Protein AF-A0ABD4UCI9-F1 (afdb_monomer_lite)

Foldseek 3Di:
DDDDDDDDDDDDDDDDDDDDDDDDDDDDDDDDDDDDDDDDDDDDDDDDDDDDDDDDDDDPPPPDPDPPDPCQPPVNVVVVVLVVLLVVLLVCVCVQLVLLLVQLLVCVVVVVLLSNLLSQQQTAAFFWFDALWFIAHGSGRHQLLDDLVVQQVLQVQLVNDNVLSVVCSVSHVHRFQPDTDDVVSGTHDNSSSSSSSVVCLVPAQLVQLCVLQPPLLVLADSLLSSLSSVVCVVWVHCPLPVQLSVLSSQCSVVSVPPLVSQLSNLLSQWWWKDFLLDIDTQLSSSQLSSQSSSDVVSNCQLSPHDAQDPCLVVSLVSHSQRDDSPDPQRNVNSSSVRGPPVSSSSSQRVVCVVPSDRTDIGIPSCPDPVNCVVCVVVVPPPSPNDDDDDDDDDDDDDDDDDRTD

Organism: NCBI:txid95486

Structure (mmCIF, N/CA/C/O backbone):
data_AF-A0ABD4UCI9-F1
#
_entry.id   AF-A0ABD4UCI9-F1
#
loop_
_atom_site.group_PDB
_atom_site.id
_atom_site.type_symbol
_atom_site.label_atom_id
_atom_site.label_alt_id
_atom_site.label_comp_id
_atom_site.label_asym_id
_atom_site.label_entity_id
_atom_site.label_seq_id
_atom_site.pdbx_PDB_ins_code
_atom_site.Cartn_x
_atom_site.Cartn_y
_atom_site.Cartn_z
_atom_site.occupancy
_atom_site.B_iso_or_equiv
_atom_site.auth_seq_id
_atom_site.auth_comp_id
_atom_site.auth_asym_id
_atom_site.auth_atom_id
_atom_site.pdbx_PDB_model_num
ATOM 1 N N . MET A 1 1 ? 11.489 62.406 10.856 1.00 33.22 1 MET A N 1
ATOM 2 C CA . MET A 1 1 ? 10.585 61.621 9.981 1.00 33.22 1 MET A CA 1
ATOM 3 C C . MET A 1 1 ? 11.495 60.767 9.106 1.00 33.22 1 MET A C 1
ATOM 5 O O . MET A 1 1 ? 12.380 61.351 8.514 1.00 33.22 1 MET A O 1
ATOM 9 N N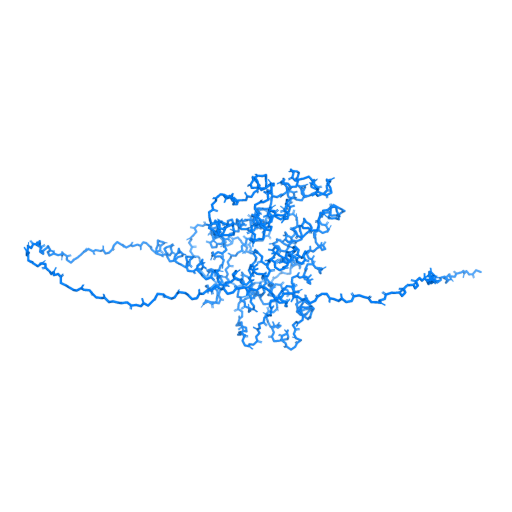 . THR A 1 2 ? 11.496 59.439 9.059 1.00 32.50 2 THR A N 1
ATOM 10 C CA . THR A 1 2 ? 10.541 58.405 9.474 1.00 32.50 2 THR A CA 1
ATOM 11 C C . THR A 1 2 ? 11.349 57.121 9.720 1.00 32.50 2 THR A C 1
ATOM 13 O O . THR A 1 2 ? 12.392 56.910 9.107 1.00 32.50 2 THR A O 1
ATOM 16 N N . ARG A 1 3 ? 10.880 56.304 10.665 1.00 29.11 3 ARG A N 1
ATOM 17 C CA . ARG A 1 3 ? 11.469 55.041 11.132 1.00 29.11 3 ARG A CA 1
ATOM 18 C C . ARG A 1 3 ? 11.451 53.953 10.052 1.00 29.11 3 ARG A C 1
ATOM 20 O O . ARG A 1 3 ? 10.487 53.884 9.301 1.00 29.11 3 ARG A O 1
ATOM 27 N N . ASN A 1 4 ? 12.404 53.023 10.116 1.00 29.03 4 ASN A N 1
ATOM 28 C CA . ASN A 1 4 ? 12.103 51.604 9.933 1.00 29.03 4 ASN A CA 1
ATOM 29 C C . ASN A 1 4 ? 12.927 50.747 10.897 1.00 29.03 4 ASN A C 1
ATOM 31 O O . ASN A 1 4 ? 14.088 51.024 11.185 1.00 29.03 4 ASN A O 1
ATOM 35 N N . ILE A 1 5 ? 12.219 49.785 11.475 1.00 30.36 5 ILE A N 1
ATOM 36 C CA . ILE A 1 5 ? 12.494 49.102 12.732 1.00 30.36 5 ILE A CA 1
ATOM 37 C C . ILE A 1 5 ? 13.290 47.830 12.449 1.00 30.36 5 ILE A C 1
ATOM 39 O O . ILE A 1 5 ? 12.838 46.959 11.711 1.00 30.36 5 ILE A O 1
ATOM 43 N N . LEU A 1 6 ? 14.454 47.732 13.084 1.00 24.47 6 LEU A N 1
ATOM 44 C CA . LEU A 1 6 ? 15.174 46.493 13.346 1.00 24.47 6 LEU A CA 1
ATOM 45 C C . LEU A 1 6 ? 14.784 46.057 14.764 1.00 24.47 6 LEU A C 1
ATOM 47 O O . LEU A 1 6 ? 15.018 46.825 15.696 1.00 24.47 6 LEU A O 1
ATOM 51 N N . VAL A 1 7 ? 14.229 44.858 14.949 1.00 26.77 7 VAL A N 1
ATOM 52 C CA . VAL A 1 7 ? 14.286 44.158 16.244 1.00 26.77 7 VAL A CA 1
ATOM 53 C C . VAL A 1 7 ? 14.531 42.666 15.997 1.00 26.77 7 VAL A C 1
ATOM 55 O O . VAL A 1 7 ? 13.980 42.118 15.040 1.00 26.77 7 VAL A O 1
ATOM 58 N N . PRO A 1 8 ? 15.383 42.026 16.820 1.00 30.56 8 PRO A N 1
ATOM 59 C CA . PRO A 1 8 ? 16.040 40.767 16.525 1.00 30.56 8 PRO A CA 1
ATOM 60 C C . PRO A 1 8 ? 15.413 39.570 17.254 1.00 30.56 8 PRO A C 1
ATOM 62 O O . PRO A 1 8 ? 14.594 39.697 18.162 1.00 30.56 8 PRO A O 1
ATOM 65 N N . LEU A 1 9 ? 15.889 38.398 16.837 1.00 24.14 9 LEU A N 1
ATOM 66 C CA . LEU A 1 9 ? 15.831 37.113 17.525 1.00 24.14 9 LEU A CA 1
ATOM 67 C C . LEU A 1 9 ? 16.165 37.252 19.024 1.00 24.14 9 LEU A C 1
ATOM 69 O O . LEU A 1 9 ? 17.255 37.699 19.380 1.00 24.14 9 LEU A O 1
ATOM 73 N N . ALA A 1 10 ? 15.269 36.781 19.886 1.00 23.70 10 ALA A N 1
ATOM 74 C CA . ALA A 1 10 ? 15.578 36.449 21.270 1.00 23.70 10 ALA A CA 1
ATOM 75 C C . ALA A 1 10 ? 14.748 35.235 21.704 1.00 23.70 10 ALA A C 1
ATOM 77 O O . ALA A 1 10 ? 13.526 35.326 21.778 1.00 23.70 10 ALA A O 1
ATOM 78 N N . LEU A 1 11 ? 15.418 34.127 22.042 1.00 21.67 11 LEU A N 1
ATOM 79 C CA . LEU A 1 11 ? 15.057 33.351 23.229 1.00 21.67 11 LEU A CA 1
ATOM 80 C C . LEU A 1 11 ? 16.256 32.532 23.746 1.00 21.67 11 LEU A C 1
ATOM 82 O O . LEU A 1 11 ? 16.617 31.497 23.200 1.00 21.67 11 LEU A O 1
ATOM 86 N N . VAL A 1 12 ? 16.894 33.112 24.765 1.00 24.09 12 VAL A N 1
ATOM 87 C CA . VAL A 1 12 ? 17.333 32.540 26.053 1.00 24.09 12 VAL A CA 1
ATOM 88 C C . VAL A 1 12 ? 17.820 31.081 26.097 1.00 24.09 12 VAL A C 1
ATOM 90 O O . VAL A 1 12 ? 17.066 30.131 25.914 1.00 24.09 12 VAL A O 1
ATOM 93 N N . ALA A 1 13 ? 19.078 30.944 26.523 1.00 22.42 13 ALA A N 1
ATOM 94 C CA . ALA A 1 13 ? 19.674 29.752 27.117 1.00 22.42 13 ALA A CA 1
ATOM 95 C C . ALA A 1 13 ? 19.576 29.784 28.657 1.00 22.42 13 ALA A C 1
ATOM 97 O O . ALA A 1 13 ? 19.692 30.868 29.223 1.00 22.42 13 ALA A O 1
ATOM 98 N N . THR A 1 14 ? 19.454 28.606 29.293 1.00 23.33 14 THR A N 1
ATOM 99 C CA . THR A 1 14 ? 20.228 28.081 30.459 1.00 23.33 14 THR A CA 1
ATOM 100 C C . THR A 1 14 ? 19.632 26.713 30.869 1.00 23.33 14 THR A C 1
ATOM 102 O O . THR A 1 14 ? 18.423 26.588 31.005 1.00 23.33 14 THR A O 1
ATOM 105 N N . LEU A 1 15 ? 20.346 25.578 30.790 1.00 21.41 15 LEU A N 1
ATOM 106 C CA . LEU A 1 15 ? 21.371 25.010 31.696 1.00 21.41 15 LEU A CA 1
ATOM 107 C C . LEU A 1 15 ? 20.888 24.695 33.127 1.00 21.41 15 LEU A C 1
ATOM 109 O O . LEU A 1 15 ? 20.740 25.604 33.932 1.00 21.41 15 LEU A O 1
ATOM 113 N N . MET A 1 16 ? 20.764 23.399 33.454 1.00 22.59 16 MET A N 1
ATOM 114 C CA . MET A 1 16 ? 21.571 22.649 34.447 1.00 22.59 16 MET A CA 1
ATOM 115 C C . MET A 1 16 ? 20.806 21.438 35.005 1.00 22.59 16 MET A C 1
ATOM 117 O O . MET A 1 16 ? 19.636 21.536 35.356 1.00 22.59 16 MET A O 1
ATOM 121 N N . GLY A 1 17 ? 21.503 20.305 35.140 1.00 20.83 17 GLY A N 1
ATOM 122 C CA . GLY A 1 17 ? 20.990 19.144 35.866 1.00 20.83 17 GLY A CA 1
ATOM 123 C C . GLY A 1 17 ? 21.777 17.860 35.627 1.00 20.83 17 GLY A C 1
ATOM 124 O O . GLY A 1 17 ? 21.236 16.901 35.091 1.00 20.83 17 GLY A O 1
ATOM 125 N N . CYS A 1 18 ? 23.060 17.853 35.996 1.00 20.11 18 CYS A N 1
ATOM 126 C CA . CYS A 1 18 ? 23.856 16.638 36.148 1.00 20.11 18 CYS A CA 1
ATOM 127 C C . CYS A 1 18 ? 23.148 15.637 37.072 1.00 20.11 18 CYS A C 1
ATOM 129 O O . CYS A 1 18 ? 22.776 16.008 38.181 1.00 20.11 18 CYS A O 1
ATOM 131 N N . ASN A 1 19 ? 23.107 14.358 36.697 1.00 24.09 19 ASN A N 1
ATOM 132 C CA . ASN A 1 19 ? 23.345 13.317 37.689 1.00 24.09 19 ASN A CA 1
ATOM 133 C C . ASN A 1 19 ? 24.153 12.174 37.073 1.00 24.09 19 ASN A C 1
ATOM 135 O O . ASN A 1 19 ? 23.767 11.563 36.078 1.00 24.09 19 ASN A O 1
ATOM 139 N N . LYS A 1 20 ? 25.331 11.967 37.664 1.00 23.59 20 LYS A N 1
ATOM 140 C CA . LYS A 1 20 ? 26.169 10.786 37.501 1.00 23.59 20 LYS A CA 1
ATOM 141 C C . LYS A 1 20 ? 25.474 9.660 38.253 1.00 23.59 20 LYS A C 1
ATOM 143 O O . LYS A 1 20 ? 25.153 9.872 39.409 1.00 23.59 20 LYS A O 1
ATOM 148 N N . ASP A 1 21 ? 25.288 8.515 37.608 1.00 24.42 21 ASP A N 1
ATOM 149 C CA . ASP A 1 21 ? 25.422 7.204 38.244 1.00 24.42 21 ASP A CA 1
ATOM 150 C C . ASP A 1 21 ? 25.498 6.113 37.164 1.00 24.42 21 ASP A C 1
ATOM 152 O O . ASP A 1 21 ? 24.600 5.878 36.361 1.00 24.42 21 ASP A O 1
ATOM 156 N N . SER A 1 22 ? 26.640 5.448 37.130 1.00 25.47 22 SER A N 1
ATOM 157 C CA . SER A 1 22 ? 26.846 4.079 36.658 1.00 25.47 22 SER A CA 1
ATOM 158 C C . SER A 1 22 ? 27.778 3.465 37.707 1.00 25.47 22 SER A C 1
ATOM 160 O O . SER A 1 22 ? 28.613 4.213 38.220 1.00 25.47 22 SER A O 1
ATOM 162 N N . PRO A 1 23 ? 27.702 2.165 38.051 1.00 29.66 23 PRO A N 1
ATOM 163 C CA . PRO A 1 23 ? 27.331 1.070 37.151 1.00 29.66 23 PRO A CA 1
ATOM 164 C C . PRO A 1 23 ? 26.418 0.001 37.790 1.00 29.66 23 PRO A C 1
ATOM 166 O O . PRO A 1 23 ? 26.377 -0.152 39.005 1.00 29.66 23 PRO A O 1
ATOM 169 N N . LYS A 1 24 ? 25.761 -0.828 36.970 1.00 24.47 24 LYS A N 1
ATOM 170 C CA . LYS A 1 24 ? 25.433 -2.219 37.338 1.00 24.47 24 LYS A CA 1
ATOM 171 C C . LYS A 1 24 ? 25.219 -3.063 36.080 1.00 24.47 24 LYS A C 1
ATOM 173 O O . LYS A 1 24 ? 24.180 -3.012 35.440 1.00 24.47 24 LYS A O 1
ATOM 178 N N . GLN A 1 25 ? 26.301 -3.749 35.721 1.00 24.91 25 GLN A N 1
ATOM 179 C CA . GLN A 1 25 ? 26.369 -5.133 35.250 1.00 24.91 25 GLN A CA 1
ATOM 180 C C . GLN A 1 25 ? 25.146 -5.663 34.478 1.00 24.91 25 GLN A C 1
ATOM 182 O O . GLN A 1 25 ? 24.108 -5.985 35.052 1.00 24.91 25 GLN A O 1
ATOM 187 N N . ALA A 1 26 ? 25.328 -5.814 33.167 1.00 25.69 26 ALA A N 1
ATOM 188 C CA . ALA A 1 26 ? 24.462 -6.614 32.314 1.00 25.69 26 ALA A CA 1
ATOM 189 C C . ALA A 1 26 ? 24.428 -8.074 32.811 1.00 25.69 26 ALA A C 1
ATOM 191 O O . ALA A 1 26 ? 25.496 -8.636 33.073 1.00 25.69 26 ALA A O 1
ATOM 192 N N . PRO A 1 27 ? 23.256 -8.723 32.909 1.00 27.44 27 PRO A N 1
ATOM 193 C CA . PRO A 1 27 ? 23.201 -10.172 32.977 1.00 27.44 27 PRO A CA 1
ATOM 194 C C . PRO A 1 27 ? 23.431 -10.740 31.573 1.00 27.44 27 PRO A C 1
ATOM 196 O O . PRO A 1 27 ? 22.731 -10.390 30.621 1.00 27.44 27 PRO A O 1
ATOM 199 N N . GLU A 1 28 ? 24.424 -11.617 31.460 1.00 28.73 28 GLU A N 1
ATOM 200 C CA . GLU A 1 28 ? 24.638 -12.483 30.303 1.00 28.73 28 GLU A CA 1
ATOM 201 C C . GLU A 1 28 ? 23.367 -13.289 29.965 1.00 28.73 28 GLU A C 1
ATOM 203 O O . GLU A 1 28 ? 22.640 -13.711 30.873 1.00 28.73 28 GLU A O 1
ATOM 208 N N . PRO A 1 29 ? 23.099 -13.575 28.679 1.00 29.31 29 PRO A N 1
ATOM 209 C CA . PRO A 1 29 ? 22.032 -14.488 28.305 1.00 29.31 29 PRO A CA 1
ATOM 210 C C . PRO A 1 29 ? 22.406 -15.915 28.727 1.00 29.31 29 PRO A C 1
ATOM 212 O O . PRO A 1 29 ? 23.328 -16.534 28.189 1.00 29.31 29 PRO A O 1
ATOM 215 N N . GLN A 1 30 ? 21.666 -16.448 29.699 1.00 26.20 30 GLN A N 1
ATOM 216 C CA . GLN A 1 30 ? 21.762 -17.843 30.109 1.00 26.20 30 GLN A CA 1
ATOM 217 C C . GLN A 1 30 ? 21.439 -18.771 28.932 1.00 26.20 30 GLN A C 1
ATOM 219 O O . GLN A 1 30 ? 20.339 -18.773 28.378 1.00 26.20 30 GLN A O 1
ATOM 224 N N . LYS A 1 31 ? 22.425 -19.607 28.595 1.00 29.38 31 LYS A N 1
ATOM 225 C CA . LYS A 1 31 ? 22.271 -20.832 27.811 1.00 29.38 31 LYS A CA 1
ATOM 226 C C . LYS A 1 31 ? 21.227 -21.737 28.466 1.00 29.38 31 LYS A C 1
ATOM 228 O O . LYS A 1 31 ? 21.462 -22.261 29.551 1.00 29.38 31 LYS A O 1
ATOM 233 N N . ALA A 1 32 ? 20.141 -22.011 27.754 1.00 25.66 32 ALA A N 1
ATOM 234 C CA . ALA A 1 32 ? 19.306 -23.179 27.995 1.00 25.66 32 ALA A CA 1
ATOM 235 C C . ALA A 1 32 ? 18.603 -23.598 26.697 1.00 25.66 32 ALA A C 1
ATOM 237 O O . ALA A 1 32 ? 17.462 -23.229 26.452 1.00 25.66 32 ALA A O 1
ATOM 238 N N . VAL A 1 33 ? 19.266 -24.418 25.878 1.00 27.34 33 VAL A N 1
ATOM 239 C CA . VAL A 1 33 ? 18.542 -25.403 25.064 1.00 27.34 33 VAL A CA 1
ATOM 240 C C . VAL A 1 33 ? 19.171 -26.759 25.328 1.00 27.34 33 VAL A C 1
ATOM 242 O O . VAL A 1 33 ? 20.302 -27.056 24.948 1.00 27.34 33 VAL A O 1
ATOM 245 N N . LYS A 1 34 ? 18.407 -27.537 26.086 1.00 28.53 34 LYS A N 1
ATOM 246 C CA . LYS A 1 34 ? 18.607 -28.941 26.401 1.00 28.53 34 LYS A CA 1
ATOM 247 C C . LYS A 1 34 ? 18.328 -29.751 25.132 1.00 28.53 34 LYS A C 1
ATOM 249 O O . LYS A 1 34 ? 17.380 -29.461 24.409 1.00 28.53 34 LYS A O 1
ATOM 254 N N . ALA A 1 35 ? 19.177 -30.742 24.891 1.00 27.89 35 ALA A N 1
ATOM 255 C CA . ALA A 1 35 ? 19.130 -31.669 23.771 1.00 27.89 35 ALA A CA 1
ATOM 256 C C . ALA A 1 35 ? 17.738 -32.282 23.535 1.00 27.89 35 ALA A C 1
ATOM 258 O O . ALA A 1 35 ? 17.119 -32.796 24.468 1.00 27.89 35 ALA A O 1
ATOM 259 N N . LEU A 1 36 ? 17.316 -32.319 22.270 1.00 29.19 36 LEU A N 1
ATOM 260 C CA . LEU A 1 36 ? 16.359 -33.298 21.767 1.00 29.19 36 LEU A CA 1
ATOM 261 C C . LEU A 1 36 ? 17.052 -34.111 20.677 1.00 29.19 36 LEU A C 1
ATOM 263 O O . LEU A 1 36 ? 17.685 -33.566 19.774 1.00 29.19 36 LEU A O 1
ATOM 267 N N . LYS A 1 37 ? 17.002 -35.422 20.896 1.00 26.81 37 LYS A N 1
ATOM 268 C CA . LYS A 1 37 ? 17.681 -36.480 20.164 1.00 26.81 37 LYS A CA 1
ATOM 269 C C . LYS A 1 37 ? 17.117 -36.648 18.756 1.00 26.81 37 LYS A C 1
ATOM 271 O O . LYS A 1 37 ? 15.946 -36.378 18.503 1.00 26.81 37 LYS A O 1
ATOM 276 N N . GLU A 1 38 ? 18.012 -37.132 17.905 1.00 26.88 38 GLU A N 1
ATOM 277 C CA . GLU A 1 38 ? 17.771 -37.793 16.629 1.00 26.88 38 GLU A CA 1
ATOM 278 C C . GLU A 1 38 ? 16.611 -38.790 16.705 1.00 26.88 38 GLU A C 1
ATOM 280 O O . GLU A 1 38 ? 16.546 -39.570 17.649 1.00 26.88 38 GLU A O 1
ATOM 285 N N . ASP A 1 39 ? 15.778 -38.812 15.666 1.00 27.91 39 ASP A N 1
ATOM 286 C CA . ASP A 1 39 ? 15.303 -40.064 15.081 1.00 27.91 39 ASP A CA 1
ATOM 287 C C . ASP A 1 39 ? 15.019 -39.843 13.589 1.00 27.91 39 ASP A C 1
ATOM 289 O O . ASP A 1 39 ? 14.114 -39.115 13.178 1.00 27.91 39 ASP A O 1
ATOM 293 N N . ALA A 1 40 ? 15.866 -40.462 12.771 1.00 27.38 40 ALA A N 1
ATOM 294 C CA . ALA A 1 40 ? 15.704 -40.606 11.334 1.00 27.38 40 ALA A CA 1
ATOM 295 C C . ALA A 1 40 ? 14.961 -41.916 11.033 1.00 27.38 40 ALA A C 1
ATOM 297 O O . ALA A 1 40 ? 15.311 -42.940 11.623 1.00 27.38 40 ALA A O 1
ATOM 298 N N . PRO A 1 41 ? 14.052 -41.974 10.045 1.00 29.33 41 PRO A N 1
ATOM 299 C CA . PRO A 1 41 ? 13.657 -43.253 9.472 1.00 29.33 41 PRO A CA 1
ATOM 300 C C . PRO A 1 41 ? 14.514 -43.573 8.243 1.00 29.33 41 PRO A C 1
ATOM 302 O O . PRO A 1 41 ? 14.444 -42.913 7.205 1.00 29.33 41 PRO A O 1
ATOM 305 N N . LYS A 1 42 ? 15.322 -44.628 8.387 1.00 27.12 42 LYS A N 1
ATOM 306 C CA . LYS A 1 42 ? 15.963 -45.389 7.307 1.00 27.12 42 LYS A CA 1
ATOM 307 C C . LYS A 1 42 ? 14.924 -46.029 6.378 1.00 27.12 42 LYS A C 1
ATOM 309 O O . LYS A 1 42 ? 13.836 -46.410 6.797 1.00 27.12 42 LYS A O 1
ATOM 314 N N . ALA A 1 43 ? 15.337 -46.220 5.131 1.00 23.08 43 ALA A N 1
ATOM 315 C CA . ALA A 1 43 ? 14.625 -46.948 4.090 1.00 23.08 43 ALA A CA 1
ATOM 316 C C . ALA A 1 43 ? 14.733 -48.491 4.200 1.00 23.08 43 ALA A C 1
ATOM 318 O O . ALA A 1 43 ? 15.787 -48.999 4.578 1.00 23.08 43 ALA A O 1
ATOM 319 N N . SER A 1 44 ? 13.686 -49.162 3.671 1.00 27.03 44 SER A N 1
ATOM 320 C CA . SER A 1 44 ? 13.606 -50.514 3.041 1.00 27.03 44 SER A CA 1
ATOM 321 C C . SER A 1 44 ? 13.740 -51.780 3.922 1.00 27.03 44 SER A C 1
ATOM 323 O O . SER A 1 44 ? 14.371 -51.677 4.970 1.00 27.03 44 SER A O 1
ATOM 325 N N . PRO A 1 45 ? 13.211 -52.985 3.530 1.00 34.56 45 PRO A N 1
ATOM 326 C CA . PRO A 1 45 ? 12.887 -53.459 2.160 1.00 34.56 45 PRO A CA 1
ATOM 327 C C . PRO A 1 45 ? 11.602 -54.326 1.927 1.00 34.56 45 PRO A C 1
ATOM 329 O O . PRO A 1 45 ? 11.002 -54.872 2.841 1.00 34.56 45 PRO A O 1
ATOM 332 N N . SER A 1 46 ? 11.251 -54.457 0.634 1.00 25.77 46 SER A N 1
ATOM 333 C CA . SER A 1 46 ? 10.751 -55.621 -0.150 1.00 25.77 46 SER A CA 1
ATOM 334 C C . SER A 1 46 ? 9.955 -56.781 0.493 1.00 25.77 46 SER A C 1
ATOM 336 O O . SER A 1 46 ? 10.479 -57.515 1.326 1.00 25.77 46 SER A O 1
ATOM 338 N N . SER A 1 47 ? 8.793 -57.111 -0.100 1.00 27.89 47 SER A N 1
ATOM 339 C CA . SER A 1 47 ? 8.468 -58.503 -0.475 1.00 27.89 47 SER A CA 1
ATOM 340 C C . SER A 1 47 ? 7.577 -58.541 -1.730 1.00 27.89 47 SER A C 1
ATOM 342 O O . SER A 1 47 ? 6.669 -57.723 -1.874 1.00 27.89 47 SER A O 1
ATOM 344 N N . ALA A 1 48 ? 7.883 -59.465 -2.640 1.00 25.72 48 ALA A N 1
ATOM 345 C CA . ALA A 1 48 ? 7.249 -59.677 -3.938 1.00 25.72 48 ALA A CA 1
ATOM 346 C C . ALA A 1 48 ? 6.376 -60.950 -3.952 1.00 25.72 48 ALA A C 1
ATOM 348 O O . ALA A 1 48 ? 6.550 -61.823 -3.105 1.00 25.72 48 ALA A O 1
ATOM 349 N N . ALA A 1 49 ? 5.569 -61.061 -5.020 1.00 25.31 49 ALA A N 1
ATOM 350 C CA . ALA A 1 49 ? 4.698 -62.167 -5.466 1.00 25.31 49 ALA A CA 1
ATOM 351 C C . ALA A 1 49 ? 3.263 -62.147 -4.881 1.00 25.31 49 ALA A C 1
ATOM 353 O O . ALA A 1 49 ? 3.081 -61.908 -3.700 1.00 25.31 49 ALA A O 1
ATOM 354 N N . ALA A 1 50 ? 2.177 -62.360 -5.636 1.00 25.89 50 ALA A N 1
ATOM 355 C CA . ALA A 1 50 ? 2.011 -63.055 -6.912 1.00 25.89 50 ALA A CA 1
ATOM 356 C C . ALA A 1 50 ? 0.828 -62.503 -7.748 1.00 25.89 50 ALA A C 1
ATOM 358 O O . ALA A 1 50 ? -0.122 -61.924 -7.227 1.00 25.89 50 ALA A O 1
ATOM 359 N N . ILE A 1 51 ? 0.922 -62.728 -9.059 1.00 30.58 51 ILE A N 1
ATOM 360 C CA . ILE A 1 51 ? -0.064 -62.467 -10.122 1.00 30.58 51 ILE A CA 1
ATOM 361 C C . ILE A 1 51 ? -1.198 -63.515 -10.053 1.00 30.58 51 ILE A C 1
ATOM 363 O O . ILE A 1 51 ? -0.937 -64.656 -9.668 1.00 30.58 51 ILE A O 1
ATOM 367 N N . PRO A 1 52 ? -2.412 -63.195 -10.539 1.00 29.59 52 PRO A N 1
ATOM 368 C CA . PRO A 1 52 ? -2.948 -64.036 -11.609 1.00 29.59 52 PRO A CA 1
ATOM 369 C C . PRO A 1 52 ? -3.442 -63.222 -12.812 1.00 29.59 52 PRO A C 1
ATOM 371 O O . PRO A 1 52 ? -4.060 -62.167 -12.688 1.00 29.59 52 PRO A O 1
ATOM 374 N N . ALA A 1 53 ? -3.130 -63.757 -13.990 1.00 25.89 53 ALA A N 1
ATOM 375 C CA . ALA A 1 53 ? -3.575 -63.316 -15.303 1.00 25.89 53 ALA A CA 1
ATOM 376 C C . ALA A 1 53 ? -4.665 -64.262 -15.843 1.00 25.89 53 ALA A C 1
ATOM 378 O O . ALA A 1 53 ? -4.807 -65.373 -15.334 1.00 25.89 53 ALA A O 1
ATOM 379 N N . ALA A 1 54 ? -5.288 -63.818 -16.947 1.00 26.67 54 ALA A N 1
ATOM 380 C CA . ALA A 1 54 ? -6.170 -64.514 -17.905 1.00 26.67 54 ALA A CA 1
ATOM 381 C C . ALA A 1 54 ? -7.694 -64.392 -17.642 1.00 26.67 54 ALA A C 1
ATOM 383 O O . ALA A 1 54 ? -8.140 -64.648 -16.535 1.00 26.67 54 ALA A O 1
ATOM 384 N N . SER A 1 55 ? -8.584 -64.062 -18.596 1.00 30.67 55 SER A N 1
ATOM 385 C CA . SER A 1 55 ? -8.460 -63.766 -20.038 1.00 30.67 55 SER A CA 1
ATOM 386 C C . SER A 1 55 ? -9.801 -63.302 -20.657 1.00 30.67 55 SER A C 1
ATOM 388 O O . SER A 1 55 ? -10.824 -63.925 -20.401 1.00 30.67 55 SER A O 1
ATOM 390 N N . ALA A 1 56 ? -9.692 -62.338 -21.591 1.00 29.78 56 ALA A N 1
ATOM 391 C CA . ALA A 1 56 ? -10.465 -62.128 -22.841 1.00 29.78 56 ALA A CA 1
ATOM 392 C C . ALA A 1 56 ? -11.968 -61.713 -22.811 1.00 29.78 56 ALA A C 1
ATOM 394 O O . ALA A 1 56 ? -12.646 -61.854 -21.802 1.00 29.78 56 ALA A O 1
ATOM 395 N N . PRO A 1 57 ? -12.540 -61.262 -23.952 1.00 32.72 57 PRO A N 1
ATOM 396 C CA . PRO A 1 57 ? -12.189 -60.050 -24.704 1.00 32.72 57 PRO A CA 1
ATOM 397 C C . PRO A 1 57 ? -13.441 -59.168 -24.940 1.00 32.72 57 PRO A C 1
ATOM 399 O O . PRO A 1 57 ? -14.508 -59.682 -25.267 1.00 32.72 57 PRO A O 1
ATOM 402 N N . VAL A 1 58 ? -13.336 -57.838 -24.845 1.00 30.67 58 VAL A N 1
ATOM 403 C CA . VAL A 1 58 ? -14.408 -56.949 -25.337 1.00 30.67 58 VAL A CA 1
ATOM 404 C C . VAL A 1 58 ? -14.009 -56.444 -26.715 1.00 30.67 58 VAL A C 1
ATOM 406 O O . VAL A 1 58 ? -12.896 -55.960 -26.913 1.00 30.67 58 VAL A O 1
ATOM 409 N N . ALA A 1 59 ? -14.913 -56.667 -27.663 1.00 29.38 59 ALA A N 1
ATOM 410 C CA . ALA A 1 59 ? -14.763 -56.445 -29.087 1.00 29.38 59 ALA A CA 1
ATOM 411 C C . ALA A 1 59 ? -14.138 -55.085 -29.435 1.00 29.38 59 ALA A C 1
ATOM 413 O O . ALA A 1 59 ? -14.542 -54.043 -28.921 1.00 29.38 59 ALA A O 1
ATOM 414 N N . SER A 1 60 ? -13.186 -55.112 -30.372 1.00 28.47 60 SER A N 1
ATOM 415 C CA . SER A 1 60 ? -12.802 -53.940 -31.151 1.00 28.47 60 SER A CA 1
ATOM 416 C C . SER A 1 60 ? -14.013 -53.450 -31.934 1.00 28.47 60 SER A C 1
ATOM 418 O O . SER A 1 60 ? -14.348 -53.994 -32.985 1.00 28.47 60 SER A O 1
ATOM 420 N N . GLU A 1 61 ? -14.658 -52.405 -31.432 1.00 33.19 61 GLU A N 1
ATOM 421 C CA . GLU A 1 61 ? -15.482 -51.554 -32.270 1.00 33.19 61 GLU A CA 1
ATOM 422 C C . GLU A 1 61 ? -14.524 -50.701 -33.106 1.00 33.19 61 GLU A C 1
ATOM 424 O O . GLU A 1 61 ? -13.737 -49.897 -32.600 1.00 33.19 61 GLU A O 1
ATOM 429 N N . VAL A 1 62 ? -14.518 -50.979 -34.406 1.00 32.00 62 VAL A N 1
ATOM 430 C CA . VAL A 1 62 ? -13.812 -50.203 -35.418 1.00 32.00 62 VAL A CA 1
ATOM 431 C C . VAL A 1 62 ? -14.370 -48.785 -35.354 1.00 32.00 62 VAL A C 1
ATOM 433 O O . VAL A 1 62 ? -15.474 -48.522 -35.825 1.00 32.00 62 VAL A O 1
ATOM 436 N N . ALA A 1 63 ? -13.621 -47.872 -34.734 1.00 32.69 63 ALA A N 1
ATOM 437 C CA . ALA A 1 63 ? -13.947 -46.458 -34.744 1.00 32.69 63 ALA A CA 1
ATOM 438 C C . ALA A 1 63 ? -13.974 -45.979 -36.200 1.00 32.69 63 ALA A C 1
ATOM 440 O O . ALA A 1 63 ? -12.956 -45.984 -36.897 1.00 32.69 63 ALA A O 1
ATOM 441 N N . ALA A 1 64 ? -15.161 -45.584 -36.655 1.00 35.69 64 ALA A N 1
ATOM 442 C CA . ALA A 1 64 ? -15.340 -44.893 -37.916 1.00 35.69 64 ALA A CA 1
ATOM 443 C C . ALA A 1 64 ? -14.413 -43.658 -37.968 1.00 35.69 64 ALA A C 1
ATOM 445 O O . ALA A 1 64 ? -14.309 -42.923 -36.977 1.00 35.69 64 ALA A O 1
ATOM 446 N N . PRO A 1 65 ? -13.735 -43.391 -39.096 1.00 41.28 65 PRO A N 1
ATOM 447 C CA . PRO A 1 65 ? -12.913 -42.200 -39.243 1.00 41.28 65 PRO A CA 1
ATOM 448 C C . PRO A 1 65 ? -13.844 -40.990 -39.373 1.00 41.28 65 PRO A C 1
ATOM 450 O O . PRO A 1 65 ? -14.385 -40.727 -40.442 1.00 41.28 65 PRO A O 1
ATOM 453 N N . GLY A 1 66 ? -14.077 -40.279 -38.269 1.00 41.53 66 GLY A N 1
ATOM 454 C CA . GLY A 1 66 ? -14.927 -39.085 -38.301 1.00 41.53 66 GLY A CA 1
ATOM 455 C C . GLY A 1 66 ? -15.434 -38.544 -36.966 1.00 41.53 66 GLY A C 1
ATOM 456 O O . GLY A 1 66 ? -16.333 -37.711 -36.977 1.00 41.53 66 GLY A O 1
ATOM 457 N N . ALA A 1 67 ? -14.902 -38.974 -35.819 1.00 36.28 67 ALA A N 1
ATOM 458 C CA . ALA A 1 67 ? -15.225 -38.319 -34.554 1.00 36.28 67 ALA A CA 1
ATOM 459 C C . ALA A 1 67 ? -14.397 -37.032 -34.423 1.00 36.28 67 ALA A C 1
ATOM 461 O O . ALA A 1 67 ? -13.261 -37.048 -33.941 1.00 36.28 67 ALA A O 1
ATOM 462 N N . ASP A 1 68 ? -14.967 -35.920 -34.891 1.00 42.84 68 ASP A N 1
ATOM 463 C CA . ASP A 1 68 ? -14.504 -34.574 -34.567 1.00 42.84 68 ASP A CA 1
ATOM 464 C C . ASP A 1 68 ? -14.257 -34.485 -33.055 1.00 42.84 68 ASP A C 1
ATOM 466 O O . ASP A 1 68 ? -15.170 -34.661 -32.243 1.00 42.84 68 ASP A O 1
ATOM 470 N N . LYS A 1 69 ? -13.008 -34.201 -32.656 1.00 46.81 69 LYS A N 1
ATOM 471 C CA . LYS A 1 69 ? -12.729 -33.722 -31.296 1.00 46.81 69 LYS A CA 1
ATOM 472 C C . LYS A 1 69 ? -13.705 -32.571 -31.027 1.00 46.81 69 LYS A C 1
ATOM 474 O O . LYS A 1 69 ? -13.804 -31.704 -31.900 1.00 46.81 69 LYS A O 1
ATOM 479 N N . PRO A 1 70 ? -14.400 -32.516 -29.872 1.00 47.06 70 PRO A N 1
ATOM 480 C CA . PRO A 1 70 ? -15.280 -31.395 -29.584 1.00 47.06 70 PRO A CA 1
ATOM 481 C C . PRO A 1 70 ? -14.456 -30.120 -29.730 1.00 47.06 70 PRO A C 1
ATOM 483 O O . PRO A 1 70 ? -13.449 -29.926 -29.045 1.00 47.06 70 PRO A O 1
ATOM 486 N N . LYS A 1 71 ? -14.826 -29.312 -30.723 1.00 48.28 71 LYS A N 1
ATOM 487 C CA . LYS A 1 71 ? -14.112 -28.103 -31.109 1.00 48.28 71 LYS A CA 1
ATOM 488 C C . LYS A 1 71 ? -14.411 -27.066 -30.035 1.00 48.28 71 LYS A C 1
ATOM 490 O O . LYS A 1 71 ? -15.349 -26.286 -30.171 1.00 48.28 71 LYS A O 1
ATOM 495 N N . VAL A 1 72 ? -13.666 -27.136 -28.931 1.00 57.22 72 VAL A N 1
ATOM 496 C CA . VAL A 1 72 ? -13.718 -26.155 -27.845 1.00 57.22 72 VAL A CA 1
ATOM 497 C C . VAL A 1 72 ? -13.580 -24.786 -28.495 1.00 57.22 72 VAL A C 1
ATOM 499 O O . VAL A 1 72 ? -12.670 -24.556 -29.296 1.00 57.22 72 VAL A O 1
ATOM 502 N N . SER A 1 73 ? -14.541 -23.902 -28.247 1.00 70.06 73 SER A N 1
ATOM 503 C CA . SER A 1 73 ? -14.538 -22.603 -28.908 1.00 70.06 73 SER A CA 1
ATOM 504 C C . SER A 1 73 ? -13.273 -21.834 -28.510 1.00 70.06 73 SER A C 1
ATOM 506 O O . SER A 1 73 ? -12.804 -21.930 -27.376 1.00 70.06 73 SER A O 1
ATOM 508 N N . ALA A 1 74 ? -12.733 -20.996 -29.400 1.00 69.25 74 ALA A N 1
ATOM 509 C CA . ALA A 1 74 ? -11.558 -20.168 -29.089 1.00 69.25 74 ALA A CA 1
ATOM 510 C C . ALA A 1 74 ? -11.756 -19.275 -27.839 1.00 69.25 74 ALA A C 1
ATOM 512 O O . ALA A 1 74 ? -10.793 -18.779 -27.253 1.00 69.25 74 ALA A O 1
ATOM 513 N N . LYS A 1 75 ? -13.013 -19.051 -27.427 1.00 66.25 75 LYS A N 1
ATOM 514 C CA . LYS A 1 75 ? -13.387 -18.359 -26.191 1.00 66.25 75 LYS A CA 1
ATOM 515 C C . LYS A 1 75 ? -13.190 -19.241 -24.954 1.00 66.25 75 LYS A C 1
ATOM 517 O O . LYS A 1 75 ? -12.649 -18.766 -23.958 1.00 66.25 75 LYS A O 1
ATOM 522 N N . GLU A 1 76 ? -13.593 -20.505 -25.020 1.00 69.12 76 GLU A N 1
ATOM 523 C CA . GLU A 1 76 ? -13.415 -21.483 -23.942 1.00 69.12 76 GLU A CA 1
ATOM 524 C C . GLU A 1 76 ? -11.943 -21.862 -23.760 1.00 69.12 76 GLU A C 1
ATOM 526 O O . GLU A 1 76 ? -11.469 -21.901 -22.629 1.00 69.12 76 GLU A O 1
ATOM 531 N N . GLU A 1 77 ? -11.187 -22.012 -24.850 1.00 72.06 77 GLU A N 1
ATOM 532 C CA . GLU A 1 77 ? -9.744 -22.285 -24.792 1.00 72.06 77 GLU A CA 1
ATOM 533 C C . GLU A 1 77 ? -8.974 -21.127 -24.128 1.00 72.06 77 GLU A C 1
ATOM 535 O O . GLU A 1 77 ? -8.148 -21.336 -23.237 1.00 72.06 77 GLU A O 1
ATOM 540 N N . LYS A 1 78 ? -9.308 -19.872 -24.471 1.00 74.31 78 LYS A N 1
ATOM 541 C CA . LYS A 1 78 ? -8.748 -18.681 -23.804 1.00 74.31 78 LYS A CA 1
ATOM 542 C C . LYS A 1 78 ? -9.122 -18.607 -22.323 1.00 74.31 78 LYS A C 1
ATOM 544 O O . LYS A 1 78 ? -8.287 -18.213 -21.508 1.00 74.31 78 LYS A O 1
ATOM 549 N N . ALA A 1 79 ? -10.358 -18.960 -21.971 1.00 74.19 79 ALA A N 1
ATOM 550 C CA . ALA A 1 79 ? -10.819 -18.958 -20.586 1.00 74.19 79 ALA A CA 1
ATOM 551 C C . ALA A 1 79 ? -10.127 -20.049 -19.754 1.00 74.19 79 ALA A C 1
ATOM 553 O O . ALA A 1 79 ? -9.749 -19.796 -18.611 1.00 74.19 79 ALA A O 1
ATOM 554 N N . GLN A 1 80 ? -9.922 -21.236 -20.327 1.00 75.88 80 GLN A N 1
ATOM 555 C CA . GLN A 1 80 ? -9.208 -22.330 -19.677 1.00 75.88 80 GLN A CA 1
ATOM 556 C C . GLN A 1 80 ? -7.730 -21.987 -19.466 1.00 75.88 80 GLN A C 1
ATOM 558 O O . GLN A 1 80 ? -7.244 -22.085 -18.341 1.00 75.88 80 GLN A O 1
ATOM 563 N N . LYS A 1 81 ? -7.056 -21.444 -20.488 1.00 81.38 81 LYS A N 1
ATOM 564 C CA . LYS A 1 81 ? -5.670 -20.973 -20.365 1.00 81.38 81 LYS A CA 1
ATOM 565 C C . LYS A 1 81 ? -5.509 -19.888 -19.296 1.00 81.38 81 LYS A C 1
ATOM 567 O O . LYS A 1 81 ? -4.560 -19.920 -18.524 1.00 81.38 81 LYS A O 1
ATOM 572 N N . LEU A 1 82 ? -6.449 -18.941 -19.201 1.00 79.25 82 LEU A N 1
ATOM 573 C CA . LEU A 1 82 ? -6.417 -17.924 -18.145 1.00 79.25 82 LEU A CA 1
ATOM 574 C C . LEU A 1 82 ? -6.540 -18.545 -16.745 1.00 79.25 82 LEU A C 1
ATOM 576 O O . LEU A 1 82 ? -5.839 -18.114 -15.834 1.00 79.25 82 LEU A O 1
ATOM 580 N N . LYS A 1 83 ? -7.399 -19.555 -16.563 1.00 81.75 83 LYS A N 1
ATOM 581 C CA . LYS A 1 83 ? -7.523 -20.266 -15.280 1.00 81.75 83 LYS A CA 1
ATOM 582 C C . LYS A 1 83 ? -6.223 -20.975 -14.898 1.00 81.75 83 LYS A C 1
ATOM 584 O O . LYS A 1 83 ? -5.814 -20.899 -13.742 1.00 81.75 83 LYS A O 1
ATOM 589 N N . GLU A 1 84 ? -5.569 -21.624 -15.858 1.00 84.00 84 GLU A N 1
ATOM 590 C CA . GLU A 1 84 ? -4.272 -22.281 -15.658 1.00 84.00 84 GLU A CA 1
ATOM 591 C C . GLU A 1 84 ? -3.170 -21.270 -15.302 1.00 84.00 84 GLU A C 1
ATOM 593 O O . GLU A 1 84 ? -2.445 -21.466 -14.322 1.00 84.00 84 GLU A O 1
ATOM 598 N N . ASP A 1 85 ? -3.094 -20.149 -16.028 1.00 83.50 85 ASP A N 1
ATOM 599 C CA . ASP A 1 85 ? -2.156 -19.057 -15.744 1.00 83.50 85 ASP A CA 1
ATOM 600 C C . ASP A 1 85 ? -2.372 -18.488 -14.329 1.00 83.50 85 ASP A C 1
ATOM 602 O O . ASP A 1 85 ? -1.412 -18.292 -13.581 1.00 83.50 85 ASP A O 1
ATOM 606 N N . VAL A 1 86 ? -3.631 -18.273 -13.926 1.00 81.31 86 VAL A N 1
ATOM 607 C CA . VAL A 1 86 ? -3.992 -17.792 -12.581 1.00 81.31 86 VAL A CA 1
ATOM 608 C C . VAL A 1 86 ? -3.595 -18.803 -11.504 1.00 81.31 86 VAL A C 1
ATOM 610 O O . VAL A 1 86 ? -3.039 -18.410 -10.477 1.00 81.31 86 VAL A O 1
ATOM 613 N N . ALA A 1 87 ? -3.820 -20.101 -11.722 1.00 82.25 87 ALA A N 1
ATOM 614 C CA . ALA A 1 87 ? -3.396 -21.140 -10.784 1.00 82.25 87 ALA A CA 1
ATOM 615 C C . ALA A 1 87 ? -1.865 -21.164 -10.617 1.00 82.25 87 ALA A C 1
ATOM 617 O O . ALA A 1 87 ? -1.355 -21.229 -9.495 1.00 82.25 87 ALA A O 1
ATOM 618 N N . LYS A 1 88 ? -1.120 -21.023 -11.720 1.00 83.00 88 LYS A N 1
ATOM 619 C CA . LYS A 1 88 ? 0.345 -20.912 -11.698 1.00 83.00 88 LYS A CA 1
ATOM 620 C C . LYS A 1 88 ? 0.809 -19.654 -10.960 1.00 83.00 88 LYS A C 1
ATOM 622 O O . LYS A 1 88 ? 1.742 -19.731 -10.158 1.00 83.00 88 LYS A O 1
ATOM 627 N N . ALA A 1 89 ? 0.156 -18.514 -11.188 1.00 78.12 89 ALA A N 1
ATOM 628 C CA . ALA A 1 89 ? 0.444 -17.266 -10.485 1.00 78.12 89 ALA A CA 1
ATOM 629 C C . ALA A 1 89 ? 0.216 -17.405 -8.970 1.00 78.12 89 ALA A C 1
ATOM 631 O O . ALA A 1 89 ? 1.103 -17.052 -8.193 1.00 78.12 89 ALA A O 1
ATOM 632 N N . LYS A 1 90 ? -0.895 -18.026 -8.539 1.00 79.25 90 LYS A N 1
ATOM 633 C CA . LYS A 1 90 ? -1.141 -18.355 -7.120 1.00 79.25 90 LYS A CA 1
ATOM 634 C C . LYS A 1 90 ? 0.002 -19.185 -6.513 1.00 79.25 90 LYS A C 1
ATOM 636 O O . LYS A 1 90 ? 0.438 -18.897 -5.403 1.00 79.25 90 LYS A O 1
ATOM 641 N N . GLY A 1 91 ? 0.558 -20.148 -7.252 1.00 72.81 91 GLY A N 1
ATOM 642 C CA . GLY A 1 91 ? 1.733 -20.915 -6.812 1.00 72.81 91 GLY A CA 1
ATOM 643 C C . GLY A 1 91 ? 3.000 -20.065 -6.620 1.00 72.81 91 GLY A C 1
ATOM 644 O O . GLY A 1 91 ? 3.698 -20.212 -5.615 1.00 72.81 91 GLY A O 1
ATOM 645 N N . LYS A 1 92 ? 3.285 -19.131 -7.542 1.00 70.38 92 LYS A N 1
ATOM 646 C CA . LYS A 1 92 ? 4.445 -18.215 -7.457 1.00 70.38 92 LYS A CA 1
ATOM 647 C C . LYS A 1 92 ? 4.341 -17.230 -6.290 1.00 70.38 92 LYS A C 1
ATOM 649 O O . LYS A 1 92 ? 5.357 -16.843 -5.713 1.00 70.38 92 LYS A O 1
ATOM 654 N N . ARG A 1 93 ? 3.123 -16.827 -5.924 1.00 68.75 93 ARG A N 1
ATOM 655 C CA . ARG A 1 93 ? 2.868 -15.831 -4.875 1.00 68.75 93 ARG A CA 1
ATOM 656 C C . ARG A 1 93 ? 3.443 -16.197 -3.516 1.00 68.75 93 ARG A C 1
ATOM 658 O O . ARG A 1 93 ? 3.934 -15.307 -2.831 1.00 68.75 93 ARG A O 1
ATOM 665 N N . LYS A 1 94 ? 3.488 -17.482 -3.152 1.00 64.38 94 LYS A N 1
ATOM 666 C CA . LYS A 1 94 ? 4.128 -17.916 -1.898 1.00 64.38 94 LYS A CA 1
ATOM 667 C C . LYS A 1 94 ? 5.590 -17.446 -1.796 1.00 64.38 94 LYS A C 1
ATOM 669 O O . LYS A 1 94 ? 6.056 -17.143 -0.703 1.00 64.38 94 LYS A O 1
ATOM 674 N N . LEU A 1 95 ? 6.293 -17.340 -2.928 1.00 52.03 95 LEU A N 1
ATOM 675 C CA . LEU A 1 95 ? 7.670 -16.847 -3.004 1.00 52.03 95 LEU A CA 1
ATOM 676 C C . LEU A 1 95 ? 7.747 -15.315 -2.856 1.00 52.03 95 LEU A C 1
ATOM 678 O O . LEU A 1 95 ? 8.563 -14.821 -2.083 1.00 52.03 95 LEU A O 1
ATOM 682 N N . ILE A 1 96 ? 6.876 -14.575 -3.554 1.00 53.22 96 ILE A N 1
ATOM 683 C CA . ILE A 1 96 ? 6.828 -13.098 -3.538 1.00 53.22 96 ILE A CA 1
ATOM 684 C C . ILE A 1 96 ? 6.403 -12.587 -2.152 1.00 53.22 96 ILE A C 1
ATOM 686 O O . ILE A 1 96 ? 7.070 -11.742 -1.556 1.00 53.22 96 ILE A O 1
ATOM 690 N N . TYR A 1 97 ? 5.344 -13.167 -1.586 1.00 62.50 97 TYR A N 1
ATOM 691 C CA . TYR A 1 97 ? 4.817 -12.778 -0.277 1.00 62.50 97 TYR A CA 1
ATOM 692 C C . TYR A 1 97 ? 5.565 -13.393 0.900 1.00 62.50 97 TYR A C 1
ATOM 694 O O . TYR A 1 97 ? 5.377 -12.947 2.027 1.00 62.50 97 TYR A O 1
ATOM 702 N N . GLY A 1 98 ? 6.458 -14.357 0.667 1.00 74.06 98 GLY A N 1
ATOM 703 C CA . GLY A 1 98 ? 7.357 -14.843 1.710 1.00 74.06 98 GLY A CA 1
ATOM 704 C C . GLY A 1 98 ? 8.259 -13.727 2.247 1.00 74.06 98 GLY A C 1
ATOM 705 O O . GLY A 1 98 ? 8.424 -13.606 3.459 1.00 74.06 98 GLY A O 1
ATOM 706 N N . ALA A 1 99 ? 8.808 -12.885 1.363 1.00 83.06 99 ALA A N 1
ATOM 707 C CA . ALA A 1 99 ? 9.578 -11.704 1.761 1.00 83.06 99 ALA A CA 1
ATOM 708 C C . ALA A 1 99 ? 8.666 -10.594 2.296 1.00 83.06 99 ALA A C 1
ATOM 710 O O . ALA A 1 99 ? 8.858 -10.128 3.418 1.00 83.06 99 ALA A O 1
ATOM 711 N N . SER A 1 100 ? 7.613 -10.241 1.552 1.00 88.62 100 SER A N 1
ATOM 712 C CA . SER A 1 100 ? 6.681 -9.180 1.955 1.00 88.62 100 SER A CA 1
ATOM 713 C C . SER A 1 100 ? 6.024 -9.428 3.311 1.00 88.62 100 SER A C 1
ATOM 715 O O . SER A 1 100 ? 5.875 -8.494 4.088 1.00 88.62 100 SER A O 1
ATOM 717 N N . GLY A 1 101 ? 5.672 -10.677 3.626 1.00 90.31 101 GLY A N 1
ATOM 718 C CA . GLY A 1 101 ? 5.093 -11.056 4.913 1.00 90.31 101 GLY A CA 1
ATOM 719 C C . GLY A 1 101 ? 6.061 -10.833 6.074 1.00 90.31 101 GLY A C 1
ATOM 720 O O . GLY A 1 101 ? 5.677 -10.243 7.079 1.00 90.31 101 GLY A O 1
ATOM 721 N N . ARG A 1 102 ? 7.341 -11.210 5.928 1.00 91.50 102 ARG A N 1
ATOM 722 C CA . ARG A 1 102 ? 8.362 -10.920 6.955 1.00 91.50 102 ARG A CA 1
ATOM 723 C C . ARG A 1 102 ? 8.562 -9.420 7.147 1.00 91.50 102 ARG A C 1
ATOM 725 O O . ARG A 1 102 ? 8.638 -8.955 8.281 1.00 91.50 102 ARG A O 1
ATOM 732 N N . MET A 1 103 ? 8.614 -8.667 6.050 1.00 94.06 103 MET A N 1
ATOM 733 C CA . MET A 1 103 ? 8.738 -7.210 6.095 1.00 94.06 103 MET A CA 1
ATOM 734 C C . MET A 1 103 ? 7.519 -6.566 6.765 1.00 94.06 103 MET A C 1
ATOM 736 O O . MET A 1 103 ? 7.679 -5.656 7.573 1.00 94.06 103 MET A O 1
ATOM 740 N N . ALA A 1 104 ? 6.312 -7.065 6.484 1.00 95.50 104 ALA A N 1
ATOM 741 C CA . ALA A 1 104 ? 5.083 -6.591 7.105 1.00 95.50 104 ALA A CA 1
ATOM 742 C C . ALA A 1 104 ? 5.076 -6.801 8.623 1.00 95.50 104 ALA A C 1
ATOM 744 O O . ALA A 1 104 ? 4.722 -5.876 9.357 1.00 95.50 104 ALA A O 1
ATOM 745 N N . VAL A 1 105 ? 5.498 -7.982 9.086 1.00 95.19 105 VAL A N 1
ATOM 746 C CA . VAL A 1 105 ? 5.640 -8.301 10.516 1.00 95.19 105 VAL A CA 1
ATOM 747 C C . VAL A 1 105 ? 6.681 -7.396 11.167 1.00 95.19 105 VAL A C 1
ATOM 749 O O . VAL A 1 105 ? 6.364 -6.703 12.129 1.00 95.19 105 VAL A O 1
ATOM 752 N N . SER A 1 106 ? 7.884 -7.314 10.594 1.00 94.88 106 SER A N 1
ATOM 753 C CA . SER A 1 106 ? 8.963 -6.483 11.140 1.00 94.88 106 SER A CA 1
ATOM 754 C C . SER A 1 106 ? 8.573 -5.000 11.216 1.00 94.88 106 SER A C 1
ATOM 756 O O . SER A 1 106 ? 8.789 -4.345 12.236 1.00 94.88 106 SER A O 1
ATOM 758 N N . ALA A 1 107 ? 7.925 -4.469 10.174 1.00 96.38 107 ALA A N 1
ATOM 759 C CA . ALA A 1 107 ? 7.429 -3.098 10.170 1.00 96.38 107 ALA A CA 1
ATOM 760 C C . ALA A 1 107 ? 6.317 -2.881 11.211 1.00 96.38 107 ALA A C 1
ATOM 762 O O . ALA A 1 107 ? 6.296 -1.840 11.866 1.00 96.38 107 ALA A O 1
ATOM 763 N N . PHE A 1 108 ? 5.418 -3.855 11.401 1.00 97.44 108 PHE A N 1
ATOM 764 C CA . PHE A 1 108 ? 4.373 -3.784 12.425 1.00 97.44 108 PHE A CA 1
ATOM 765 C C . PHE A 1 108 ? 4.968 -3.731 13.836 1.00 97.44 108 PHE A C 1
ATOM 767 O O . PHE A 1 108 ? 4.606 -2.856 14.622 1.00 97.44 108 PHE A O 1
ATOM 774 N N . GLU A 1 109 ? 5.919 -4.615 14.139 1.00 96.19 109 GLU A N 1
ATOM 775 C CA . GLU A 1 109 ? 6.614 -4.666 15.432 1.00 96.19 109 GLU A CA 1
ATOM 776 C C . GLU A 1 109 ? 7.387 -3.369 15.717 1.00 96.19 109 GLU A C 1
ATOM 778 O O . GLU A 1 109 ? 7.374 -2.865 16.841 1.00 96.19 109 GLU A O 1
ATOM 783 N N . ALA A 1 110 ? 7.966 -2.753 14.680 1.00 96.12 110 ALA A N 1
ATOM 784 C CA . ALA A 1 110 ? 8.601 -1.437 14.752 1.00 96.12 110 ALA A CA 1
ATOM 785 C C . ALA A 1 110 ? 7.604 -0.259 14.844 1.00 96.12 110 ALA A C 1
ATOM 787 O O . ALA A 1 110 ? 8.012 0.903 14.803 1.00 96.12 110 ALA A O 1
ATOM 788 N N . LYS A 1 111 ? 6.293 -0.528 14.937 1.00 96.94 111 LYS A N 1
ATOM 789 C CA . LYS A 1 111 ? 5.194 0.455 14.872 1.00 96.94 111 LYS A CA 1
ATOM 790 C C . LYS A 1 111 ? 5.177 1.297 13.592 1.00 96.94 111 LYS A C 1
ATOM 792 O O . LYS A 1 111 ? 4.498 2.325 13.530 1.00 96.94 111 LYS A O 1
ATOM 797 N N . ASN A 1 112 ? 5.858 0.842 12.542 1.00 96.81 112 ASN A N 1
ATOM 798 C CA . ASN A 1 112 ? 5.703 1.371 11.198 1.00 96.81 112 ASN A CA 1
ATOM 799 C C . ASN A 1 112 ? 4.484 0.728 10.516 1.00 96.81 112 ASN A C 1
ATOM 801 O O . ASN A 1 112 ? 4.592 -0.124 9.632 1.00 96.81 112 ASN A O 1
ATOM 805 N N . TYR A 1 113 ? 3.294 1.165 10.926 1.00 98.12 113 TYR A N 1
ATOM 806 C CA . TYR A 1 113 ? 2.035 0.645 10.391 1.00 98.12 113 TYR A CA 1
ATOM 807 C C . TYR A 1 113 ? 1.856 0.916 8.891 1.00 98.12 113 TYR A C 1
ATOM 809 O O . TYR A 1 113 ? 1.223 0.114 8.211 1.00 98.12 113 TYR A O 1
ATOM 817 N N . PHE A 1 114 ? 2.420 2.012 8.364 1.00 97.94 114 PHE A N 1
ATOM 818 C CA . PHE A 1 114 ? 2.347 2.324 6.934 1.00 97.94 114 PHE A CA 1
ATOM 819 C C . PHE A 1 114 ? 3.201 1.349 6.119 1.00 97.94 114 PHE A C 1
ATOM 821 O O . PHE A 1 114 ? 2.697 0.723 5.189 1.00 97.94 114 PHE A O 1
ATOM 828 N N . GLY A 1 115 ? 4.458 1.146 6.522 1.00 96.62 115 GLY A N 1
ATOM 829 C CA . GLY A 1 115 ? 5.316 0.140 5.905 1.00 96.62 115 GLY A CA 1
ATOM 830 C C . GLY A 1 115 ? 4.723 -1.265 5.994 1.00 96.62 115 GLY A C 1
ATOM 831 O O . GLY A 1 115 ? 4.758 -2.014 5.020 1.00 96.62 115 GLY A O 1
ATOM 832 N N . SER A 1 116 ? 4.099 -1.596 7.129 1.00 97.50 116 SER A N 1
ATOM 833 C CA . SER A 1 116 ? 3.452 -2.892 7.322 1.00 97.50 116 SER A CA 1
ATOM 834 C C . SER A 1 116 ? 2.282 -3.117 6.365 1.00 97.50 116 SER A C 1
ATOM 836 O O . SER A 1 116 ? 2.240 -4.156 5.700 1.00 97.50 116 SER A O 1
ATOM 838 N N . ILE A 1 117 ? 1.348 -2.160 6.259 1.00 97.44 117 ILE A N 1
ATOM 839 C CA . ILE A 1 117 ? 0.184 -2.336 5.383 1.00 97.44 117 ILE A CA 1
ATOM 840 C C . ILE A 1 117 ? 0.611 -2.399 3.920 1.00 97.44 117 ILE A C 1
ATOM 842 O O . ILE A 1 117 ? 0.165 -3.307 3.230 1.00 97.44 117 ILE A O 1
ATOM 846 N N . VAL A 1 118 ? 1.529 -1.530 3.477 1.00 96.12 118 VAL A N 1
ATOM 847 C CA . VAL A 1 118 ? 2.055 -1.519 2.100 1.00 96.12 118 VAL A CA 1
ATOM 848 C C . VAL A 1 118 ? 2.735 -2.845 1.759 1.00 96.12 118 VAL A C 1
ATOM 850 O O . VAL A 1 118 ? 2.432 -3.444 0.727 1.00 96.12 118 VAL A O 1
ATOM 853 N N . ALA A 1 119 ? 3.595 -3.357 2.645 1.00 94.44 119 ALA A N 1
ATOM 854 C CA . ALA A 1 119 ? 4.233 -4.651 2.437 1.00 94.44 119 ALA A CA 1
ATOM 855 C C . ALA A 1 119 ? 3.206 -5.790 2.362 1.00 94.44 119 ALA A C 1
ATOM 857 O O . ALA A 1 119 ? 3.316 -6.674 1.514 1.00 94.44 119 ALA A O 1
ATOM 858 N N . THR A 1 120 ? 2.165 -5.744 3.193 1.00 92.88 120 THR A N 1
ATOM 859 C CA . THR A 1 120 ? 1.117 -6.770 3.222 1.00 92.88 120 THR A CA 1
ATOM 860 C C . THR A 1 120 ? 0.284 -6.813 1.945 1.00 92.88 120 THR A C 1
ATOM 862 O O . THR A 1 120 ? -0.174 -7.886 1.564 1.00 92.88 120 THR A O 1
ATOM 865 N N . VAL A 1 121 ? 0.050 -5.682 1.286 1.00 91.69 121 VAL A N 1
ATOM 866 C CA . VAL A 1 121 ? -0.953 -5.560 0.211 1.00 91.69 121 VAL A CA 1
ATOM 867 C C . VAL A 1 121 ? -0.369 -5.419 -1.194 1.00 91.69 121 VAL A C 1
ATOM 869 O O . VAL A 1 121 ? -0.937 -5.996 -2.117 1.00 91.69 121 VAL A O 1
ATOM 872 N N . GLU A 1 122 ? 0.744 -4.700 -1.370 1.00 89.31 122 GLU A N 1
ATOM 873 C CA . GLU A 1 122 ? 1.301 -4.411 -2.703 1.00 89.31 122 GLU A CA 1
ATOM 874 C C . GLU A 1 122 ? 2.275 -5.489 -3.189 1.00 89.31 122 GLU A C 1
ATOM 876 O O . GLU A 1 122 ? 2.441 -5.695 -4.394 1.00 89.31 122 GLU A O 1
ATOM 881 N N . GLY A 1 123 ? 2.891 -6.212 -2.250 1.00 87.38 123 GLY A N 1
ATOM 882 C CA . GLY A 1 123 ? 3.915 -7.210 -2.542 1.00 87.38 123 GLY A CA 1
ATOM 883 C C . GLY A 1 123 ? 5.283 -6.596 -2.860 1.00 87.38 123 GLY A C 1
ATOM 884 O O . GLY A 1 123 ? 5.413 -5.445 -3.264 1.00 87.38 123 GLY A O 1
ATOM 885 N N . TRP A 1 124 ? 6.336 -7.381 -2.638 1.00 90.94 124 TRP A N 1
ATOM 886 C CA . TRP A 1 124 ? 7.729 -6.952 -2.760 1.00 90.94 124 TRP A CA 1
ATOM 887 C C . TRP A 1 124 ? 8.327 -7.421 -4.082 1.00 90.94 124 TRP A C 1
ATOM 889 O O . TRP A 1 124 ? 8.375 -8.621 -4.359 1.00 90.94 124 TRP A O 1
ATOM 899 N N . ARG A 1 125 ? 8.822 -6.480 -4.891 1.00 91.19 125 ARG A N 1
ATOM 900 C CA . ARG A 1 125 ? 9.534 -6.767 -6.141 1.00 91.19 125 ARG A CA 1
ATOM 901 C C . ARG A 1 125 ? 10.854 -5.985 -6.169 1.00 91.19 125 ARG A C 1
ATOM 903 O O . ARG A 1 125 ? 10.831 -4.781 -6.406 1.00 91.19 125 ARG A O 1
ATOM 910 N N . PRO A 1 126 ? 12.009 -6.634 -5.940 1.00 92.50 126 PRO A N 1
ATOM 911 C CA . PRO A 1 126 ? 13.288 -5.926 -5.836 1.00 92.50 126 PRO A CA 1
ATOM 912 C C . PRO A 1 126 ? 13.783 -5.371 -7.181 1.00 92.50 126 PRO A C 1
ATOM 914 O O . PRO A 1 126 ? 14.549 -4.414 -7.209 1.00 92.50 126 PRO A O 1
ATOM 917 N N . ASN A 1 127 ? 13.322 -5.937 -8.298 1.00 93.38 127 ASN A N 1
ATOM 918 C CA . ASN A 1 127 ? 13.698 -5.521 -9.648 1.00 93.38 127 ASN A CA 1
ATOM 919 C C . ASN A 1 127 ? 12.552 -4.769 -10.326 1.00 93.38 127 ASN A C 1
ATOM 921 O O . ASN A 1 127 ? 11.382 -4.964 -9.978 1.00 93.38 127 ASN A O 1
ATOM 925 N N . PHE A 1 128 ? 12.890 -3.963 -11.332 1.00 93.12 128 PHE A N 1
ATOM 926 C CA . PHE A 1 128 ? 11.883 -3.323 -12.169 1.00 93.12 128 PHE A CA 1
ATOM 927 C C . PHE A 1 128 ? 11.023 -4.358 -12.899 1.00 93.12 128 PHE A C 1
ATOM 929 O O . PHE A 1 128 ? 11.519 -5.380 -13.375 1.00 93.12 128 PHE A O 1
ATOM 936 N N . TYR A 1 129 ? 9.732 -4.067 -13.003 1.00 90.06 129 TYR A N 1
ATOM 937 C CA . TYR A 1 129 ? 8.754 -4.856 -13.741 1.00 90.06 129 TYR A CA 1
ATOM 938 C C . TYR A 1 129 ? 7.814 -3.932 -14.529 1.00 90.06 129 TYR A C 1
ATOM 940 O O . TYR A 1 129 ? 7.654 -2.764 -14.152 1.00 90.06 129 TYR A O 1
ATOM 948 N N . PRO A 1 130 ? 7.189 -4.421 -15.616 1.00 88.19 130 PRO A N 1
ATOM 949 C CA . PRO A 1 130 ? 6.183 -3.655 -16.335 1.00 88.19 130 PRO A CA 1
ATOM 950 C C . PRO A 1 130 ? 4.947 -3.490 -15.453 1.00 88.19 130 PRO A C 1
ATOM 952 O O . PRO A 1 130 ? 4.411 -4.477 -14.946 1.00 88.19 130 PRO A O 1
ATOM 955 N N . ASP A 1 131 ? 4.497 -2.254 -15.275 1.00 85.00 131 ASP A N 1
ATOM 956 C CA . ASP A 1 131 ? 3.240 -1.956 -14.587 1.00 85.00 131 ASP A CA 1
ATOM 957 C C . ASP A 1 131 ? 2.127 -1.702 -15.617 1.00 85.00 131 ASP A C 1
ATOM 959 O O . ASP A 1 131 ? 2.344 -1.846 -16.822 1.00 85.00 131 ASP A O 1
ATOM 963 N N . ASN A 1 132 ? 0.928 -1.321 -15.180 1.00 76.94 132 ASN A N 1
ATOM 964 C CA . ASN A 1 132 ? -0.169 -0.974 -16.089 1.00 76.94 132 ASN A CA 1
ATOM 965 C C . ASN A 1 132 ? 0.249 0.063 -17.152 1.00 76.94 132 ASN A C 1
ATOM 967 O O . ASN A 1 132 ? -0.059 -0.086 -18.334 1.00 76.94 132 ASN A O 1
ATOM 971 N N . ILE A 1 133 ? 1.008 1.073 -16.728 1.00 76.44 133 ILE A N 1
ATOM 972 C CA . ILE A 1 133 ? 1.638 2.111 -17.539 1.00 76.44 133 ILE A CA 1
ATOM 973 C C . ILE A 1 133 ? 3.066 2.268 -17.033 1.00 76.44 133 ILE A C 1
ATOM 975 O O . ILE A 1 133 ? 3.276 2.474 -15.841 1.00 76.44 133 ILE A O 1
ATOM 979 N N . GLY A 1 134 ? 4.055 2.232 -17.920 1.00 86.69 134 GLY A N 1
ATOM 980 C CA . GLY A 1 134 ? 5.440 2.407 -17.501 1.00 86.69 134 GLY A CA 1
ATOM 981 C C . GLY A 1 134 ? 5.992 1.218 -16.713 1.00 86.69 134 GLY A C 1
ATOM 982 O O . GLY A 1 134 ? 5.590 0.065 -16.880 1.00 86.69 134 GLY A O 1
ATOM 983 N N . SER A 1 135 ? 6.961 1.511 -15.850 1.00 90.44 135 SER A N 1
ATOM 984 C CA . SER A 1 135 ? 7.686 0.512 -15.059 1.00 90.44 135 SER A CA 1
ATOM 985 C C . SER A 1 135 ? 7.608 0.831 -13.573 1.00 90.44 135 SER A C 1
ATOM 987 O O . SER A 1 135 ? 7.670 2.000 -13.183 1.00 90.44 135 SER A O 1
ATOM 989 N N . ALA A 1 136 ? 7.542 -0.206 -12.744 1.00 91.94 136 ALA A N 1
ATOM 990 C CA . ALA A 1 136 ? 7.513 -0.086 -11.293 1.00 91.94 136 ALA A CA 1
ATOM 991 C C . ALA A 1 136 ? 8.582 -0.953 -10.625 1.00 91.94 136 ALA A C 1
ATOM 993 O O . ALA A 1 136 ? 9.103 -1.892 -11.222 1.00 91.94 136 ALA A O 1
ATOM 994 N N . VAL A 1 137 ? 8.911 -0.627 -9.376 1.00 93.56 137 VAL A N 1
ATOM 995 C CA . VAL A 1 137 ? 9.827 -1.396 -8.522 1.00 93.56 137 VAL A CA 1
ATOM 996 C C . VAL A 1 137 ? 9.361 -1.350 -7.067 1.00 93.56 137 VAL A C 1
ATOM 998 O O . VAL A 1 137 ? 8.437 -0.608 -6.725 1.00 93.56 137 VAL A O 1
ATOM 1001 N N . ALA A 1 138 ? 9.988 -2.144 -6.204 1.00 93.62 138 ALA A N 1
ATOM 1002 C CA . ALA A 1 138 ? 9.690 -2.237 -4.784 1.00 93.62 138 ALA A CA 1
ATOM 1003 C C . ALA A 1 138 ? 8.219 -2.616 -4.552 1.00 93.62 138 ALA A C 1
ATOM 1005 O O . ALA A 1 138 ? 7.760 -3.651 -5.036 1.00 93.62 138 ALA A O 1
ATOM 1006 N N . PHE A 1 139 ? 7.483 -1.772 -3.835 1.00 91.94 139 PHE A N 1
ATOM 1007 C CA . PHE A 1 139 ? 6.077 -1.964 -3.487 1.00 91.94 139 PHE A CA 1
ATOM 1008 C C . PHE A 1 139 ? 5.118 -1.328 -4.498 1.00 91.94 139 PHE A C 1
ATOM 1010 O O . PHE A 1 139 ? 4.087 -0.800 -4.116 1.00 91.94 139 PHE A O 1
ATOM 1017 N N . GLY A 1 140 ? 5.466 -1.332 -5.789 1.00 89.94 140 GLY A N 1
ATOM 1018 C CA . GLY A 1 140 ? 4.651 -0.660 -6.810 1.00 89.94 140 GLY A CA 1
ATOM 1019 C C . GLY A 1 140 ? 4.983 0.817 -6.988 1.00 89.94 140 GLY A C 1
ATOM 1020 O O . GLY A 1 140 ? 4.149 1.589 -7.450 1.00 89.94 140 GLY A O 1
ATOM 1021 N N . TYR A 1 141 ? 6.217 1.227 -6.673 1.00 91.75 141 TYR A N 1
ATOM 1022 C CA . TYR A 1 141 ? 6.680 2.564 -7.017 1.00 91.75 141 TYR A CA 1
ATOM 1023 C C . TYR A 1 141 ? 6.871 2.681 -8.533 1.00 91.75 141 TYR A C 1
ATOM 1025 O O . TYR A 1 141 ? 7.913 2.314 -9.080 1.00 91.75 141 TYR A O 1
ATOM 1033 N N . ASN A 1 142 ? 5.833 3.169 -9.208 1.00 90.19 142 ASN A N 1
ATOM 1034 C CA . ASN A 1 142 ? 5.811 3.374 -10.647 1.00 90.19 142 ASN A CA 1
ATOM 1035 C C . ASN A 1 142 ? 6.611 4.624 -11.019 1.00 90.19 142 ASN A C 1
ATOM 1037 O O . ASN A 1 142 ? 6.196 5.736 -10.704 1.00 90.19 142 ASN A O 1
ATOM 1041 N N . VAL A 1 143 ? 7.748 4.455 -11.696 1.00 88.38 143 VAL A N 1
ATOM 1042 C CA . VAL A 1 143 ? 8.625 5.565 -12.106 1.00 88.38 143 VAL A CA 1
ATOM 1043 C C . VAL A 1 143 ? 8.243 6.147 -13.469 1.00 88.38 143 VAL A C 1
ATOM 1045 O O . VAL A 1 143 ? 8.555 7.306 -13.749 1.00 88.38 143 VAL A O 1
ATOM 1048 N N . GLY A 1 144 ? 7.535 5.381 -14.304 1.00 85.12 144 GLY A N 1
ATOM 1049 C CA . GLY A 1 144 ? 7.085 5.818 -15.632 1.00 85.12 144 GLY A CA 1
ATOM 1050 C C . GLY A 1 144 ? 6.067 6.959 -15.576 1.00 85.12 144 GLY A C 1
ATOM 1051 O O . GLY A 1 144 ? 5.966 7.766 -16.495 1.00 85.12 144 GLY A O 1
ATOM 1052 N N . MET A 1 145 ? 5.366 7.087 -14.450 1.00 80.12 145 MET A N 1
ATOM 1053 C CA . MET A 1 145 ? 4.386 8.149 -14.201 1.00 80.12 145 MET A CA 1
ATOM 1054 C C . MET A 1 145 ? 4.953 9.355 -13.437 1.00 80.12 145 MET A C 1
ATOM 1056 O O . MET A 1 145 ? 4.217 10.284 -13.106 1.00 80.12 145 MET A O 1
ATOM 1060 N N . GLN A 1 146 ? 6.257 9.363 -13.151 1.00 85.06 146 GLN A N 1
ATOM 1061 C CA . GLN A 1 146 ? 6.883 10.329 -12.249 1.00 85.06 146 GLN A CA 1
ATOM 1062 C C . GLN A 1 146 ? 7.809 11.297 -12.984 1.00 85.06 146 GLN A C 1
ATOM 1064 O O . GLN A 1 146 ? 8.267 11.059 -14.101 1.00 85.06 146 GLN A O 1
ATOM 1069 N N . GLN A 1 147 ? 8.126 12.410 -12.324 1.00 87.44 147 GLN A N 1
ATOM 1070 C CA . GLN A 1 147 ? 9.134 13.351 -12.804 1.00 87.44 147 GLN A CA 1
ATOM 1071 C C . GLN A 1 147 ? 10.540 12.909 -12.384 1.00 87.44 147 GLN A C 1
ATOM 1073 O O . GLN A 1 147 ? 10.742 12.445 -11.261 1.00 87.44 147 GLN A O 1
ATOM 1078 N N . LYS A 1 148 ? 11.538 13.144 -13.250 1.00 89.44 148 LYS A N 1
ATOM 1079 C CA . LYS A 1 148 ? 12.953 12.793 -13.003 1.00 89.44 148 LYS A CA 1
ATOM 1080 C C . LYS A 1 148 ? 13.485 13.315 -11.671 1.00 89.44 148 LYS A C 1
ATOM 1082 O O . LYS A 1 148 ? 14.116 12.564 -10.936 1.00 89.44 148 LYS A O 1
ATOM 1087 N N . ALA A 1 149 ? 13.192 14.572 -11.335 1.00 88.75 149 ALA A N 1
ATOM 1088 C CA . ALA A 1 149 ? 13.617 15.167 -10.069 1.00 88.75 149 ALA A CA 1
ATOM 1089 C C . ALA A 1 149 ? 13.015 14.440 -8.853 1.00 88.75 149 ALA A C 1
ATOM 1091 O O . ALA A 1 149 ? 13.730 14.159 -7.891 1.00 88.75 149 ALA A O 1
ATOM 1092 N N . SER A 1 150 ? 11.728 14.081 -8.920 1.00 88.50 150 SER A N 1
ATOM 1093 C CA . SER A 1 150 ? 11.041 13.338 -7.860 1.00 88.50 150 SER A CA 1
ATOM 1094 C C . SER A 1 150 ? 11.624 11.940 -7.690 1.00 88.50 150 SER A C 1
ATOM 1096 O O . SER A 1 150 ? 11.964 11.572 -6.569 1.00 88.50 150 SER A O 1
ATOM 1098 N N . VAL A 1 151 ? 11.815 11.194 -8.787 1.00 90.62 151 VAL A N 1
ATOM 1099 C CA . VAL A 1 151 ? 12.411 9.848 -8.732 1.00 90.62 151 VAL A CA 1
ATOM 1100 C C . VAL A 1 151 ? 13.821 9.906 -8.172 1.00 90.62 151 VAL A C 1
ATOM 1102 O O . VAL A 1 151 ? 14.139 9.143 -7.267 1.00 90.62 151 VAL A O 1
ATOM 1105 N N . LYS A 1 152 ? 14.650 10.844 -8.642 1.00 92.44 152 LYS A N 1
ATOM 1106 C CA . LYS A 1 152 ? 16.009 11.006 -8.123 1.00 92.44 152 LYS A CA 1
ATOM 1107 C C . LYS A 1 152 ? 16.004 11.258 -6.614 1.00 92.44 152 LYS A C 1
ATOM 1109 O O . LYS A 1 152 ? 16.685 10.554 -5.879 1.00 92.44 152 LYS A O 1
ATOM 1114 N N . ASN A 1 153 ? 15.200 12.215 -6.148 1.00 91.25 153 ASN A N 1
ATOM 1115 C CA . ASN A 1 153 ? 15.097 12.534 -4.724 1.00 91.25 153 ASN A CA 1
ATOM 1116 C C . ASN A 1 153 ? 14.612 11.338 -3.890 1.00 91.25 153 ASN A C 1
ATOM 1118 O O . ASN A 1 153 ? 15.147 11.091 -2.812 1.00 91.25 153 ASN A O 1
ATOM 1122 N N . VAL A 1 154 ? 13.611 10.600 -4.374 1.00 92.88 154 VAL A N 1
ATOM 1123 C CA . VAL A 1 154 ? 13.090 9.422 -3.673 1.00 92.88 154 VAL A CA 1
ATOM 1124 C C . VAL A 1 154 ? 14.151 8.322 -3.612 1.00 92.88 154 VAL A C 1
ATOM 1126 O O . VAL A 1 154 ? 14.433 7.831 -2.522 1.00 92.88 154 VAL A O 1
ATOM 1129 N N . MET A 1 155 ? 14.780 7.970 -4.736 1.00 94.06 155 MET A N 1
ATOM 1130 C CA . MET A 1 155 ? 15.804 6.919 -4.795 1.00 94.06 155 MET A CA 1
ATOM 1131 C C . MET A 1 155 ? 17.016 7.248 -3.915 1.00 94.06 155 MET A C 1
ATOM 1133 O O . MET A 1 155 ? 17.414 6.423 -3.094 1.00 94.06 155 MET A O 1
ATOM 1137 N N . ASP A 1 156 ? 17.537 8.475 -3.996 1.00 92.88 156 ASP A N 1
ATOM 1138 C CA . ASP A 1 156 ? 18.687 8.900 -3.192 1.00 92.88 156 ASP A CA 1
ATOM 1139 C C . ASP A 1 156 ? 18.366 8.845 -1.683 1.00 92.88 156 ASP A C 1
ATOM 1141 O O . ASP A 1 156 ? 19.141 8.302 -0.896 1.00 92.88 156 ASP A O 1
ATOM 1145 N N . LYS A 1 157 ? 17.185 9.328 -1.260 1.00 94.38 157 LYS A N 1
ATOM 1146 C CA . LYS A 1 157 ? 16.741 9.249 0.149 1.00 94.38 157 LYS A CA 1
ATOM 1147 C C . LYS A 1 157 ? 16.415 7.829 0.614 1.00 94.38 157 LYS A C 1
ATOM 1149 O O . LYS A 1 157 ? 16.371 7.581 1.818 1.00 94.38 157 LYS A O 1
ATOM 1154 N N . SER A 1 158 ? 16.188 6.918 -0.327 1.00 93.44 158 SER A N 1
ATOM 1155 C CA . SER A 1 158 ? 16.011 5.490 -0.056 1.00 93.44 158 SER A CA 1
ATOM 1156 C C . SER A 1 158 ? 17.341 4.763 0.134 1.00 93.44 158 SER A C 1
ATOM 1158 O O . SER A 1 158 ? 17.329 3.575 0.427 1.00 93.44 158 SER A O 1
ATOM 1160 N N . GLY A 1 159 ? 18.479 5.446 -0.042 1.00 95.06 159 GLY A N 1
ATOM 1161 C CA . GLY A 1 159 ? 19.805 4.837 0.039 1.00 95.06 159 GLY A CA 1
ATOM 1162 C C . GLY A 1 159 ? 20.219 4.095 -1.234 1.00 95.06 159 GLY A C 1
ATOM 1163 O O . GLY A 1 159 ? 21.131 3.271 -1.184 1.00 95.06 159 GLY A O 1
ATOM 1164 N N . VAL A 1 160 ? 19.560 4.351 -2.369 1.00 95.00 160 VAL A N 1
ATOM 1165 C CA . VAL A 1 160 ? 20.020 3.867 -3.678 1.00 95.00 160 VAL A CA 1
ATOM 1166 C C . VAL A 1 160 ? 21.190 4.739 -4.125 1.00 95.00 160 VAL A C 1
ATOM 1168 O O . VAL A 1 160 ? 21.114 5.969 -4.077 1.00 95.00 160 VAL A O 1
ATOM 1171 N N . ALA A 1 161 ? 22.289 4.115 -4.552 1.00 94.00 161 ALA A N 1
ATOM 1172 C CA . ALA A 1 161 ? 23.464 4.851 -4.997 1.00 94.00 161 ALA A CA 1
ATOM 1173 C C . ALA A 1 161 ? 23.126 5.725 -6.212 1.00 94.00 161 ALA A C 1
ATOM 1175 O O . ALA A 1 161 ? 22.453 5.286 -7.143 1.00 94.00 161 ALA A O 1
ATOM 1176 N N . SER A 1 162 ? 23.655 6.951 -6.255 1.00 92.75 162 SER A N 1
ATOM 1177 C CA . SER A 1 162 ? 23.391 7.879 -7.364 1.00 92.75 162 SER A CA 1
ATOM 1178 C C . SER A 1 162 ? 23.790 7.313 -8.731 1.00 92.75 162 SER A C 1
ATOM 1180 O O . SER A 1 162 ? 23.139 7.609 -9.732 1.00 92.75 162 SER A O 1
ATOM 1182 N N . SER A 1 163 ? 24.823 6.466 -8.784 1.00 92.00 163 SER A N 1
ATOM 1183 C CA . SER A 1 163 ? 25.203 5.719 -9.987 1.00 92.00 163 SER A CA 1
ATOM 1184 C C . SER A 1 163 ? 24.092 4.789 -10.473 1.00 92.00 163 SER A C 1
ATOM 1186 O O . SER A 1 163 ? 23.853 4.718 -11.675 1.00 92.00 163 SER A O 1
ATOM 1188 N N . ASP A 1 164 ? 23.389 4.115 -9.565 1.00 92.38 164 ASP A N 1
ATOM 1189 C CA . ASP A 1 164 ? 22.306 3.187 -9.898 1.00 92.38 164 ASP A CA 1
ATOM 1190 C C . ASP A 1 164 ? 21.012 3.933 -10.220 1.00 92.38 164 ASP A C 1
ATOM 1192 O O . ASP A 1 164 ? 20.347 3.608 -11.202 1.00 92.38 164 ASP A O 1
ATOM 1196 N N . THR A 1 165 ? 20.718 5.015 -9.492 1.00 92.75 165 THR A N 1
ATOM 1197 C CA . THR A 1 165 ? 19.640 5.952 -9.835 1.00 92.75 165 THR A CA 1
ATOM 1198 C C . THR A 1 165 ? 19.799 6.455 -11.273 1.00 92.75 165 THR A C 1
ATOM 1200 O O . THR A 1 165 ? 18.848 6.416 -12.051 1.00 92.75 165 THR A O 1
ATOM 1203 N N . ASN A 1 166 ? 21.006 6.868 -11.676 1.00 91.69 166 ASN A N 1
ATOM 1204 C CA . ASN A 1 166 ? 21.267 7.360 -13.032 1.00 91.69 166 ASN A CA 1
ATOM 1205 C C . ASN A 1 166 ? 21.035 6.294 -14.114 1.00 91.69 166 ASN A C 1
ATOM 1207 O O . ASN A 1 166 ? 20.515 6.632 -15.180 1.00 91.69 166 ASN A O 1
ATOM 1211 N N . LYS A 1 167 ? 21.355 5.019 -13.842 1.00 90.19 167 LYS A N 1
ATOM 1212 C CA . LYS A 1 167 ? 21.112 3.910 -14.782 1.00 90.19 167 LYS A CA 1
ATOM 1213 C C . LYS A 1 167 ? 19.632 3.728 -15.098 1.00 90.19 167 LYS A C 1
ATOM 1215 O O . LYS A 1 167 ? 19.320 3.288 -16.195 1.00 90.19 167 LYS A O 1
ATOM 1220 N N . ILE A 1 168 ? 18.728 4.078 -14.180 1.00 93.00 168 ILE A N 1
ATOM 1221 C CA . ILE A 1 168 ? 17.284 3.850 -14.344 1.00 93.00 168 ILE A CA 1
ATOM 1222 C C . ILE A 1 168 ? 16.511 5.103 -14.783 1.00 93.00 168 ILE A C 1
ATOM 1224 O O . ILE A 1 168 ? 15.310 5.035 -15.026 1.00 93.00 168 ILE A O 1
ATOM 1228 N N . MET A 1 169 ? 17.180 6.253 -14.952 1.00 94.31 169 MET A N 1
ATOM 1229 C CA . MET A 1 169 ? 16.527 7.522 -15.322 1.00 94.31 169 MET A CA 1
ATOM 1230 C C . MET A 1 169 ? 15.864 7.515 -16.708 1.00 94.31 169 MET A C 1
ATOM 1232 O O . MET A 1 169 ? 15.026 8.379 -16.972 1.00 94.31 169 MET A O 1
ATOM 1236 N N . TYR A 1 170 ? 16.221 6.578 -17.594 1.00 93.38 170 TYR A N 1
ATOM 1237 C CA . TYR A 1 170 ? 15.548 6.420 -18.888 1.00 93.38 170 TYR A CA 1
ATOM 1238 C C . TYR A 1 170 ? 14.137 5.830 -18.752 1.00 93.38 170 TYR A C 1
ATOM 1240 O O . TYR A 1 170 ? 13.307 6.083 -19.613 1.00 93.38 170 TYR A O 1
ATOM 1248 N N . LEU A 1 171 ? 13.849 5.108 -17.660 1.00 92.69 171 LEU A N 1
ATOM 1249 C CA . LEU A 1 171 ? 12.511 4.590 -17.353 1.00 92.69 171 LEU A CA 1
ATOM 1250 C C . LEU A 1 171 ? 11.556 5.701 -16.892 1.00 92.69 171 LEU A C 1
ATOM 1252 O O . LEU A 1 171 ? 10.340 5.532 -16.902 1.00 92.69 171 LEU A O 1
ATOM 1256 N N . VAL A 1 172 ? 12.094 6.835 -16.429 1.00 90.81 172 VAL A N 1
ATOM 1257 C CA . VAL A 1 172 ? 11.302 7.880 -15.777 1.00 90.81 172 VAL A CA 1
ATOM 1258 C C . VAL A 1 172 ? 10.557 8.727 -16.798 1.00 90.81 172 VAL A C 1
ATOM 1260 O O . VAL A 1 172 ? 11.172 9.367 -17.655 1.00 90.81 172 VAL A O 1
ATOM 1263 N N . GLY A 1 173 ? 9.235 8.785 -16.651 1.00 82.25 173 GLY A N 1
ATOM 1264 C CA . GLY A 1 173 ? 8.346 9.450 -17.604 1.00 82.25 173 GLY A CA 1
ATOM 1265 C C . GLY A 1 173 ? 8.051 8.622 -18.860 1.00 82.25 173 GLY A C 1
ATOM 1266 O O . GLY A 1 173 ? 7.252 9.066 -19.687 1.00 82.25 173 GLY A O 1
ATOM 1267 N N . ASP A 1 174 ? 8.671 7.445 -19.014 1.00 85.81 174 ASP A N 1
ATOM 1268 C CA . ASP A 1 174 ? 8.332 6.513 -20.084 1.00 85.81 174 ASP A CA 1
ATOM 1269 C C . ASP A 1 174 ? 7.086 5.714 -19.687 1.00 85.81 174 ASP A C 1
ATOM 1271 O O . ASP A 1 174 ? 7.083 4.938 -18.730 1.00 85.81 174 ASP A O 1
ATOM 1275 N N . LYS A 1 175 ? 6.002 5.952 -20.427 1.00 82.38 175 LYS A N 1
ATOM 1276 C CA . LYS A 1 175 ? 4.700 5.307 -20.225 1.00 82.38 175 LYS A CA 1
ATOM 1277 C C . LYS A 1 175 ? 4.586 3.962 -20.947 1.00 82.38 175 LYS A C 1
ATOM 1279 O O . LYS A 1 175 ? 3.610 3.248 -20.727 1.00 82.38 175 LYS A O 1
ATOM 1284 N N . GLY A 1 176 ? 5.540 3.635 -21.818 1.00 78.81 176 GLY A N 1
ATOM 1285 C CA . GLY A 1 176 ? 5.642 2.329 -22.457 1.00 78.81 176 GLY A CA 1
ATOM 1286 C C . GLY A 1 176 ? 6.301 1.293 -21.548 1.00 78.81 176 GLY A C 1
ATOM 1287 O O . GLY A 1 176 ? 6.518 1.516 -20.361 1.00 78.81 176 GLY A O 1
ATOM 1288 N N . HIS A 1 177 ? 6.647 0.144 -22.122 1.00 78.88 177 HIS A N 1
ATOM 1289 C CA . HIS A 1 177 ? 7.431 -0.894 -21.451 1.00 78.88 177 HIS A CA 1
ATOM 1290 C C . HIS A 1 177 ? 8.809 -0.984 -22.107 1.00 78.88 177 HIS A C 1
ATOM 1292 O O . HIS A 1 177 ? 9.030 -1.859 -22.948 1.00 78.88 177 HIS A O 1
ATOM 1298 N N . PRO A 1 178 ? 9.730 -0.048 -21.800 1.00 80.25 178 PRO A N 1
ATOM 1299 C CA . PRO A 1 178 ? 11.091 -0.127 -22.311 1.00 80.25 178 PRO A CA 1
ATOM 1300 C C . PRO A 1 178 ? 11.773 -1.402 -21.803 1.00 80.25 178 PRO A C 1
ATOM 1302 O O . PRO A 1 178 ? 11.326 -2.040 -20.846 1.00 80.25 178 PRO A O 1
ATOM 1305 N N . LYS A 1 179 ? 12.898 -1.767 -22.427 1.00 87.38 179 LYS A N 1
ATOM 1306 C CA . LYS A 1 179 ? 13.738 -2.853 -21.914 1.00 87.38 179 LYS A CA 1
ATOM 1307 C C . LYS A 1 179 ? 14.104 -2.544 -20.463 1.00 87.38 179 LYS A C 1
ATOM 1309 O O . LYS A 1 179 ? 14.694 -1.505 -20.202 1.00 87.38 179 LYS A O 1
ATOM 1314 N N . LEU A 1 180 ? 13.763 -3.448 -19.552 1.00 90.56 180 LEU A N 1
ATOM 1315 C CA . LEU A 1 180 ? 14.017 -3.282 -18.125 1.00 90.56 180 LEU A CA 1
ATOM 1316 C C . LEU A 1 180 ? 15.458 -3.675 -17.772 1.00 90.56 180 LEU A C 1
ATOM 1318 O O . LEU A 1 180 ? 16.013 -4.572 -18.419 1.00 90.56 180 LEU A O 1
ATOM 1322 N N . PRO A 1 181 ? 16.065 -3.046 -16.746 1.00 91.38 181 PRO A N 1
ATOM 1323 C CA . PRO A 1 181 ? 17.357 -3.480 -16.239 1.00 91.38 181 PRO A CA 1
ATOM 1324 C C . PRO A 1 181 ? 17.244 -4.899 -15.677 1.00 91.38 181 PRO A C 1
ATOM 1326 O O . PRO A 1 181 ? 16.279 -5.249 -14.994 1.00 91.38 181 PRO A O 1
ATOM 1329 N N . SER A 1 182 ? 18.247 -5.721 -15.956 1.00 90.38 182 SER A N 1
ATOM 1330 C CA . SER A 1 182 ? 18.405 -7.021 -15.314 1.00 90.38 182 SER A CA 1
ATOM 1331 C C . SER A 1 182 ? 18.665 -6.862 -13.813 1.00 90.38 182 SER A C 1
ATOM 1333 O O . SER A 1 182 ? 19.138 -5.822 -13.354 1.00 90.38 182 SER A O 1
ATOM 1335 N N . ALA A 1 183 ? 18.443 -7.931 -13.044 1.00 88.00 183 ALA A N 1
ATOM 1336 C CA . ALA A 1 183 ? 18.722 -7.939 -11.605 1.00 88.00 183 ALA A CA 1
ATOM 1337 C C . ALA A 1 183 ? 20.201 -7.656 -11.263 1.00 88.00 183 ALA A C 1
ATOM 1339 O O . ALA A 1 183 ? 20.505 -7.216 -10.158 1.00 88.00 183 ALA A O 1
ATOM 1340 N N . ALA A 1 184 ? 21.122 -7.906 -12.203 1.00 88.44 184 ALA A N 1
ATOM 1341 C CA . ALA A 1 184 ? 22.539 -7.572 -12.057 1.00 88.44 184 ALA A CA 1
ATOM 1342 C C . ALA A 1 184 ? 22.827 -6.079 -12.302 1.00 88.44 184 ALA A C 1
ATOM 1344 O O . ALA A 1 184 ? 23.802 -5.545 -11.781 1.00 88.44 184 ALA A O 1
ATOM 1345 N N . GLU A 1 185 ? 21.995 -5.402 -13.098 1.00 90.00 185 GLU A N 1
ATOM 1346 C CA . GLU A 1 185 ? 22.131 -3.972 -13.392 1.00 90.00 185 GLU A CA 1
ATOM 1347 C C . GLU A 1 185 ? 21.467 -3.100 -12.324 1.00 90.00 185 GLU A C 1
ATOM 1349 O O . GLU A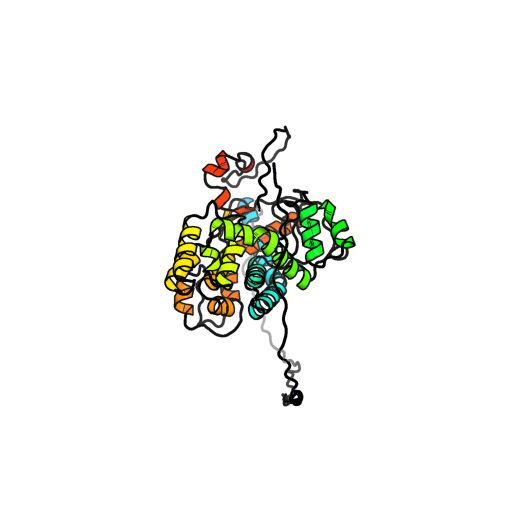 1 185 ? 21.989 -2.028 -12.007 1.00 90.00 185 GLU A O 1
ATOM 1354 N N . PHE A 1 186 ? 20.330 -3.549 -11.785 1.00 93.75 186 PHE A N 1
ATOM 1355 C CA . PHE A 1 186 ? 19.606 -2.870 -10.720 1.00 93.75 186 PHE A CA 1
ATOM 1356 C C . PHE A 1 186 ? 18.760 -3.853 -9.905 1.00 93.75 186 PHE A C 1
ATOM 1358 O O . PHE A 1 186 ? 17.965 -4.608 -10.461 1.00 93.75 186 PHE A O 1
ATOM 1365 N N . SER A 1 187 ? 18.867 -3.765 -8.582 1.00 94.00 187 SER A N 1
ATOM 1366 C CA . SER A 1 187 ? 17.989 -4.440 -7.630 1.00 94.00 187 SER A CA 1
ATOM 1367 C C . SER A 1 187 ? 17.957 -3.627 -6.338 1.00 94.00 187 SER A C 1
ATOM 1369 O O . SER A 1 187 ? 19.001 -3.179 -5.865 1.00 94.00 187 SER A O 1
ATOM 1371 N N . MET A 1 188 ? 16.770 -3.414 -5.777 1.00 94.25 188 MET A N 1
ATOM 1372 C CA . MET A 1 188 ? 16.609 -2.782 -4.469 1.00 94.25 188 MET A CA 1
ATOM 1373 C C . MET A 1 188 ? 16.674 -3.824 -3.355 1.00 94.25 188 MET A C 1
ATOM 1375 O O . MET A 1 188 ? 16.073 -4.894 -3.457 1.00 94.25 188 MET A O 1
ATOM 1379 N N . SER A 1 189 ? 17.344 -3.487 -2.254 1.00 94.50 189 SER A N 1
ATOM 1380 C CA . SER A 1 189 ? 17.260 -4.264 -1.016 1.00 94.50 189 SER A CA 1
ATOM 1381 C C . SER A 1 189 ? 15.909 -4.059 -0.320 1.00 94.50 189 SER A C 1
ATOM 1383 O O . SER A 1 189 ? 15.229 -3.052 -0.530 1.00 94.50 189 SER A O 1
ATOM 1385 N N . GLU A 1 190 ? 15.526 -4.999 0.549 1.00 93.00 190 GLU A N 1
ATOM 1386 C CA . GLU A 1 190 ? 14.306 -4.900 1.367 1.00 93.00 190 GLU A CA 1
ATOM 1387 C C . GLU A 1 190 ? 14.279 -3.593 2.194 1.00 93.00 190 GLU A C 1
ATOM 1389 O O . GLU A 1 190 ? 13.259 -2.903 2.248 1.00 93.00 190 GLU A O 1
ATOM 1394 N N . GLU A 1 191 ? 15.420 -3.200 2.770 1.00 92.38 191 GLU A N 1
ATOM 1395 C CA . GLU A 1 191 ? 15.572 -1.956 3.535 1.00 92.38 191 GLU A CA 1
ATOM 1396 C C . GLU A 1 191 ? 15.373 -0.710 2.661 1.00 92.38 191 GLU A C 1
ATOM 1398 O O . GLU A 1 191 ? 14.606 0.185 3.025 1.00 92.38 191 GLU A O 1
ATOM 1403 N N . GLN A 1 192 ? 15.993 -0.672 1.474 1.00 95.38 192 GLN A N 1
ATOM 1404 C CA . GLN A 1 192 ? 15.793 0.415 0.509 1.00 95.38 192 GLN A CA 1
ATOM 1405 C C . GLN A 1 192 ? 14.324 0.497 0.077 1.00 95.38 192 GLN A C 1
ATOM 1407 O O . GLN A 1 192 ? 13.779 1.589 -0.070 1.00 95.38 192 GLN A O 1
ATOM 1412 N N . GLY A 1 193 ? 13.663 -0.651 -0.087 1.00 93.69 193 GLY A N 1
ATOM 1413 C CA . GLY A 1 193 ? 12.238 -0.754 -0.380 1.00 93.69 193 GLY A CA 1
ATOM 1414 C C . GLY A 1 193 ? 11.346 -0.109 0.676 1.00 93.69 193 GLY A C 1
ATOM 1415 O O . GLY A 1 193 ? 10.481 0.700 0.345 1.00 93.69 193 GLY A O 1
ATOM 1416 N N . LEU A 1 194 ? 11.568 -0.437 1.952 1.00 92.25 194 LEU A N 1
ATOM 1417 C CA . LEU A 1 194 ? 10.830 0.171 3.065 1.00 92.25 194 LEU A CA 1
ATOM 1418 C C . LEU A 1 194 ? 11.141 1.662 3.195 1.00 92.25 194 LEU A C 1
ATOM 1420 O O . LEU A 1 194 ? 10.240 2.468 3.425 1.00 92.25 194 LEU A O 1
ATOM 1424 N N . LYS A 1 195 ? 12.401 2.061 2.998 1.00 94.94 195 LYS A N 1
ATOM 1425 C CA . LYS A 1 195 ? 12.765 3.476 3.055 1.00 94.94 195 LYS A CA 1
ATOM 1426 C C . LYS A 1 195 ? 12.121 4.276 1.922 1.00 94.94 195 LYS A C 1
ATOM 1428 O O . LYS A 1 195 ? 11.675 5.396 2.159 1.00 94.94 195 LYS A O 1
ATOM 1433 N N . ASN A 1 196 ? 12.006 3.693 0.730 1.00 94.50 196 ASN A N 1
ATOM 1434 C CA . ASN A 1 196 ? 11.342 4.296 -0.423 1.00 94.50 196 ASN A CA 1
ATOM 1435 C C . ASN A 1 196 ? 9.894 4.683 -0.127 1.00 94.50 196 ASN A C 1
ATOM 1437 O O . ASN A 1 196 ? 9.503 5.831 -0.349 1.00 94.50 196 ASN A O 1
ATOM 1441 N N . ILE A 1 197 ? 9.122 3.767 0.454 1.00 93.69 197 ILE A N 1
ATOM 1442 C CA . ILE A 1 197 ? 7.722 4.038 0.785 1.00 93.69 197 ILE A CA 1
ATOM 1443 C C . ILE A 1 197 ? 7.578 5.022 1.955 1.00 93.69 197 ILE A C 1
ATOM 1445 O O . ILE A 1 197 ? 6.659 5.838 1.927 1.00 93.69 197 ILE A O 1
ATOM 1449 N N . GLU A 1 198 ? 8.506 5.045 2.920 1.00 93.69 198 GLU A N 1
ATOM 1450 C CA . GLU A 1 198 ? 8.519 6.092 3.957 1.00 93.69 198 GLU A CA 1
ATOM 1451 C C . GLU A 1 198 ? 8.785 7.480 3.362 1.00 93.69 198 GLU A C 1
ATOM 1453 O O . GLU A 1 198 ? 8.094 8.441 3.696 1.00 93.69 198 GLU A O 1
ATOM 1458 N N . VAL A 1 199 ? 9.726 7.597 2.419 1.00 92.38 199 VAL A N 1
ATOM 1459 C CA . VAL A 1 199 ? 9.987 8.876 1.741 1.00 92.38 199 VAL A CA 1
ATOM 1460 C C . VAL A 1 199 ? 8.749 9.335 0.968 1.00 92.38 199 VAL A C 1
ATOM 1462 O O . VAL A 1 199 ? 8.385 10.511 1.027 1.00 92.38 199 VAL A O 1
ATOM 1465 N N . LEU A 1 200 ? 8.068 8.433 0.259 1.00 89.81 200 LEU A N 1
ATOM 1466 C CA . LEU A 1 200 ? 6.848 8.769 -0.480 1.00 89.81 200 LEU A CA 1
ATOM 1467 C C . LEU A 1 200 ? 5.691 9.178 0.444 1.00 89.81 200 LEU A C 1
ATOM 1469 O O . LEU A 1 200 ? 4.982 10.148 0.161 1.00 89.81 200 LEU A O 1
ATOM 1473 N N . LYS A 1 201 ? 5.521 8.480 1.571 1.00 92.94 201 LYS A N 1
ATOM 1474 C CA . LYS A 1 201 ? 4.561 8.834 2.623 1.00 92.94 201 LYS A CA 1
ATOM 1475 C C . LYS A 1 201 ? 4.773 10.266 3.103 1.00 92.94 201 LYS A C 1
ATOM 1477 O O . LYS A 1 201 ? 3.830 11.054 3.067 1.00 92.94 201 LYS A O 1
ATOM 1482 N N . GLU A 1 202 ? 5.997 10.607 3.500 1.00 90.06 202 GLU A N 1
ATOM 1483 C CA . GLU A 1 202 ? 6.340 11.924 4.052 1.00 90.06 202 GLU A CA 1
ATOM 1484 C C . GLU A 1 202 ? 6.219 13.048 3.015 1.00 90.06 202 GLU A C 1
ATOM 1486 O O . GLU A 1 202 ? 5.798 14.161 3.330 1.00 90.06 202 GLU A O 1
ATOM 1491 N N . THR A 1 203 ? 6.595 12.774 1.765 1.00 81.62 203 THR A N 1
ATOM 1492 C CA . THR A 1 203 ? 6.678 13.811 0.725 1.00 81.62 203 THR A CA 1
ATOM 1493 C C . THR A 1 203 ? 5.357 14.069 0.010 1.00 81.62 203 THR A C 1
ATOM 1495 O O . THR A 1 203 ? 5.111 15.201 -0.417 1.00 81.62 203 THR A O 1
ATOM 1498 N N . ILE A 1 204 ? 4.510 13.047 -0.128 1.00 85.19 204 ILE A N 1
ATOM 1499 C CA . ILE A 1 204 ? 3.318 13.098 -0.979 1.00 85.19 204 ILE A CA 1
ATOM 1500 C C . ILE A 1 204 ? 2.082 12.660 -0.194 1.00 85.19 204 ILE A C 1
ATOM 1502 O O . ILE A 1 204 ? 1.159 13.451 0.010 1.00 85.19 204 ILE A O 1
ATOM 1506 N N . TYR A 1 205 ? 2.044 11.404 0.246 1.00 90.56 205 TYR A N 1
ATOM 1507 C CA . TYR A 1 205 ? 0.770 10.768 0.578 1.00 90.56 205 TYR A CA 1
ATOM 1508 C C . TYR A 1 205 ? 0.165 11.254 1.895 1.00 90.56 205 TYR A C 1
ATOM 1510 O O . TYR A 1 205 ? -1.040 11.509 1.954 1.00 90.56 205 TYR A O 1
ATOM 1518 N N . GLU A 1 206 ? 0.976 11.453 2.937 1.00 92.81 206 GLU A N 1
ATOM 1519 C CA . GLU A 1 206 ? 0.473 11.956 4.218 1.00 92.81 206 GLU A CA 1
ATOM 1520 C C . GLU A 1 206 ? -0.016 13.399 4.080 1.00 92.81 206 GLU A C 1
ATOM 1522 O O . GLU A 1 206 ? -1.076 13.755 4.593 1.00 92.81 206 GLU A O 1
ATOM 1527 N N . LYS A 1 207 ? 0.704 14.225 3.312 1.00 90.56 207 LYS A N 1
ATOM 1528 C CA . LYS A 1 207 ? 0.289 15.600 3.013 1.00 90.56 207 LYS A CA 1
ATOM 1529 C C . LYS A 1 207 ? -1.084 15.631 2.337 1.00 90.56 207 LYS A C 1
ATOM 1531 O O . LYS A 1 207 ? -1.936 16.431 2.722 1.00 90.56 207 LYS A O 1
ATOM 1536 N N . THR A 1 208 ? -1.321 14.752 1.366 1.00 89.81 208 THR A N 1
ATOM 1537 C CA . THR A 1 208 ? -2.618 14.646 0.684 1.00 89.81 208 THR A CA 1
ATOM 1538 C C . THR A 1 208 ? -3.719 14.140 1.621 1.00 89.81 208 THR A C 1
ATOM 1540 O O . THR A 1 208 ? -4.828 14.678 1.605 1.00 89.81 208 THR A O 1
ATOM 1543 N N . ALA A 1 209 ? -3.427 13.166 2.489 1.00 93.88 209 ALA A N 1
ATOM 1544 C CA . ALA A 1 209 ? -4.385 12.691 3.490 1.00 93.88 209 ALA A CA 1
ATOM 1545 C C . ALA A 1 209 ? -4.765 13.801 4.486 1.00 93.88 209 ALA A C 1
ATOM 1547 O O . ALA A 1 209 ? -5.949 14.039 4.737 1.00 93.88 209 ALA A O 1
ATOM 1548 N N . ARG A 1 210 ? -3.770 14.547 4.983 1.00 96.38 210 ARG A N 1
ATOM 1549 C CA . ARG A 1 210 ? -3.957 15.720 5.849 1.00 96.38 210 ARG A CA 1
ATOM 1550 C C . ARG A 1 210 ? -4.782 16.806 5.172 1.00 96.38 210 ARG A C 1
ATOM 1552 O O . ARG A 1 210 ? -5.654 17.382 5.811 1.00 96.38 210 ARG A O 1
ATOM 1559 N N . ALA A 1 211 ? -4.562 17.064 3.885 1.00 92.69 211 ALA A N 1
ATOM 1560 C CA . ALA A 1 211 ? -5.350 18.045 3.142 1.00 92.69 211 ALA A CA 1
ATOM 1561 C C . ALA A 1 211 ? -6.839 17.657 3.054 1.00 92.69 211 ALA A C 1
ATOM 1563 O O . ALA A 1 211 ? -7.708 18.514 3.196 1.00 92.69 211 ALA A O 1
ATOM 1564 N N . ALA A 1 212 ? -7.149 16.371 2.866 1.00 90.69 212 ALA A N 1
ATOM 1565 C CA . ALA A 1 212 ? -8.529 15.888 2.768 1.00 90.69 212 ALA A CA 1
ATOM 1566 C C . ALA A 1 212 ? -9.258 15.834 4.126 1.00 90.69 212 ALA A C 1
ATOM 1568 O O . ALA A 1 212 ? -10.449 16.158 4.242 1.00 90.69 212 ALA A O 1
ATOM 1569 N N . LEU A 1 213 ? -8.546 15.407 5.168 1.00 96.06 213 LEU A N 1
ATOM 1570 C CA . LEU A 1 213 ? -9.117 15.165 6.491 1.00 96.06 213 LEU A CA 1
ATOM 1571 C C . LEU A 1 213 ? -9.022 16.394 7.408 1.00 96.06 213 LEU A C 1
ATOM 1573 O O . LEU A 1 213 ? -9.839 16.543 8.313 1.00 96.06 213 LEU A O 1
ATOM 1577 N N . GLY A 1 214 ? -8.102 17.320 7.140 1.00 95.44 214 GLY A N 1
ATOM 1578 C CA . GLY A 1 214 ? -7.856 18.497 7.968 1.00 95.44 214 GLY A CA 1
ATOM 1579 C C . GLY A 1 214 ? -7.411 18.108 9.378 1.00 95.44 214 GLY A C 1
ATOM 1580 O O . GLY A 1 214 ? -6.700 17.123 9.569 1.00 95.44 214 GLY A O 1
ATOM 1581 N N . LYS A 1 215 ? -7.889 18.855 10.383 1.00 96.38 215 LYS A N 1
ATOM 1582 C CA . LYS A 1 215 ? -7.590 18.610 11.808 1.00 96.38 215 LYS A CA 1
ATOM 1583 C C . LYS A 1 215 ? -8.000 17.221 12.307 1.00 96.38 215 LYS A C 1
ATOM 1585 O O . LYS A 1 215 ? -7.510 16.775 13.337 1.00 96.38 215 LYS A O 1
ATOM 1590 N N . ASP A 1 216 ? -8.915 16.551 11.608 1.00 98.06 216 ASP A N 1
ATOM 1591 C CA . ASP A 1 216 ? -9.374 15.221 11.998 1.00 98.06 216 ASP A CA 1
ATOM 1592 C C . ASP A 1 216 ? -8.274 14.168 11.801 1.00 98.06 216 ASP A C 1
ATOM 1594 O O . ASP A 1 216 ? -8.257 13.180 12.528 1.00 98.06 216 ASP A O 1
ATOM 1598 N N . PHE A 1 217 ? -7.311 14.396 10.895 1.00 98.12 217 PHE A N 1
ATOM 1599 C CA . PHE A 1 217 ? -6.170 13.492 10.714 1.00 98.12 217 PHE A CA 1
ATOM 1600 C C . PHE A 1 217 ? -5.352 13.339 12.002 1.00 98.12 217 PHE A C 1
ATOM 1602 O O . PHE A 1 217 ? -5.021 12.225 12.399 1.00 98.12 217 PHE A O 1
ATOM 1609 N N . ASP A 1 218 ? -5.081 14.444 12.700 1.00 97.69 218 ASP A N 1
ATOM 1610 C CA . ASP A 1 218 ? -4.275 14.448 13.929 1.00 97.69 218 ASP A CA 1
ATOM 1611 C C . ASP A 1 218 ? -4.991 13.819 15.132 1.00 97.69 218 ASP A C 1
ATOM 1613 O O . ASP A 1 218 ? -4.360 13.504 16.136 1.00 97.69 218 ASP A O 1
ATOM 1617 N N . ARG A 1 219 ? -6.307 13.604 15.031 1.00 98.12 219 ARG A N 1
ATOM 1618 C CA . ARG A 1 219 ? -7.114 12.946 16.069 1.00 98.12 219 ARG A CA 1
ATOM 1619 C C . ARG A 1 219 ? -7.192 11.432 15.897 1.00 98.12 219 ARG A C 1
ATOM 1621 O O . ARG A 1 219 ? -7.681 10.746 16.792 1.00 98.12 219 ARG A O 1
ATOM 1628 N N . LEU A 1 220 ? -6.766 10.916 14.749 1.00 98.56 220 LEU A N 1
ATOM 1629 C CA . LEU A 1 220 ? -6.672 9.484 14.499 1.00 98.56 220 LEU A CA 1
ATOM 1630 C C . LEU A 1 220 ? -5.472 8.893 15.245 1.00 98.56 220 LEU A C 1
ATOM 1632 O O . LEU A 1 220 ? -4.450 9.548 15.446 1.00 98.56 220 LEU A O 1
ATOM 1636 N N . LYS A 1 221 ? -5.570 7.615 15.611 1.00 98.44 221 LYS A N 1
ATOM 1637 C CA . LYS A 1 221 ? -4.433 6.861 16.149 1.00 98.44 221 LYS A CA 1
ATOM 1638 C C . LYS A 1 221 ? -3.377 6.619 15.051 1.00 98.44 221 LYS A C 1
ATOM 1640 O O . LYS A 1 221 ? -3.728 6.608 13.869 1.00 98.44 221 LYS A O 1
ATOM 1645 N N . PRO A 1 222 ? -2.103 6.339 15.393 1.00 98.31 222 PRO A N 1
ATOM 1646 C CA . PRO A 1 222 ? -1.040 6.176 14.392 1.00 98.31 222 PRO A CA 1
ATOM 1647 C C . PRO A 1 222 ? -1.327 5.125 13.305 1.00 98.31 222 PRO A C 1
ATOM 1649 O O . PRO A 1 222 ? -1.022 5.339 12.134 1.00 98.31 222 PRO A O 1
ATOM 1652 N N . TRP A 1 223 ? -1.964 4.003 13.652 1.00 98.44 223 TRP A N 1
ATOM 1653 C CA . TRP A 1 223 ? -2.350 2.975 12.676 1.00 98.44 223 TRP A CA 1
ATOM 1654 C C . TRP A 1 223 ? -3.512 3.415 11.771 1.00 98.44 223 TRP A C 1
ATOM 1656 O O . TRP A 1 223 ? -3.542 3.079 10.590 1.00 98.44 223 TRP A O 1
ATOM 1666 N N . GLN A 1 224 ? -4.445 4.222 12.285 1.00 98.69 224 GLN A N 1
ATOM 1667 C CA . GLN A 1 224 ? -5.528 4.814 11.493 1.00 98.69 224 GLN A CA 1
ATOM 1668 C C . GLN A 1 224 ? -4.992 5.871 10.527 1.00 98.69 224 GLN A C 1
ATOM 1670 O O . GLN A 1 224 ? -5.406 5.899 9.371 1.00 98.69 224 GLN A O 1
ATOM 1675 N N . GLN A 1 225 ? -4.042 6.699 10.973 1.00 98.69 225 GLN A N 1
ATOM 1676 C CA . GLN A 1 225 ? -3.311 7.628 10.107 1.00 98.69 225 GLN A CA 1
ATOM 1677 C C . GLN A 1 225 ? -2.571 6.872 9.003 1.00 98.69 225 GLN A C 1
ATOM 1679 O O . GLN A 1 225 ? -2.666 7.250 7.839 1.00 98.69 225 GLN A O 1
ATOM 1684 N N . ALA A 1 226 ? -1.900 5.766 9.337 1.00 98.56 226 ALA A N 1
ATOM 1685 C CA . ALA A 1 226 ? -1.219 4.930 8.355 1.00 98.56 226 ALA A CA 1
ATOM 1686 C C . ALA A 1 226 ? -2.175 4.380 7.288 1.00 98.56 226 ALA A C 1
ATOM 1688 O O . ALA A 1 226 ? -1.875 4.487 6.102 1.00 98.56 226 ALA A O 1
ATOM 1689 N N . VAL A 1 227 ? -3.345 3.858 7.673 1.00 98.56 227 VAL A N 1
ATOM 1690 C CA . VAL A 1 227 ? -4.345 3.375 6.704 1.00 98.56 227 VAL A CA 1
ATOM 1691 C C . VAL A 1 227 ? -4.947 4.525 5.892 1.00 98.56 227 VAL A C 1
ATOM 1693 O O . VAL A 1 227 ? -5.122 4.389 4.683 1.00 98.56 227 VAL A O 1
ATOM 1696 N N . ALA A 1 228 ? -5.219 5.677 6.512 1.00 98.19 228 ALA A N 1
ATOM 1697 C CA . ALA A 1 228 ? -5.698 6.864 5.805 1.00 98.19 228 ALA A CA 1
ATOM 1698 C C . ALA A 1 228 ? -4.670 7.382 4.781 1.00 98.19 228 ALA A C 1
ATOM 1700 O O . ALA A 1 228 ? -5.044 7.822 3.694 1.00 98.19 228 ALA A O 1
ATOM 1701 N N . THR A 1 229 ? -3.379 7.299 5.092 1.00 97.81 229 THR A N 1
ATOM 1702 C CA . THR A 1 229 ? -2.299 7.633 4.158 1.00 97.81 229 THR A CA 1
ATOM 1703 C C . THR A 1 229 ? -2.135 6.563 3.080 1.00 97.81 229 THR A C 1
ATOM 1705 O O . THR A 1 229 ? -1.990 6.895 1.906 1.00 97.81 229 THR A O 1
ATOM 1708 N N . TYR A 1 230 ? -2.235 5.279 3.431 1.00 97.31 230 TYR A N 1
ATOM 1709 C CA . TYR A 1 230 ? -2.189 4.182 2.463 1.00 97.31 230 TYR A CA 1
ATOM 1710 C C . TYR A 1 230 ? -3.384 4.200 1.496 1.00 97.31 230 TYR A C 1
ATOM 1712 O O . TYR A 1 230 ? -3.229 3.891 0.320 1.00 97.31 230 TYR A O 1
ATOM 1720 N N . HIS A 1 231 ? -4.557 4.679 1.919 1.00 94.44 231 HIS A N 1
ATOM 1721 C CA . HIS A 1 231 ? -5.657 4.948 0.992 1.00 94.44 231 HIS A CA 1
ATOM 1722 C C . HIS A 1 231 ? -5.233 5.903 -0.135 1.00 94.44 231 HIS A C 1
ATOM 1724 O O . HIS A 1 231 ? -5.556 5.655 -1.297 1.00 94.44 231 HIS A O 1
ATOM 1730 N N . VAL A 1 232 ? -4.479 6.960 0.189 1.00 91.00 232 VAL A N 1
ATOM 1731 C CA . VAL A 1 232 ? -3.920 7.867 -0.822 1.00 91.00 232 VAL A CA 1
ATOM 1732 C C . VAL A 1 232 ? -2.858 7.158 -1.649 1.00 91.00 232 VAL A C 1
ATOM 1734 O O . VAL A 1 232 ? -2.896 7.281 -2.860 1.00 91.00 232 VAL A O 1
ATOM 1737 N N . TYR A 1 233 ? -1.965 6.374 -1.042 1.00 89.88 233 TYR A N 1
ATOM 1738 C CA . TYR A 1 233 ? -0.995 5.566 -1.795 1.00 89.88 233 TYR A CA 1
ATOM 1739 C C . TYR A 1 233 ? -1.677 4.708 -2.876 1.00 89.88 233 TYR A C 1
ATOM 1741 O O . TYR A 1 233 ? -1.208 4.624 -4.005 1.00 89.88 233 TYR A O 1
ATOM 1749 N N . LYS A 1 234 ? -2.828 4.115 -2.540 1.00 87.56 234 LYS A N 1
ATOM 1750 C CA . LYS A 1 234 ? -3.570 3.203 -3.414 1.00 87.56 234 LYS A CA 1
ATOM 1751 C C . LYS A 1 234 ? -4.433 3.896 -4.478 1.00 87.56 234 LYS A C 1
ATOM 1753 O O . LYS A 1 234 ? -4.749 3.291 -5.501 1.00 87.56 234 LYS A O 1
ATOM 1758 N N . THR A 1 235 ? -4.895 5.121 -4.221 1.00 83.44 235 THR A N 1
ATOM 1759 C CA . THR A 1 235 ? -5.933 5.788 -5.044 1.00 83.44 235 THR A CA 1
ATOM 1760 C C . THR A 1 235 ? -5.579 7.199 -5.512 1.00 83.44 235 THR A C 1
ATOM 1762 O O . THR A 1 235 ? -6.327 7.802 -6.285 1.00 83.44 235 THR A O 1
ATOM 1765 N N . GLY A 1 236 ? -4.495 7.759 -4.993 1.00 80.44 236 GLY A N 1
ATOM 1766 C CA . GLY A 1 236 ? -4.000 9.111 -5.221 1.00 80.44 236 GLY A CA 1
ATOM 1767 C C . GLY A 1 236 ? -4.698 10.227 -4.464 1.00 80.44 236 GLY A C 1
ATOM 1768 O O . GLY A 1 236 ? -4.138 11.313 -4.327 1.00 80.44 236 GLY A O 1
ATOM 1769 N N . ASN A 1 237 ? -5.928 10.026 -3.977 1.00 82.06 237 ASN A N 1
ATOM 1770 C CA . ASN A 1 237 ? -6.740 11.129 -3.456 1.00 82.06 237 ASN A CA 1
ATOM 1771 C C . ASN A 1 237 ? -7.997 10.667 -2.695 1.00 82.06 237 ASN A C 1
ATOM 1773 O O . ASN A 1 237 ? -8.382 9.509 -2.733 1.00 82.06 237 ASN A O 1
ATOM 1777 N N . TYR A 1 238 ? -8.704 11.634 -2.100 1.00 84.31 238 TYR A N 1
ATOM 1778 C CA . TYR A 1 238 ? -9.999 11.443 -1.431 1.00 84.31 238 TYR A CA 1
ATOM 1779 C C . TYR A 1 238 ? -11.207 12.035 -2.188 1.00 84.31 238 TYR A C 1
ATOM 1781 O O . TYR A 1 238 ? -12.335 11.945 -1.703 1.00 84.31 238 TYR A O 1
ATOM 1789 N N . ALA A 1 239 ? -11.016 12.660 -3.355 1.00 78.06 239 ALA A N 1
ATOM 1790 C CA . ALA A 1 239 ? -12.043 13.473 -4.020 1.00 78.06 239 ALA A CA 1
ATOM 1791 C C . ALA A 1 239 ? -13.326 12.681 -4.339 1.00 78.06 239 ALA A C 1
ATOM 1793 O O . ALA A 1 239 ? -14.435 13.189 -4.154 1.00 78.06 239 ALA A O 1
ATOM 1794 N N . ASN A 1 240 ? -13.172 11.413 -4.730 1.00 78.88 240 ASN A N 1
ATOM 1795 C CA . ASN A 1 240 ? -14.281 10.512 -5.065 1.00 78.88 240 ASN A CA 1
ATOM 1796 C C . ASN A 1 240 ? -14.742 9.641 -3.879 1.00 78.88 240 ASN A C 1
ATOM 1798 O O . ASN A 1 240 ? -15.595 8.774 -4.036 1.00 78.88 240 ASN A O 1
ATOM 1802 N N . TRP A 1 241 ? -14.226 9.890 -2.671 1.00 85.88 241 TRP A N 1
ATOM 1803 C CA . TRP A 1 241 ? -14.390 9.021 -1.502 1.00 85.88 241 TRP A CA 1
ATOM 1804 C C . TRP A 1 241 ? -15.132 9.723 -0.362 1.00 85.88 241 TRP A C 1
ATOM 1806 O O . TRP A 1 241 ? -14.716 9.687 0.797 1.00 85.88 241 TRP A O 1
ATOM 1816 N N . LYS A 1 242 ? -16.247 10.394 -0.673 1.00 87.94 242 LYS A N 1
ATOM 1817 C CA . LYS A 1 242 ? -16.990 11.216 0.303 1.00 87.94 242 LYS A CA 1
ATOM 1818 C C . LYS A 1 242 ? -17.499 10.409 1.502 1.00 87.94 242 LYS A C 1
ATOM 1820 O O . LYS A 1 242 ? -17.317 10.846 2.636 1.00 87.94 242 LYS A O 1
ATOM 1825 N N . SER A 1 243 ? -18.084 9.233 1.264 1.00 89.31 243 SER A N 1
ATOM 1826 C CA . SER A 1 243 ? -18.605 8.359 2.328 1.00 89.31 243 SER A CA 1
ATOM 1827 C C . SER A 1 243 ? -17.496 7.861 3.252 1.00 89.31 243 SER A C 1
ATOM 1829 O O . SER A 1 243 ? -17.624 7.953 4.472 1.00 89.31 243 SER A O 1
ATOM 1831 N N . LEU A 1 244 ? -16.371 7.426 2.675 1.00 92.44 244 LEU A N 1
ATOM 1832 C CA . LEU A 1 244 ? -15.187 7.031 3.434 1.00 92.44 244 LEU A CA 1
ATOM 1833 C C . LEU A 1 244 ? -14.625 8.209 4.239 1.00 92.44 244 LEU A C 1
ATOM 1835 O O . LEU A 1 244 ? -14.415 8.084 5.441 1.00 92.44 244 LEU A O 1
ATOM 1839 N N . THR A 1 245 ? -14.450 9.374 3.609 1.00 93.62 245 THR A N 1
ATOM 1840 C CA . THR A 1 245 ? -13.947 10.592 4.269 1.00 93.62 245 THR A CA 1
ATOM 1841 C C . THR A 1 245 ? -14.819 10.957 5.469 1.00 93.62 245 THR A C 1
ATOM 1843 O O . THR A 1 245 ? -14.313 11.236 6.553 1.00 93.62 245 THR A O 1
ATOM 1846 N N . TYR A 1 246 ? -16.142 10.926 5.299 1.00 94.38 246 TYR A N 1
ATOM 1847 C CA . TYR A 1 246 ? -17.093 11.201 6.370 1.00 94.38 246 TYR A CA 1
ATOM 1848 C C . TYR A 1 246 ? -17.003 10.181 7.514 1.00 94.38 246 TYR A C 1
ATOM 1850 O O . TYR A 1 246 ? -16.986 10.570 8.682 1.00 94.38 246 TYR A O 1
ATOM 1858 N N . ALA A 1 247 ? -16.895 8.888 7.200 1.00 96.81 247 ALA A N 1
ATOM 1859 C CA . ALA A 1 247 ? -16.753 7.837 8.203 1.00 96.81 247 ALA A CA 1
ATOM 1860 C C . ALA A 1 247 ? -15.423 7.939 8.976 1.00 96.81 247 ALA A C 1
ATOM 1862 O O . ALA A 1 247 ? -15.412 7.800 10.200 1.00 96.81 247 ALA A O 1
ATOM 1863 N N . ILE A 1 248 ? -14.316 8.268 8.299 1.00 98.12 248 ILE A N 1
ATOM 1864 C CA . ILE A 1 248 ? -13.021 8.522 8.950 1.00 98.12 248 ILE A CA 1
ATOM 1865 C C . ILE A 1 248 ? -13.134 9.714 9.906 1.00 98.12 248 ILE A C 1
ATOM 1867 O O . ILE A 1 248 ? -12.702 9.616 11.052 1.00 98.12 248 ILE A O 1
ATOM 1871 N N . LYS A 1 249 ? -13.769 10.816 9.485 1.00 97.88 249 LYS A N 1
ATOM 1872 C CA . LYS A 1 249 ? -13.975 11.992 10.350 1.00 97.88 249 LYS A CA 1
ATOM 1873 C C 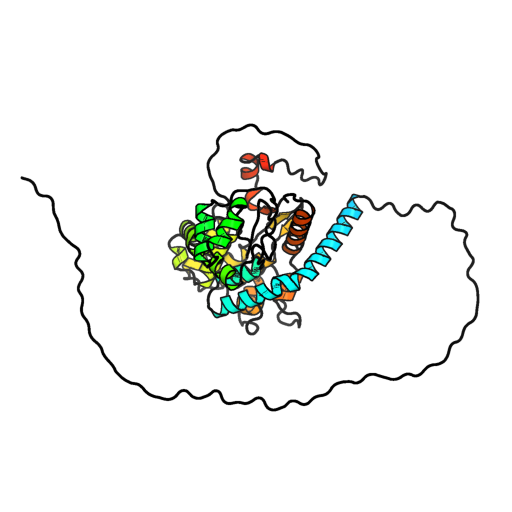. LYS A 1 249 ? -14.847 11.681 11.568 1.00 97.88 249 LYS A C 1
ATOM 1875 O O . LYS A 1 249 ? -14.583 12.190 12.653 1.00 97.88 249 LYS A O 1
ATOM 1880 N N . LYS A 1 250 ? -15.840 10.797 11.431 1.00 97.81 250 LYS A N 1
ATOM 1881 C CA . LYS A 1 250 ? -16.615 10.290 12.575 1.00 97.81 250 LYS A CA 1
ATOM 1882 C C . LYS A 1 250 ? -15.757 9.503 13.564 1.00 97.81 250 LYS A C 1
ATOM 1884 O O . LYS A 1 250 ? -15.858 9.746 14.759 1.00 97.81 250 LYS A O 1
ATOM 1889 N N . CYS A 1 251 ? -14.893 8.614 13.083 1.00 98.19 251 CYS A N 1
ATOM 1890 C CA . CYS A 1 251 ? -13.936 7.901 13.937 1.00 98.19 251 CYS A CA 1
ATOM 1891 C C . CYS A 1 251 ? -12.950 8.870 14.618 1.00 98.19 251 CYS A C 1
ATOM 1893 O O . CYS A 1 251 ? -12.714 8.800 15.822 1.00 98.19 251 CYS A O 1
ATOM 1895 N N . ALA A 1 252 ? -12.434 9.855 13.881 1.00 98.31 252 ALA A N 1
ATOM 1896 C CA . ALA A 1 252 ? -11.588 10.907 14.440 1.00 98.31 252 ALA A CA 1
ATOM 1897 C C . ALA A 1 252 ? -12.312 11.734 15.519 1.00 98.31 252 ALA A C 1
ATOM 1899 O O . ALA A 1 252 ? -11.691 12.163 16.492 1.00 98.31 252 ALA A O 1
ATOM 1900 N N . ALA A 1 253 ? -13.633 11.918 15.403 1.00 97.94 253 ALA A N 1
ATOM 1901 C CA . ALA A 1 253 ? -14.438 12.606 16.410 1.00 97.94 253 ALA A CA 1
ATOM 1902 C C . ALA A 1 253 ? -14.435 11.904 17.779 1.00 97.94 253 ALA A C 1
ATOM 1904 O O . ALA A 1 253 ? -14.604 12.584 18.791 1.00 97.94 253 ALA A O 1
ATOM 1905 N N . THR A 1 254 ? -14.157 10.597 17.815 1.00 97.62 254 THR A N 1
ATOM 1906 C CA . THR A 1 254 ? -13.966 9.799 19.036 1.00 97.62 254 THR A CA 1
ATOM 1907 C C . THR A 1 254 ? -12.483 9.617 19.390 1.00 97.62 254 THR A C 1
ATOM 1909 O O . THR A 1 254 ? -12.131 8.657 20.068 1.00 97.62 254 THR A O 1
ATOM 1912 N N . ASN A 1 255 ? -11.590 10.462 18.857 1.00 97.06 255 ASN A N 1
ATOM 1913 C CA . ASN A 1 255 ? -10.127 10.333 18.962 1.00 97.06 255 ASN A CA 1
ATOM 1914 C C . ASN A 1 255 ? -9.593 8.954 18.517 1.00 97.06 255 ASN A C 1
ATOM 1916 O O . ASN A 1 255 ? -8.584 8.462 19.028 1.00 97.06 255 ASN A O 1
ATOM 1920 N N . GLY A 1 256 ? -10.313 8.302 17.596 1.00 93.56 256 GLY A N 1
ATOM 1921 C CA . GLY A 1 256 ? -9.966 6.982 17.083 1.00 93.56 256 GLY A CA 1
ATOM 1922 C C . GLY A 1 256 ? -10.219 5.809 18.036 1.00 93.56 256 GLY A C 1
ATOM 1923 O O . GLY A 1 256 ? -9.743 4.714 17.751 1.00 93.56 256 GLY A O 1
ATOM 1924 N N . GLU A 1 257 ? -10.919 6.013 19.159 1.00 94.19 257 GLU A N 1
ATOM 1925 C CA . GLU A 1 257 ? -11.054 5.000 20.223 1.00 94.19 257 GLU A CA 1
ATOM 1926 C C . GLU A 1 257 ? -12.292 4.104 20.094 1.00 94.19 257 GLU A C 1
ATOM 1928 O O . GLU A 1 257 ? -12.247 2.928 20.458 1.00 94.19 257 GLU A O 1
ATOM 1933 N N . ASP A 1 258 ? -13.401 4.617 19.553 1.00 93.88 258 ASP A N 1
ATOM 1934 C CA . ASP A 1 258 ? -14.630 3.835 19.435 1.00 93.88 258 ASP A CA 1
ATOM 1935 C C . ASP A 1 258 ? -14.551 2.862 18.249 1.00 93.88 258 ASP A C 1
ATOM 1937 O O . ASP A 1 258 ? -14.820 3.209 17.095 1.00 93.88 258 ASP A O 1
ATOM 1941 N N . LYS A 1 259 ? -14.247 1.593 18.546 1.00 89.75 259 LYS A N 1
ATOM 1942 C CA . LYS A 1 259 ? -14.178 0.509 17.551 1.00 89.75 259 LYS A CA 1
ATOM 1943 C C . LYS A 1 259 ? -15.480 0.311 16.759 1.00 89.75 259 LYS A C 1
ATOM 1945 O O . LYS A 1 259 ? -15.433 -0.227 15.657 1.00 89.75 259 LYS A O 1
ATOM 1950 N N . THR A 1 260 ? -16.648 0.683 17.292 1.00 90.50 260 THR A N 1
ATOM 1951 C CA . THR A 1 260 ? -17.925 0.611 16.555 1.00 90.50 260 THR A CA 1
ATOM 1952 C C . THR A 1 260 ? -17.988 1.703 15.495 1.00 90.50 260 THR A C 1
ATOM 1954 O O . THR A 1 260 ? -18.277 1.412 14.335 1.00 90.50 260 THR A O 1
ATOM 1957 N N . VAL A 1 261 ? -17.681 2.947 15.875 1.00 94.94 261 VAL A N 1
ATOM 1958 C CA . VAL A 1 261 ? -17.678 4.092 14.951 1.00 94.94 261 VAL A CA 1
ATOM 1959 C C . VAL A 1 261 ? -16.569 3.934 13.911 1.00 94.94 261 VAL A C 1
ATOM 1961 O O . VAL A 1 261 ? -16.820 4.074 12.717 1.00 94.94 261 VAL A O 1
ATOM 1964 N N . CYS A 1 262 ? -15.363 3.551 14.329 1.00 96.25 262 CYS A N 1
ATOM 1965 C CA . CYS A 1 262 ? -14.249 3.282 13.419 1.00 96.25 262 CYS A CA 1
ATOM 1966 C C . CYS A 1 262 ? -14.501 2.064 12.518 1.00 96.25 262 CYS A C 1
ATOM 1968 O O . CYS A 1 262 ? -14.051 2.046 11.372 1.00 96.25 262 CYS A O 1
ATOM 1970 N N . GLY A 1 263 ? -15.312 1.101 12.969 1.00 93.69 263 GLY A N 1
ATOM 1971 C CA . GLY A 1 263 ? -15.807 0.005 12.140 1.00 93.69 263 GLY A CA 1
ATOM 1972 C C . GLY A 1 263 ? -16.646 0.461 10.938 1.00 93.69 263 GLY A C 1
ATOM 1973 O O . GLY A 1 263 ? -16.612 -0.184 9.893 1.00 93.69 263 GLY A O 1
ATOM 1974 N N . GLN A 1 264 ? -17.337 1.604 11.028 1.00 93.81 264 GLN A N 1
ATOM 1975 C CA . GLN A 1 264 ? -18.063 2.175 9.883 1.00 93.81 264 GLN A CA 1
ATOM 1976 C C . GLN A 1 264 ? -17.105 2.653 8.789 1.00 93.81 264 GLN A C 1
ATOM 1978 O O . GLN A 1 264 ? -17.411 2.504 7.613 1.00 93.81 264 GLN A O 1
ATOM 1983 N N . ALA A 1 265 ? -15.945 3.208 9.156 1.00 94.19 265 ALA A N 1
ATOM 1984 C CA . ALA A 1 265 ? -14.910 3.571 8.189 1.00 94.19 265 ALA A CA 1
ATOM 1985 C C . ALA A 1 265 ? -14.230 2.326 7.607 1.00 94.19 265 ALA A C 1
ATOM 1987 O O . ALA A 1 265 ? -14.007 2.267 6.401 1.00 94.19 265 ALA A O 1
ATOM 1988 N N . ALA A 1 266 ? -13.981 1.311 8.442 1.00 94.31 266 ALA A N 1
ATOM 1989 C CA . ALA A 1 266 ? -13.395 0.041 8.023 1.00 94.31 266 ALA A CA 1
ATOM 1990 C C . ALA A 1 266 ? -14.175 -0.612 6.864 1.00 94.31 266 ALA A C 1
ATOM 1992 O O . ALA A 1 266 ? -13.577 -1.018 5.873 1.00 94.31 266 ALA A O 1
ATOM 1993 N N . GLN A 1 267 ? -15.512 -0.605 6.928 1.00 92.56 267 GLN A N 1
ATOM 1994 C CA . GLN A 1 267 ? -16.390 -1.129 5.869 1.00 92.56 267 GLN A CA 1
ATOM 1995 C C . GLN A 1 267 ? -16.332 -0.349 4.543 1.00 92.56 267 GLN A C 1
ATOM 1997 O O . GLN A 1 267 ? -16.801 -0.841 3.520 1.00 92.56 267 GLN A O 1
ATOM 2002 N N . GLN A 1 268 ? -15.820 0.884 4.549 1.00 91.62 268 GLN A N 1
ATOM 2003 C CA . GLN A 1 268 ? -15.797 1.754 3.370 1.00 91.62 268 GLN A CA 1
ATOM 2004 C C . GLN A 1 268 ? -14.497 1.620 2.565 1.00 91.62 268 GLN A C 1
ATOM 2006 O O . GLN A 1 268 ? -14.441 2.106 1.433 1.00 91.62 268 GLN A O 1
ATOM 2011 N N . PHE A 1 269 ? -13.467 0.944 3.095 1.00 92.06 269 PHE A N 1
ATOM 2012 C CA . PHE A 1 269 ? -12.266 0.588 2.333 1.00 92.06 269 PHE A CA 1
ATOM 2013 C C . PHE A 1 269 ? -12.594 -0.539 1.352 1.00 92.06 269 PHE A C 1
ATOM 2015 O O . PHE A 1 269 ? -12.368 -1.715 1.621 1.00 92.06 269 PHE A O 1
ATOM 2022 N N . THR A 1 270 ? -13.186 -0.158 0.221 1.00 89.00 270 THR A N 1
ATOM 2023 C CA . THR A 1 270 ? -13.642 -1.079 -0.819 1.00 89.00 270 THR A CA 1
ATOM 2024 C C . THR A 1 270 ? -13.075 -0.675 -2.171 1.00 89.00 270 THR A C 1
ATOM 2026 O O . THR A 1 270 ? -13.425 0.358 -2.734 1.00 89.00 270 THR A O 1
ATOM 2029 N N . TYR A 1 271 ? -12.193 -1.512 -2.707 1.00 87.88 271 TYR A N 1
ATOM 2030 C CA . TYR A 1 271 ? -11.532 -1.295 -3.988 1.00 87.88 271 TYR A CA 1
ATOM 2031 C C . TYR A 1 271 ? -11.955 -2.359 -4.991 1.00 87.88 271 TYR A C 1
ATOM 2033 O O . TYR A 1 271 ? -11.995 -3.554 -4.689 1.00 87.88 271 TYR A O 1
ATOM 2041 N N . SER A 1 272 ? -12.266 -1.908 -6.201 1.00 84.94 272 SER A N 1
ATOM 2042 C CA . SER A 1 272 ? -12.483 -2.766 -7.359 1.00 84.94 272 SER A CA 1
ATOM 2043 C C . SER A 1 272 ? -11.804 -2.155 -8.571 1.00 84.94 272 SER A C 1
ATOM 2045 O O . SER A 1 272 ? -11.702 -0.931 -8.699 1.00 84.94 272 SER A O 1
ATOM 2047 N N . TYR A 1 273 ? -11.374 -3.025 -9.469 1.00 81.00 273 TYR A N 1
ATOM 2048 C CA . TYR A 1 273 ? -10.620 -2.677 -10.658 1.00 81.00 273 TYR A CA 1
ATOM 2049 C C . TYR A 1 273 ? -11.240 -3.364 -11.865 1.00 81.00 273 TYR A C 1
ATOM 2051 O O . TYR A 1 273 ? -11.775 -4.467 -11.750 1.00 81.00 273 TYR A O 1
ATOM 2059 N N . MET A 1 274 ? -11.152 -2.727 -13.028 1.00 74.12 274 MET A N 1
ATOM 2060 C CA . MET A 1 274 ? -11.318 -3.446 -14.287 1.00 74.12 274 MET A CA 1
ATOM 2061 C C . MET A 1 274 ? -9.961 -4.015 -14.686 1.00 74.12 274 MET A C 1
ATOM 2063 O O . MET A 1 274 ? -9.003 -3.256 -14.825 1.00 74.12 274 MET A O 1
ATOM 2067 N N . LEU A 1 275 ? -9.894 -5.333 -14.866 1.00 72.81 275 LEU A N 1
ATOM 2068 C CA . LEU A 1 275 ? -8.751 -6.032 -15.442 1.00 72.81 275 LEU A CA 1
ATOM 2069 C C . LEU A 1 275 ? -9.246 -6.837 -16.628 1.00 72.81 275 LEU A C 1
ATOM 2071 O O . LEU A 1 275 ? -10.097 -7.714 -16.473 1.00 72.81 275 LEU A O 1
ATOM 2075 N N . ASN A 1 276 ? -8.715 -6.539 -17.813 1.00 68.56 276 ASN A N 1
ATOM 2076 C CA . ASN A 1 276 ? -9.056 -7.262 -19.039 1.00 68.56 276 ASN A CA 1
ATOM 2077 C C . ASN A 1 276 ? -10.586 -7.377 -19.263 1.00 68.56 276 ASN A C 1
ATOM 2079 O O . ASN A 1 276 ? -11.120 -8.454 -19.530 1.00 68.56 276 ASN A O 1
ATOM 2083 N N . GLY A 1 277 ? -11.309 -6.269 -19.064 1.00 69.56 277 GLY A N 1
ATOM 2084 C CA . GLY A 1 277 ? -12.767 -6.197 -19.220 1.00 69.56 277 GLY A CA 1
ATOM 2085 C C . GLY A 1 277 ? -13.590 -6.830 -18.090 1.00 69.56 277 GLY A C 1
ATOM 2086 O O . GLY A 1 277 ? -14.816 -6.749 -18.120 1.00 69.56 277 GLY A O 1
ATOM 2087 N N . GLN A 1 278 ? -12.958 -7.416 -17.069 1.00 73.62 278 GLN A N 1
ATOM 2088 C CA . GLN A 1 278 ? -13.642 -7.987 -15.908 1.00 73.62 278 GLN A CA 1
ATOM 2089 C C . GLN A 1 278 ? -13.485 -7.087 -14.687 1.00 73.62 278 GLN A C 1
ATOM 2091 O O . GLN A 1 278 ? -12.383 -6.646 -14.364 1.00 73.62 278 GLN A O 1
ATOM 2096 N N . ARG A 1 279 ? -14.591 -6.837 -13.980 1.00 82.44 279 ARG A N 1
ATOM 2097 C CA . ARG A 1 279 ? -14.541 -6.185 -12.672 1.00 82.44 279 ARG A CA 1
ATOM 2098 C C . ARG A 1 279 ? -14.076 -7.199 -11.637 1.00 82.44 279 ARG A C 1
ATOM 2100 O O . ARG A 1 279 ? -14.755 -8.200 -11.425 1.00 82.44 279 ARG A O 1
ATOM 2107 N N . VAL A 1 280 ? -12.973 -6.905 -10.962 1.00 85.12 280 VAL A N 1
ATOM 2108 C CA . VAL A 1 280 ? -12.429 -7.743 -9.893 1.00 85.12 280 VAL A CA 1
ATOM 2109 C C . VAL A 1 280 ? -12.223 -6.904 -8.641 1.00 85.12 280 VAL A C 1
ATOM 2111 O O . VAL A 1 280 ? -11.740 -5.771 -8.701 1.00 85.12 280 VAL A O 1
ATOM 2114 N N . LYS A 1 281 ? -12.638 -7.453 -7.502 1.00 88.94 281 LYS A N 1
ATOM 2115 C CA . LYS A 1 281 ? -12.527 -6.804 -6.197 1.00 88.94 281 LYS A CA 1
ATOM 2116 C C . LYS A 1 281 ? -11.165 -7.108 -5.583 1.00 88.94 281 LYS A C 1
ATOM 2118 O O . LYS A 1 281 ? -10.737 -8.258 -5.572 1.00 88.94 281 LYS A O 1
ATOM 2123 N N . ASP A 1 282 ? -10.508 -6.092 -5.034 1.00 90.81 282 ASP A N 1
ATOM 2124 C CA . ASP A 1 282 ? -9.279 -6.267 -4.253 1.00 90.81 282 ASP A CA 1
ATOM 2125 C C . ASP A 1 282 ? -9.645 -6.584 -2.797 1.00 90.81 282 ASP A C 1
ATOM 2127 O O . ASP A 1 282 ? -9.565 -5.759 -1.884 1.00 90.81 282 ASP A O 1
ATOM 2131 N N . THR A 1 283 ? -10.142 -7.806 -2.605 1.00 91.56 283 THR A N 1
ATOM 2132 C CA . THR A 1 283 ? -10.613 -8.337 -1.320 1.00 91.56 283 THR A CA 1
ATOM 2133 C C . THR A 1 283 ? -9.529 -8.303 -0.245 1.00 91.56 283 THR A C 1
ATOM 2135 O O . THR A 1 283 ? -9.812 -8.020 0.925 1.00 91.56 283 THR A O 1
ATOM 2138 N N . ARG A 1 284 ? -8.275 -8.533 -0.646 1.00 91.88 284 ARG A N 1
ATOM 2139 C CA . ARG A 1 284 ? -7.115 -8.521 0.241 1.00 91.88 284 ARG A CA 1
ATOM 2140 C C . ARG A 1 284 ? -6.897 -7.141 0.849 1.00 91.88 284 ARG A C 1
ATOM 2142 O O . ARG A 1 284 ? -6.861 -7.023 2.074 1.00 91.88 284 ARG A O 1
ATOM 2149 N N . SER A 1 285 ? -6.794 -6.101 0.021 1.00 93.31 285 SER A N 1
ATOM 2150 C CA . SER A 1 285 ? -6.586 -4.738 0.521 1.00 93.31 285 SER A CA 1
ATOM 2151 C C . SER A 1 285 ? -7.746 -4.278 1.392 1.00 93.31 285 SER A C 1
ATOM 2153 O O . SER A 1 285 ? -7.509 -3.721 2.461 1.00 93.31 285 SER A O 1
ATOM 2155 N N . ASN A 1 286 ? -8.986 -4.574 0.987 1.00 94.81 286 ASN A N 1
ATOM 2156 C CA . ASN A 1 286 ? -10.175 -4.252 1.780 1.00 94.81 286 ASN A CA 1
ATOM 2157 C C . ASN A 1 286 ? -10.081 -4.861 3.186 1.00 94.81 286 ASN A C 1
ATOM 2159 O O . ASN A 1 286 ? -10.269 -4.167 4.182 1.00 94.81 286 ASN A O 1
ATOM 2163 N N . THR A 1 287 ? -9.730 -6.148 3.271 1.00 96.62 287 THR A N 1
ATOM 2164 C CA . THR A 1 287 ? -9.646 -6.885 4.538 1.00 96.62 287 THR A CA 1
ATOM 2165 C C . THR A 1 287 ? -8.547 -6.339 5.447 1.00 96.62 287 THR A C 1
ATOM 2167 O O . THR A 1 287 ? -8.817 -6.006 6.600 1.00 96.62 287 THR A O 1
ATOM 2170 N N . TYR A 1 288 ? -7.318 -6.194 4.945 1.00 97.69 288 TYR A N 1
ATOM 2171 C CA . TYR A 1 288 ? -6.200 -5.741 5.777 1.00 97.69 288 TYR A CA 1
ATOM 2172 C C . TYR A 1 288 ? -6.326 -4.272 6.199 1.00 97.69 288 TYR A C 1
ATOM 2174 O O . TYR A 1 288 ? -6.019 -3.945 7.346 1.00 97.69 288 TYR A O 1
ATOM 2182 N N . MET A 1 289 ? -6.822 -3.391 5.323 1.00 98.06 289 MET A N 1
ATOM 2183 C CA . MET A 1 289 ? -7.070 -1.990 5.682 1.00 98.06 289 MET A CA 1
ATOM 2184 C C . MET A 1 289 ? -8.183 -1.858 6.718 1.00 98.06 289 MET A C 1
ATOM 2186 O O . MET A 1 289 ? -8.021 -1.117 7.688 1.00 98.06 289 MET A O 1
ATOM 2190 N N . ALA A 1 290 ? -9.291 -2.586 6.540 1.00 97.69 290 ALA A N 1
ATOM 2191 C CA . ALA A 1 290 ? -10.395 -2.597 7.493 1.00 97.69 290 ALA A CA 1
ATOM 2192 C C . ALA A 1 290 ? -9.934 -3.077 8.876 1.00 97.69 290 ALA A C 1
ATOM 2194 O O . ALA A 1 290 ? -10.217 -2.415 9.877 1.00 97.69 290 ALA A O 1
ATOM 2195 N N . ALA A 1 291 ? -9.179 -4.181 8.919 1.00 98.00 291 ALA A N 1
ATOM 2196 C CA . ALA A 1 291 ? -8.614 -4.710 10.153 1.00 98.00 291 ALA A CA 1
ATOM 2197 C C . ALA A 1 291 ? -7.715 -3.675 10.832 1.00 98.00 291 ALA A C 1
ATOM 2199 O O . ALA A 1 291 ? -7.998 -3.292 11.962 1.00 98.00 291 ALA A O 1
ATOM 2200 N N . LEU A 1 292 ? -6.697 -3.157 10.131 1.00 98.44 292 LEU A N 1
ATOM 2201 C CA . LEU A 1 292 ? -5.723 -2.243 10.730 1.00 98.44 292 LEU A CA 1
ATOM 2202 C C . LEU A 1 292 ? -6.368 -0.943 11.200 1.00 98.44 292 LEU A C 1
ATOM 2204 O O . LEU A 1 292 ? -6.034 -0.469 12.277 1.00 98.44 292 LEU A O 1
ATOM 2208 N N . PHE A 1 293 ? -7.301 -0.369 10.434 1.00 98.50 293 PHE A N 1
ATOM 2209 C CA . PHE A 1 293 ? -7.955 0.885 10.815 1.00 98.50 293 PHE A CA 1
ATOM 2210 C C . PHE A 1 293 ? -8.799 0.732 12.084 1.00 98.50 293 PHE A C 1
ATOM 2212 O O . PHE A 1 293 ? -8.808 1.616 12.946 1.00 98.50 293 PHE A O 1
ATOM 2219 N N . GLN A 1 294 ? -9.528 -0.379 12.192 1.00 97.25 294 GLN A N 1
ATOM 2220 C CA . GLN A 1 294 ? -10.418 -0.624 13.318 1.00 97.25 294 GLN A CA 1
ATOM 2221 C C . GLN A 1 294 ? -9.666 -1.107 14.559 1.00 97.25 294 GLN A C 1
ATOM 2223 O O . GLN A 1 294 ? -9.987 -0.668 15.664 1.00 97.25 294 GLN A O 1
ATOM 2228 N N . ASP A 1 295 ? -8.710 -2.019 14.385 1.00 97.25 295 ASP A N 1
ATOM 2229 C CA . ASP A 1 295 ? -8.012 -2.682 15.479 1.00 97.25 295 ASP A CA 1
ATOM 2230 C C . ASP A 1 295 ? -6.624 -3.211 15.047 1.00 97.25 295 ASP A C 1
ATOM 2232 O O . ASP A 1 295 ? -6.533 -4.182 14.284 1.00 97.25 295 ASP A O 1
ATOM 2236 N N . PRO A 1 296 ? -5.520 -2.624 15.547 1.00 97.12 296 PRO A N 1
ATOM 2237 C CA . PRO A 1 296 ? -4.179 -3.064 15.182 1.00 97.12 296 PRO A CA 1
ATOM 2238 C C . PRO A 1 296 ? -3.867 -4.491 15.656 1.00 97.12 296 PRO A C 1
ATOM 2240 O O . PRO A 1 296 ? -3.061 -5.154 15.010 1.00 97.12 296 PRO A O 1
ATOM 2243 N N . GLU A 1 297 ? -4.505 -4.998 16.720 1.00 97.31 297 GLU A N 1
ATOM 2244 C CA . GLU A 1 297 ? -4.311 -6.384 17.176 1.00 97.31 297 GLU A CA 1
ATOM 2245 C C . GLU A 1 297 ? -4.985 -7.383 16.234 1.00 97.31 297 GLU A C 1
ATOM 2247 O O . GLU A 1 297 ? -4.427 -8.440 15.943 1.00 97.31 297 GLU A O 1
ATOM 2252 N N . ALA A 1 298 ? -6.1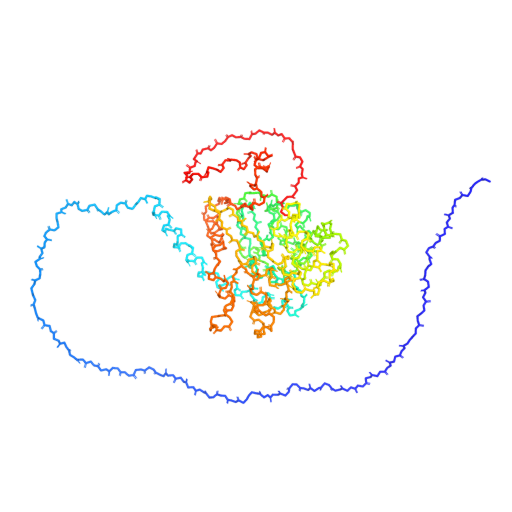59 -7.033 15.694 1.00 97.38 298 ALA A N 1
ATOM 2253 C CA . ALA A 1 298 ? -6.799 -7.841 14.660 1.00 97.38 298 ALA A CA 1
ATOM 2254 C C . ALA A 1 298 ? -5.910 -7.925 13.424 1.00 97.38 298 ALA A C 1
ATOM 2256 O O . ALA A 1 298 ? -5.647 -9.023 12.946 1.00 97.38 298 ALA A O 1
ATOM 2257 N N . TYR A 1 299 ? -5.383 -6.794 12.951 1.00 98.25 299 TYR A N 1
ATOM 2258 C CA . TYR A 1 299 ? -4.425 -6.795 11.849 1.00 98.25 299 TYR A CA 1
ATOM 2259 C C . TYR A 1 299 ? -3.167 -7.619 12.152 1.00 98.25 299 TYR A C 1
ATOM 2261 O O . TYR A 1 299 ? -2.767 -8.411 11.300 1.00 98.25 299 TYR A O 1
ATOM 2269 N N . ALA A 1 300 ? -2.589 -7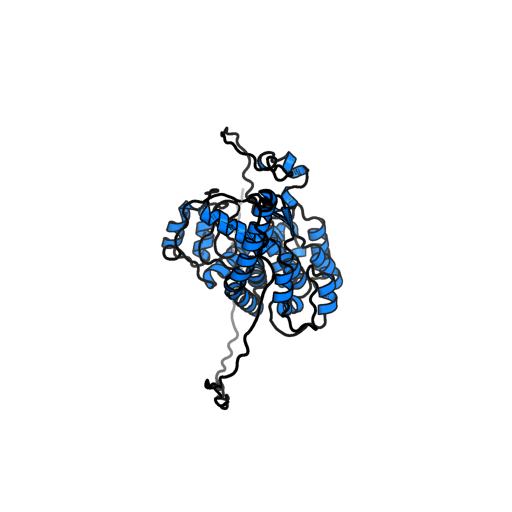.487 13.353 1.00 97.44 300 ALA A N 1
ATOM 2270 C CA . ALA A 1 300 ? -1.447 -8.289 13.797 1.00 97.44 300 ALA A CA 1
ATOM 2271 C C . ALA A 1 300 ? -1.733 -9.788 13.631 1.00 97.44 300 ALA A C 1
ATOM 2273 O O . ALA A 1 300 ? -0.977 -10.498 12.968 1.00 97.44 300 ALA A O 1
ATOM 2274 N N . TYR A 1 301 ? -2.885 -10.242 14.129 1.00 96.69 301 TYR A N 1
ATOM 2275 C CA . TYR A 1 301 ? -3.329 -11.625 13.986 1.00 96.69 301 TYR A CA 1
ATOM 2276 C C . TYR A 1 301 ? -3.475 -12.041 12.513 1.00 96.69 301 TYR A C 1
ATOM 2278 O O . TYR A 1 301 ? -3.030 -13.127 12.132 1.00 96.69 301 TYR A O 1
ATOM 2286 N N . LEU A 1 302 ? -4.017 -11.169 11.650 1.00 96.69 302 LEU A N 1
ATOM 2287 C CA . LEU A 1 302 ? -4.155 -11.456 10.214 1.00 96.69 302 LEU A CA 1
ATOM 2288 C C . LEU A 1 302 ? -2.816 -11.625 9.487 1.00 96.69 302 LEU A C 1
ATOM 2290 O O . LEU A 1 302 ? -2.754 -12.366 8.504 1.00 96.69 302 LEU A O 1
ATOM 2294 N N . ILE A 1 303 ? -1.759 -10.947 9.943 1.00 95.31 303 ILE A N 1
ATOM 2295 C CA . ILE A 1 303 ? -0.401 -11.092 9.395 1.00 95.31 303 ILE A CA 1
ATOM 2296 C C . ILE A 1 303 ? 0.431 -12.159 10.126 1.00 95.31 303 ILE A C 1
ATOM 2298 O O . ILE A 1 303 ? 1.601 -12.349 9.807 1.00 95.31 303 ILE A O 1
ATOM 2302 N N . GLY A 1 304 ? -0.170 -12.896 11.067 1.00 92.31 304 GLY A N 1
ATOM 2303 C CA . GLY A 1 304 ? 0.470 -14.010 11.775 1.00 92.31 304 GLY A CA 1
ATOM 2304 C C . GLY A 1 304 ? 1.231 -13.620 13.045 1.00 92.31 304 GLY A C 1
ATOM 2305 O O . GLY A 1 304 ? 2.088 -14.381 13.489 1.00 92.31 304 GLY A O 1
ATOM 2306 N N . VAL A 1 305 ? 0.928 -12.460 13.628 1.00 92.25 305 VAL A N 1
ATOM 2307 C CA . VAL A 1 305 ? 1.500 -11.978 14.891 1.00 92.25 305 VAL A CA 1
ATOM 2308 C C . VAL A 1 305 ? 0.474 -12.129 16.013 1.00 92.25 305 VAL A C 1
ATOM 2310 O O . VAL A 1 305 ? -0.631 -11.600 15.934 1.00 92.25 305 VAL A O 1
ATOM 2313 N N . GLY A 1 306 ? 0.860 -12.805 17.095 1.00 89.12 306 GLY A N 1
ATOM 2314 C CA . GLY A 1 306 ? 0.009 -12.982 18.275 1.00 89.12 306 GLY A CA 1
ATOM 2315 C C . GLY A 1 306 ? -1.112 -14.018 18.107 1.00 89.12 306 GLY A C 1
ATOM 2316 O O . GLY A 1 306 ? -1.134 -14.804 17.161 1.00 89.12 306 GLY A O 1
ATOM 2317 N N . GLY A 1 307 ? -2.016 -14.054 19.090 1.00 91.25 307 GLY A N 1
ATOM 2318 C CA . GLY A 1 307 ? -3.191 -14.934 19.112 1.00 91.25 307 GLY A CA 1
ATOM 2319 C C . GLY A 1 307 ? -4.468 -14.237 18.634 1.00 91.25 307 GLY A C 1
ATOM 2320 O O . GLY A 1 307 ? -4.445 -13.062 18.281 1.00 91.25 307 GLY A O 1
ATOM 2321 N N . VAL A 1 308 ? -5.595 -14.958 18.651 1.00 95.50 308 VAL A N 1
ATOM 2322 C CA . VAL A 1 308 ? -6.911 -14.396 18.299 1.00 95.50 308 VAL A CA 1
ATOM 2323 C C . VAL A 1 308 ? -7.263 -13.264 19.278 1.00 95.50 308 VAL A C 1
ATOM 2325 O O . VAL A 1 308 ? -7.386 -13.534 20.476 1.00 95.50 308 VAL A O 1
ATOM 2328 N N . PRO A 1 309 ? -7.460 -12.017 18.814 1.00 95.12 309 PRO A N 1
ATOM 2329 C CA . PRO A 1 309 ? -7.796 -10.918 19.708 1.00 95.12 309 PRO A CA 1
ATOM 2330 C C . PRO A 1 309 ? -9.239 -11.021 20.202 1.00 95.12 309 PRO A C 1
ATOM 2332 O O . PRO A 1 309 ? -10.126 -11.509 19.496 1.00 95.12 309 PRO A O 1
ATOM 2335 N N . VAL A 1 310 ? -9.495 -10.498 21.403 1.00 93.62 310 VAL A N 1
ATOM 2336 C CA . VAL A 1 310 ? -10.823 -10.533 22.048 1.00 93.62 310 VAL A CA 1
ATOM 2337 C C . VAL A 1 310 ? -11.893 -9.884 21.165 1.00 93.62 310 VAL A C 1
ATOM 2339 O O . VAL A 1 310 ? -13.001 -10.401 21.037 1.00 93.62 310 VAL A O 1
ATOM 2342 N N . ASP A 1 311 ? -11.542 -8.785 20.497 1.00 92.88 311 ASP A N 1
ATOM 2343 C CA . ASP A 1 311 ? -12.451 -8.037 19.627 1.00 92.88 311 ASP A CA 1
ATOM 2344 C C . ASP A 1 311 ? -12.542 -8.587 18.193 1.00 92.88 311 ASP A C 1
ATOM 2346 O O . ASP A 1 311 ? -13.277 -8.031 17.367 1.00 92.88 311 ASP A O 1
ATOM 2350 N N . MET A 1 312 ? -11.872 -9.706 17.882 1.00 95.00 312 MET A N 1
ATOM 2351 C CA . MET A 1 312 ? -11.902 -10.302 16.544 1.00 95.00 312 MET A CA 1
ATOM 2352 C C . MET A 1 312 ? -13.328 -10.541 16.028 1.00 95.00 312 MET A C 1
ATOM 2354 O O . MET A 1 312 ? -13.593 -10.155 14.894 1.00 95.00 312 MET A O 1
ATOM 2358 N N . PRO A 1 313 ? -14.306 -11.057 16.806 1.00 94.12 313 PRO A N 1
ATOM 2359 C CA . PRO A 1 313 ? -15.677 -11.221 16.316 1.00 94.12 313 PRO A CA 1
ATOM 2360 C C . PRO A 1 313 ? -16.338 -9.911 15.859 1.00 94.12 313 PRO A C 1
ATOM 2362 O O . PRO A 1 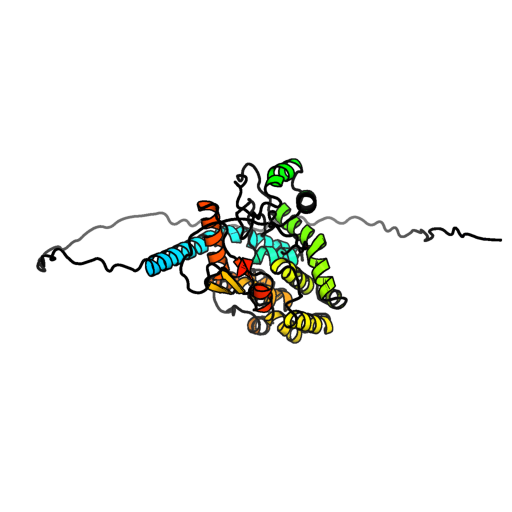313 ? -17.173 -9.920 14.954 1.00 94.12 313 PRO A O 1
ATOM 2365 N N . LYS A 1 314 ? -15.977 -8.774 16.467 1.00 93.25 314 LYS A N 1
ATOM 2366 C CA . LYS A 1 314 ? -16.488 -7.449 16.092 1.00 93.25 314 LYS A CA 1
ATOM 2367 C C . LYS A 1 314 ? -15.789 -6.917 14.846 1.00 93.25 314 LYS A C 1
ATOM 2369 O O . LYS A 1 314 ? -16.463 -6.388 13.966 1.00 93.25 314 LYS A O 1
ATOM 2374 N N . VAL A 1 315 ? -14.469 -7.070 14.757 1.00 95.12 315 VAL A N 1
ATOM 2375 C CA . VAL A 1 315 ? -13.690 -6.685 13.569 1.00 95.12 315 VAL A CA 1
ATOM 2376 C C . VAL A 1 315 ? -14.110 -7.523 12.366 1.00 95.12 315 VAL A C 1
ATOM 2378 O O . VAL A 1 315 ? -14.402 -6.975 11.307 1.00 95.12 315 VAL A O 1
ATOM 2381 N N . ASN A 1 316 ? -14.275 -8.835 12.551 1.00 95.38 316 ASN A N 1
ATOM 2382 C CA . ASN A 1 316 ? -14.633 -9.787 11.504 1.00 95.38 316 ASN A CA 1
ATOM 2383 C C . ASN A 1 316 ? -15.947 -9.423 10.794 1.00 95.38 316 ASN A C 1
ATOM 2385 O O . ASN A 1 316 ? -16.086 -9.634 9.593 1.00 95.38 316 ASN A O 1
ATOM 2389 N N . LYS A 1 317 ? -16.908 -8.793 11.489 1.00 94.44 317 LYS A N 1
ATOM 2390 C CA . LYS A 1 317 ? -18.151 -8.285 10.871 1.00 94.44 317 LYS A CA 1
ATOM 2391 C C . LYS A 1 317 ? -17.898 -7.243 9.779 1.00 94.44 317 LYS A C 1
ATOM 2393 O O . LYS A 1 317 ? -18.676 -7.189 8.831 1.00 94.44 317 LYS A O 1
ATOM 2398 N N . ASN A 1 318 ? -16.796 -6.504 9.864 1.00 94.38 318 ASN A N 1
ATOM 2399 C CA . ASN A 1 318 ? -16.444 -5.420 8.947 1.00 94.38 318 ASN A CA 1
ATOM 2400 C C . ASN A 1 318 ? -15.420 -5.828 7.881 1.00 94.38 318 ASN A C 1
ATOM 2402 O O . ASN A 1 318 ? -15.202 -5.069 6.944 1.00 94.38 318 ASN A O 1
ATOM 2406 N N . LEU A 1 319 ? -14.812 -7.012 8.006 1.00 94.62 319 LEU A N 1
ATOM 2407 C CA . LEU A 1 319 ? -13.873 -7.536 7.015 1.00 94.62 319 LEU A CA 1
ATOM 2408 C C . LEU A 1 319 ? -14.593 -8.020 5.758 1.00 94.62 319 LEU A C 1
ATOM 2410 O O . LEU A 1 319 ? -15.701 -8.555 5.843 1.00 94.62 319 LEU A O 1
ATOM 2414 N N . GLU A 1 320 ? -13.943 -7.881 4.607 1.00 93.38 320 GLU A N 1
ATOM 2415 C CA . GLU A 1 320 ? -14.434 -8.474 3.364 1.00 93.38 320 GLU A CA 1
ATOM 2416 C C . GLU A 1 320 ? -14.304 -10.002 3.417 1.00 93.38 320 GLU A C 1
ATOM 2418 O O . GLU A 1 320 ? -15.295 -10.712 3.256 1.00 93.38 320 GLU A O 1
ATOM 2423 N N . THR A 1 321 ? -13.112 -10.510 3.744 1.00 93.50 321 THR A N 1
ATOM 2424 C CA . THR A 1 321 ? -12.923 -11.930 4.054 1.00 93.50 321 THR A CA 1
ATOM 2425 C C . THR A 1 321 ? -13.242 -12.188 5.519 1.00 93.50 321 THR A C 1
ATOM 2427 O O . THR A 1 321 ? -12.585 -11.651 6.412 1.00 93.50 321 THR A O 1
ATOM 2430 N N . LYS A 1 322 ? -14.237 -13.042 5.775 1.00 95.31 322 LYS A N 1
ATOM 2431 C CA . LYS A 1 322 ? -14.538 -13.512 7.130 1.00 95.31 322 LYS A CA 1
ATOM 2432 C C . LYS A 1 322 ? -13.509 -14.555 7.546 1.00 95.31 322 LYS A C 1
ATOM 2434 O O . LYS A 1 322 ? -13.351 -15.563 6.871 1.00 95.31 322 LYS A O 1
ATOM 2439 N N . ILE A 1 323 ? -12.842 -14.306 8.663 1.00 95.81 323 ILE A N 1
ATOM 2440 C CA . ILE A 1 323 ? -11.835 -15.198 9.229 1.00 95.81 323 ILE A CA 1
ATOM 2441 C C . ILE A 1 323 ? -12.511 -16.183 10.168 1.00 95.81 323 ILE A C 1
ATOM 2443 O O . ILE A 1 323 ? -13.179 -15.777 11.125 1.00 95.81 323 ILE A O 1
ATOM 2447 N N . ASP A 1 324 ? -12.323 -17.468 9.897 1.00 95.75 324 ASP A N 1
ATOM 2448 C CA . ASP A 1 324 ? -12.650 -18.532 10.830 1.00 95.75 324 ASP A CA 1
ATOM 2449 C C . ASP A 1 324 ? -11.492 -18.702 11.815 1.00 95.75 324 ASP A C 1
ATOM 2451 O O . ASP A 1 324 ? -10.441 -19.255 11.492 1.00 95.75 324 ASP A O 1
ATOM 2455 N N . THR A 1 325 ? -11.692 -18.208 13.035 1.00 94.81 325 THR A N 1
ATOM 2456 C CA . THR A 1 325 ? -10.695 -18.270 14.111 1.00 94.81 325 THR A CA 1
ATOM 2457 C C . THR A 1 325 ? -10.591 -19.653 14.756 1.00 94.81 325 THR A C 1
ATOM 2459 O O . THR A 1 325 ? -9.798 -19.820 15.678 1.00 94.81 325 THR A O 1
ATOM 2462 N N . LYS A 1 326 ? -11.429 -20.617 14.350 1.00 94.06 326 LYS A N 1
ATOM 2463 C CA . LYS A 1 326 ? -11.398 -22.008 14.829 1.00 94.06 326 LYS A CA 1
ATOM 2464 C C . LYS A 1 326 ? -10.748 -22.964 13.829 1.00 94.06 326 LYS A C 1
ATOM 2466 O O . LYS A 1 326 ? -10.571 -24.132 14.155 1.00 94.06 326 LYS A O 1
ATOM 2471 N N . SER A 1 327 ? -10.434 -22.483 12.629 1.00 92.69 327 SER A N 1
ATOM 2472 C CA . SER A 1 327 ? -9.773 -23.266 11.591 1.00 92.69 327 SER A CA 1
ATOM 2473 C C . SER A 1 327 ? -8.275 -23.407 11.870 1.00 92.69 327 SER A C 1
ATOM 2475 O O . SER A 1 327 ? -7.638 -22.470 12.352 1.00 92.69 327 SER A O 1
ATOM 2477 N N . ASP A 1 328 ? -7.702 -24.547 11.483 1.00 89.94 328 ASP A N 1
ATOM 2478 C CA . ASP A 1 328 ? -6.248 -24.764 11.472 1.00 89.94 328 ASP A CA 1
ATOM 2479 C C . ASP A 1 328 ? -5.551 -24.000 10.328 1.00 89.94 328 ASP A C 1
ATOM 2481 O O . ASP A 1 328 ? -4.326 -23.859 10.308 1.00 89.94 328 ASP A O 1
ATOM 2485 N N . VAL A 1 329 ? -6.323 -23.489 9.362 1.00 89.69 329 VAL A N 1
ATOM 2486 C CA . VAL A 1 329 ? -5.810 -22.659 8.267 1.00 89.69 329 VAL A CA 1
ATOM 2487 C C . VAL A 1 329 ? -5.479 -21.270 8.800 1.00 89.69 329 VAL A C 1
ATOM 2489 O O . VAL A 1 329 ? -6.334 -20.580 9.362 1.00 89.69 329 VAL A O 1
ATOM 2492 N N . LYS A 1 330 ? -4.244 -20.815 8.573 1.00 90.50 330 LYS A N 1
ATOM 2493 C CA . LYS A 1 330 ? -3.783 -19.505 9.052 1.00 90.50 330 LYS A CA 1
ATOM 2494 C C . LYS A 1 330 ? -4.621 -18.362 8.459 1.00 90.50 330 LYS A C 1
ATOM 2496 O O . LYS A 1 330 ? -4.971 -18.431 7.280 1.00 90.50 330 LYS A O 1
ATOM 2501 N N . PRO A 1 331 ? -4.864 -17.260 9.196 1.00 92.88 331 PRO A N 1
ATOM 2502 C CA . PRO A 1 331 ? -5.672 -16.139 8.705 1.00 92.88 331 PRO A CA 1
ATOM 2503 C C . PRO A 1 331 ? -5.229 -15.586 7.346 1.00 92.88 331 PRO A C 1
ATOM 2505 O O . PRO A 1 331 ? -6.060 -15.377 6.468 1.00 92.88 331 PRO A O 1
ATOM 2508 N N . ALA A 1 332 ? -3.921 -15.410 7.137 1.00 90.25 332 ALA A N 1
ATOM 2509 C CA . ALA A 1 332 ? -3.383 -14.949 5.859 1.00 90.25 332 ALA A CA 1
ATOM 2510 C C . ALA A 1 332 ? -3.721 -15.904 4.698 1.00 90.25 332 ALA A C 1
ATOM 2512 O O . ALA A 1 332 ? -4.071 -15.451 3.614 1.00 90.25 332 ALA A O 1
ATOM 2513 N N . GLU A 1 333 ? -3.682 -17.219 4.929 1.00 89.44 333 GLU A N 1
ATOM 2514 C CA . GLU A 1 333 ? -4.030 -18.227 3.918 1.00 89.44 333 GLU A CA 1
ATOM 2515 C C . GLU A 1 333 ? -5.532 -18.207 3.602 1.00 89.44 333 GLU A C 1
ATOM 2517 O O . GLU A 1 333 ? -5.911 -18.338 2.438 1.00 89.44 333 GLU A O 1
ATOM 2522 N N . GLN A 1 334 ? -6.383 -17.955 4.605 1.00 93.50 334 GLN A N 1
ATOM 2523 C CA . GLN A 1 334 ? -7.815 -17.730 4.383 1.00 93.50 334 GLN A CA 1
ATOM 2524 C C . GLN A 1 334 ? -8.047 -16.485 3.510 1.00 93.50 334 GLN A C 1
ATOM 2526 O O . GLN A 1 334 ? -8.846 -16.526 2.581 1.00 93.50 334 GLN A O 1
ATOM 2531 N N . ILE A 1 335 ? -7.323 -15.386 3.747 1.00 92.50 335 ILE A N 1
ATOM 2532 C CA . ILE A 1 335 ? -7.444 -14.157 2.942 1.00 92.50 335 ILE A CA 1
ATOM 2533 C C . ILE A 1 335 ? -6.994 -14.390 1.497 1.00 92.50 335 ILE A C 1
ATOM 2535 O O . ILE A 1 335 ? -7.706 -14.002 0.573 1.00 92.50 335 ILE A O 1
ATOM 2539 N N . GLU A 1 336 ? -5.859 -15.059 1.294 1.00 88.25 336 GLU A N 1
ATOM 2540 C CA . GLU A 1 336 ? -5.329 -15.383 -0.040 1.00 88.25 336 GLU A CA 1
ATOM 2541 C C . GLU A 1 336 ? -6.253 -16.320 -0.830 1.00 88.25 336 GLU A C 1
ATOM 2543 O O . GLU A 1 336 ? -6.346 -16.217 -2.055 1.00 88.25 336 GLU A O 1
ATOM 2548 N N . ALA A 1 337 ? -6.986 -17.213 -0.155 1.00 88.25 337 ALA A N 1
ATOM 2549 C CA . ALA A 1 337 ? -7.970 -18.077 -0.808 1.00 88.25 337 ALA A CA 1
ATOM 2550 C C . ALA A 1 337 ? -9.115 -17.283 -1.470 1.00 88.25 337 ALA A C 1
ATOM 2552 O O . ALA A 1 337 ? -9.672 -17.741 -2.468 1.00 88.25 337 ALA A O 1
ATOM 2553 N N . HIS A 1 338 ? -9.415 -16.087 -0.955 1.00 89.19 338 HIS A N 1
ATOM 2554 C CA . HIS A 1 338 ? -10.425 -15.161 -1.475 1.00 89.19 338 HIS A CA 1
ATOM 2555 C C . HIS A 1 338 ? -9.832 -14.015 -2.324 1.00 89.19 338 HIS A C 1
ATOM 2557 O O . HIS A 1 338 ? -10.548 -13.074 -2.679 1.00 89.19 338 HIS A O 1
ATOM 2563 N N . ASP A 1 339 ? -8.534 -14.064 -2.646 1.00 88.38 339 ASP A N 1
ATOM 2564 C CA . ASP A 1 339 ? -7.859 -13.054 -3.464 1.00 88.38 339 ASP A CA 1
ATOM 2565 C C . ASP A 1 339 ? -7.876 -13.429 -4.958 1.00 88.38 339 ASP A C 1
ATOM 2567 O O . ASP A 1 339 ? -7.061 -14.223 -5.442 1.00 88.38 339 ASP A O 1
ATOM 2571 N N . ASP A 1 340 ? -8.809 -12.831 -5.703 1.00 86.06 340 ASP A N 1
ATOM 2572 C CA . ASP A 1 340 ? -8.934 -13.014 -7.156 1.00 86.06 340 ASP A CA 1
ATOM 2573 C C . ASP A 1 340 ? -8.211 -11.927 -7.968 1.00 86.06 340 ASP A C 1
ATOM 2575 O O . ASP A 1 340 ? -7.713 -12.185 -9.066 1.00 86.06 340 ASP A O 1
ATOM 2579 N N . PHE A 1 341 ? -8.130 -10.705 -7.434 1.00 88.56 341 PHE A N 1
ATOM 2580 C CA . PHE A 1 341 ? -7.569 -9.535 -8.124 1.00 88.56 341 PHE A CA 1
ATOM 2581 C C . PHE A 1 341 ? -6.097 -9.719 -8.472 1.00 88.56 341 PHE A C 1
ATOM 2583 O O . PHE A 1 341 ? -5.605 -9.388 -9.547 1.00 88.56 341 PHE A O 1
ATOM 2590 N N . ASN A 1 342 ? -5.378 -10.233 -7.507 1.00 87.06 342 ASN A N 1
ATOM 2591 C CA . ASN A 1 342 ? -3.974 -9.973 -7.342 1.00 87.06 342 ASN A CA 1
ATOM 2592 C C . ASN A 1 342 ? -3.157 -11.096 -8.037 1.00 87.06 342 ASN A C 1
ATOM 2594 O O . ASN A 1 342 ? -2.176 -10.780 -8.712 1.00 87.06 342 ASN A O 1
ATOM 2598 N N . PRO A 1 343 ? -3.603 -12.376 -8.044 1.00 87.56 343 PRO A N 1
ATOM 2599 C CA . PRO A 1 343 ? -3.120 -13.362 -9.013 1.00 87.56 343 PRO A CA 1
ATOM 2600 C C . PRO A 1 343 ? -3.391 -12.957 -10.467 1.00 87.56 343 PRO A C 1
ATOM 2602 O O . PRO A 1 343 ? -2.545 -13.181 -11.328 1.00 87.56 343 PRO A O 1
ATOM 2605 N N . LEU A 1 344 ? -4.544 -12.340 -10.759 1.00 85.50 344 LEU A N 1
ATOM 2606 C CA . LEU A 1 344 ? -4.848 -11.864 -12.110 1.00 85.50 344 LEU A CA 1
ATOM 2607 C C . LEU A 1 344 ? -3.911 -10.719 -12.526 1.00 85.50 344 LEU A C 1
ATOM 2609 O O . LEU A 1 344 ? -3.397 -10.738 -13.644 1.00 85.50 344 LEU A O 1
ATOM 2613 N N . LYS A 1 345 ? -3.633 -9.771 -11.619 1.00 86.00 345 LYS A N 1
ATOM 2614 C CA . LYS A 1 345 ? -2.616 -8.721 -11.803 1.00 86.00 345 LYS A CA 1
ATOM 2615 C C . LYS A 1 345 ? -1.251 -9.328 -12.135 1.00 86.00 345 LYS A C 1
ATOM 2617 O O . LYS A 1 345 ? -0.619 -8.898 -13.094 1.00 86.00 345 LYS A O 1
ATOM 2622 N N . ASP A 1 346 ? -0.824 -10.360 -11.407 1.00 86.06 346 ASP A N 1
ATOM 2623 C CA . ASP A 1 346 ? 0.460 -11.026 -11.657 1.00 86.06 346 ASP A CA 1
ATOM 2624 C C . ASP A 1 346 ? 0.519 -11.680 -13.049 1.00 86.06 346 ASP A C 1
ATOM 2626 O O . ASP A 1 346 ? 1.527 -11.547 -13.739 1.00 86.06 346 ASP A O 1
ATOM 2630 N N . VAL A 1 347 ? -0.569 -12.312 -13.511 1.00 85.25 347 VAL A N 1
ATOM 2631 C CA . VAL A 1 347 ? -0.656 -12.844 -14.886 1.00 85.25 347 VAL A CA 1
ATOM 2632 C C . VAL A 1 347 ? -0.540 -11.728 -15.927 1.00 85.25 347 VAL A C 1
ATOM 2634 O O . VAL A 1 347 ? 0.084 -11.927 -16.968 1.00 85.25 347 VAL A O 1
ATOM 2637 N N . MET A 1 348 ? -1.133 -10.556 -15.680 1.00 83.12 348 MET A N 1
ATOM 2638 C CA . MET A 1 348 ? -1.012 -9.420 -16.600 1.00 83.12 348 MET A CA 1
ATOM 2639 C C . MET A 1 348 ? 0.420 -8.885 -16.657 1.00 83.12 348 MET A C 1
ATOM 2641 O O . MET A 1 348 ? 0.916 -8.626 -17.751 1.00 83.12 348 MET A O 1
ATOM 2645 N N . ILE A 1 349 ? 1.101 -8.798 -15.512 1.00 85.00 349 ILE A N 1
ATOM 2646 C CA . ILE A 1 349 ? 2.516 -8.414 -15.446 1.00 85.00 349 ILE A CA 1
ATOM 2647 C C . ILE A 1 349 ? 3.380 -9.428 -16.205 1.00 85.00 349 ILE A C 1
ATOM 2649 O O . ILE A 1 349 ? 4.179 -9.028 -17.046 1.00 85.00 349 ILE A O 1
ATOM 2653 N N . ASP A 1 350 ? 3.192 -10.731 -15.970 1.00 84.38 350 ASP A N 1
ATOM 2654 C CA . ASP A 1 350 ? 3.941 -11.785 -16.669 1.00 84.38 350 ASP A CA 1
ATOM 2655 C C . ASP A 1 350 ? 3.732 -11.694 -18.196 1.00 84.38 350 ASP A C 1
ATOM 2657 O O . ASP A 1 350 ? 4.686 -11.734 -18.969 1.00 84.38 350 ASP A O 1
ATOM 2661 N N . ARG A 1 351 ? 2.494 -11.466 -18.654 1.00 82.94 351 ARG A N 1
ATOM 2662 C CA . ARG A 1 351 ? 2.200 -11.269 -20.085 1.00 82.94 351 ARG A CA 1
ATOM 2663 C C . ARG A 1 351 ? 2.809 -9.988 -20.647 1.00 82.94 351 ARG A C 1
ATOM 2665 O O . ARG A 1 351 ? 3.210 -9.972 -21.811 1.00 82.94 351 ARG A O 1
ATOM 2672 N N . ALA A 1 352 ? 2.857 -8.914 -19.866 1.00 82.12 352 ALA A N 1
ATOM 2673 C CA . ALA A 1 352 ? 3.502 -7.670 -20.270 1.00 82.12 352 ALA A CA 1
ATOM 2674 C C . ALA A 1 352 ? 5.014 -7.856 -20.428 1.00 82.12 352 ALA A C 1
ATOM 2676 O O . ALA A 1 352 ? 5.582 -7.362 -21.397 1.00 82.12 352 ALA A O 1
ATOM 2677 N N . VAL A 1 353 ? 5.647 -8.641 -19.550 1.00 81.62 353 VAL A N 1
ATOM 2678 C CA . VAL A 1 353 ? 7.054 -9.044 -19.699 1.00 81.62 353 VAL A CA 1
ATOM 2679 C C . VAL A 1 353 ? 7.259 -9.816 -21.005 1.00 81.62 353 VAL A C 1
ATOM 2681 O O . VAL A 1 353 ? 8.166 -9.490 -21.765 1.00 81.62 353 VAL A O 1
ATOM 2684 N N . ASP A 1 354 ? 6.392 -10.788 -21.298 1.00 79.62 354 ASP A N 1
ATOM 2685 C CA . ASP A 1 354 ? 6.528 -11.640 -22.486 1.00 79.62 354 ASP A CA 1
ATOM 2686 C C . ASP A 1 354 ? 6.250 -10.898 -23.806 1.00 79.62 354 ASP A C 1
ATOM 2688 O O . ASP A 1 354 ? 6.804 -11.242 -24.851 1.00 79.62 354 ASP A O 1
ATOM 2692 N N . THR A 1 355 ? 5.359 -9.900 -23.790 1.00 75.94 355 THR A N 1
ATOM 2693 C CA . THR A 1 355 ? 4.851 -9.251 -25.015 1.00 75.94 355 THR A CA 1
ATOM 2694 C C . THR A 1 355 ? 5.300 -7.805 -25.206 1.00 75.94 355 THR A C 1
ATOM 2696 O O . THR A 1 355 ? 5.121 -7.267 -26.300 1.00 75.94 355 THR A O 1
ATOM 2699 N N . GLY A 1 356 ? 5.837 -7.161 -24.167 1.00 70.00 356 GLY A N 1
ATOM 2700 C CA . GLY A 1 356 ? 6.154 -5.730 -24.143 1.00 70.00 356 GLY A CA 1
ATOM 2701 C C . GLY A 1 356 ? 4.928 -4.812 -24.228 1.00 70.00 356 GLY A C 1
ATOM 2702 O O . GLY A 1 356 ? 5.062 -3.654 -24.623 1.00 70.00 356 GLY A O 1
ATOM 2703 N N . LYS A 1 357 ? 3.721 -5.326 -23.947 1.00 70.44 357 LYS A N 1
ATOM 2704 C CA . LYS A 1 357 ? 2.461 -4.575 -24.056 1.00 70.44 357 LYS A CA 1
ATOM 2705 C C . LYS A 1 357 ? 1.926 -4.153 -22.692 1.00 70.44 357 LYS A C 1
ATOM 2707 O O . LYS A 1 357 ? 1.899 -4.947 -21.754 1.00 70.44 357 LYS A O 1
ATOM 2712 N N . THR A 1 358 ? 1.380 -2.939 -22.645 1.00 68.06 358 THR A N 1
ATOM 2713 C CA . THR A 1 358 ? 0.588 -2.427 -21.520 1.00 68.06 358 THR A CA 1
ATOM 2714 C C . THR A 1 358 ? -0.678 -3.252 -21.311 1.00 68.06 358 THR A C 1
ATOM 2716 O O . THR A 1 358 ? -1.222 -3.837 -22.253 1.00 68.06 358 THR A O 1
ATOM 2719 N N . PHE A 1 359 ? -1.165 -3.277 -20.073 1.00 68.31 359 PHE A N 1
ATOM 2720 C CA . PHE A 1 359 ? -2.431 -3.907 -19.718 1.00 68.31 359 PHE A CA 1
ATOM 2721 C C . PHE A 1 359 ? -3.315 -2.919 -18.968 1.00 68.31 359 PHE A C 1
ATOM 2723 O O . PHE A 1 359 ? -2.847 -2.136 -18.142 1.00 68.31 359 PHE A O 1
ATOM 2730 N N . ASP A 1 360 ? -4.614 -2.990 -19.241 1.00 66.12 360 ASP A N 1
ATOM 2731 C CA . ASP A 1 360 ? -5.577 -2.110 -18.602 1.00 66.12 360 ASP A CA 1
ATOM 2732 C C . ASP A 1 360 ? -5.826 -2.571 -17.167 1.00 66.12 360 ASP A C 1
ATOM 2734 O O . ASP A 1 360 ? -6.446 -3.609 -16.913 1.00 66.12 360 ASP A O 1
ATOM 2738 N N . LEU A 1 361 ? -5.339 -1.763 -16.231 1.00 70.25 361 LEU A N 1
ATOM 2739 C CA . LEU A 1 361 ? -5.704 -1.802 -14.827 1.00 70.25 361 LEU A CA 1
ATOM 2740 C C . LEU A 1 361 ? -6.214 -0.420 -14.463 1.00 70.25 361 LEU A C 1
ATOM 2742 O O . LEU A 1 361 ? -5.431 0.529 -14.356 1.00 70.25 361 LEU A O 1
ATOM 2746 N N . VAL A 1 362 ? -7.522 -0.313 -14.262 1.00 67.12 362 VAL A N 1
ATOM 2747 C CA . VAL A 1 362 ? -8.133 0.982 -13.984 1.00 67.12 362 VAL A CA 1
ATOM 2748 C C . VAL A 1 362 ? -9.094 0.875 -12.790 1.00 67.12 362 VAL A C 1
ATOM 2750 O O . VAL A 1 362 ? -9.969 -0.002 -12.770 1.00 67.12 362 VAL A O 1
ATOM 2753 N N . PRO A 1 363 ? -8.922 1.736 -11.768 1.00 65.06 363 PRO A N 1
ATOM 2754 C CA . PRO A 1 363 ? -9.786 1.787 -10.594 1.00 65.06 363 PRO A CA 1
ATOM 2755 C C . PRO A 1 363 ? -11.245 2.095 -10.939 1.00 65.06 363 PRO A C 1
ATOM 2757 O O . PRO A 1 363 ? -11.533 2.927 -11.798 1.00 65.06 363 PRO A O 1
ATOM 2760 N N . GLN A 1 364 ? -12.181 1.510 -10.187 1.00 64.12 364 GLN A N 1
ATOM 2761 C CA . GLN A 1 364 ? -13.615 1.787 -10.329 1.00 64.12 364 GLN A CA 1
ATOM 2762 C C . GLN A 1 364 ? -13.946 3.286 -10.248 1.00 64.12 364 GLN A C 1
ATOM 2764 O O . GLN A 1 364 ? -14.795 3.763 -11.000 1.00 64.12 364 GLN A O 1
ATOM 2769 N N . SER A 1 365 ? -13.264 4.033 -9.374 1.00 56.31 365 SER A N 1
ATOM 2770 C CA . SER A 1 365 ? -13.473 5.475 -9.188 1.00 56.31 365 SER A CA 1
ATOM 2771 C C . SER A 1 365 ? -13.186 6.312 -10.443 1.00 56.31 365 SER A C 1
ATOM 2773 O O . SER A 1 365 ? -13.591 7.472 -10.493 1.00 56.31 365 SER A O 1
ATOM 2775 N N . LEU A 1 366 ? -12.516 5.737 -11.450 1.00 51.62 366 LEU A N 1
ATOM 2776 C CA . LEU A 1 366 ? -12.204 6.368 -12.733 1.00 51.62 366 LEU A CA 1
ATOM 2777 C C . LEU A 1 366 ? -13.103 5.877 -13.882 1.00 51.62 366 LEU A C 1
ATOM 2779 O O . LEU A 1 366 ? -12.908 6.275 -15.015 1.00 51.62 366 LEU A O 1
ATOM 2783 N N . PHE A 1 367 ? -14.118 5.044 -13.647 1.00 55.44 367 PHE A N 1
ATOM 2784 C CA . PHE A 1 367 ? -15.059 4.642 -14.712 1.00 55.44 367 PHE A CA 1
ATOM 2785 C C . PHE A 1 367 ? -16.511 4.966 -14.421 1.00 55.44 367 PHE A C 1
ATOM 2787 O O . PHE A 1 367 ? -17.420 4.565 -15.153 1.00 55.44 367 PHE A O 1
ATOM 2794 N N . GLU A 1 368 ? -16.759 5.721 -13.362 1.00 51.09 368 GLU A N 1
ATOM 2795 C CA . GLU A 1 368 ? -18.065 6.321 -13.179 1.00 51.09 368 GLU A CA 1
ATOM 2796 C C . GLU A 1 368 ? -18.303 7.349 -14.297 1.00 51.09 368 GLU A C 1
ATOM 2798 O O . GLU A 1 368 ? -17.396 8.077 -14.708 1.00 51.09 368 GLU A O 1
ATOM 2803 N N . LYS A 1 369 ? -19.537 7.381 -14.824 1.00 44.69 369 LYS A N 1
ATOM 2804 C CA . LYS A 1 369 ? -19.939 8.108 -16.048 1.00 44.69 369 LYS A CA 1
ATOM 2805 C C . LYS A 1 369 ? -19.357 9.528 -16.221 1.00 44.69 369 LYS A C 1
ATOM 2807 O O . LYS A 1 369 ? -19.076 9.888 -17.365 1.00 44.69 369 LYS A O 1
ATOM 2812 N N . PRO A 1 370 ? -19.168 10.349 -15.170 1.00 46.81 370 PRO A N 1
ATOM 2813 C CA . PRO A 1 370 ? -18.547 11.665 -15.320 1.00 46.81 370 PRO A CA 1
ATOM 2814 C C . PRO A 1 370 ? -17.096 11.627 -15.831 1.00 46.81 370 PRO A C 1
ATOM 2816 O O . PRO A 1 370 ? -16.722 12.495 -16.614 1.00 46.81 370 PRO A O 1
ATOM 2819 N N . PHE A 1 371 ? -16.293 10.629 -15.443 1.00 43.25 371 PHE A N 1
ATOM 2820 C CA . PHE A 1 371 ? -14.883 10.529 -15.838 1.00 43.25 371 PHE A CA 1
ATOM 2821 C C . PHE A 1 371 ? -14.726 10.099 -17.297 1.00 43.25 371 PHE A C 1
ATOM 2823 O O . PHE A 1 371 ? -14.020 10.756 -18.055 1.00 43.25 371 PHE A O 1
ATOM 2830 N N . LEU A 1 372 ? -15.457 9.065 -17.728 1.00 42.78 372 LEU A N 1
ATOM 2831 C CA . LEU A 1 372 ? -15.456 8.605 -19.125 1.00 42.78 372 LEU A CA 1
ATOM 2832 C C . LEU A 1 372 ? -15.912 9.698 -20.105 1.00 42.78 372 LEU A C 1
ATOM 2834 O O . LEU A 1 372 ? -15.487 9.725 -21.256 1.00 42.78 372 LEU A O 1
ATOM 2838 N N . LYS A 1 373 ? -16.751 10.632 -19.640 1.00 45.12 373 LYS A N 1
ATOM 2839 C CA . LYS A 1 373 ? -17.166 11.811 -20.410 1.00 45.12 373 LYS A CA 1
ATOM 2840 C C . LYS A 1 373 ? -16.068 12.882 -20.504 1.00 45.12 373 LYS A C 1
ATOM 2842 O O . LYS A 1 373 ? -16.033 13.619 -21.485 1.00 45.12 373 LYS A O 1
ATOM 2847 N N . ALA A 1 374 ? -15.201 12.987 -19.497 1.00 38.41 374 ALA A N 1
ATOM 2848 C CA . ALA A 1 374 ? -14.082 13.932 -19.461 1.00 38.41 374 ALA A CA 1
ATOM 2849 C C . ALA A 1 374 ? -12.819 13.398 -20.165 1.00 38.41 374 ALA A C 1
ATOM 2851 O O . ALA A 1 374 ? -12.029 14.197 -20.671 1.00 38.41 374 ALA A O 1
ATOM 2852 N N . HIS A 1 375 ? -12.674 12.070 -20.226 1.00 40.19 375 HIS A N 1
ATOM 2853 C CA . HIS A 1 375 ? -11.510 11.357 -20.750 1.00 40.19 375 HIS A CA 1
ATOM 2854 C C . HIS A 1 375 ? -11.914 10.268 -21.763 1.00 40.19 375 HIS A C 1
ATOM 2856 O O . HIS A 1 375 ? -11.861 9.069 -21.458 1.00 40.19 375 HIS A O 1
ATOM 2862 N N . PRO A 1 376 ? -12.364 10.662 -22.970 1.00 41.59 376 PRO A N 1
ATOM 2863 C CA . PRO A 1 376 ? -12.814 9.729 -24.001 1.00 41.59 376 PRO A CA 1
ATOM 2864 C C . PRO A 1 376 ? -11.697 8.809 -24.518 1.00 41.59 376 PRO A C 1
ATOM 2866 O O . PRO A 1 376 ? -11.989 7.778 -25.111 1.00 41.59 376 PRO A O 1
ATOM 2869 N N . GLU A 1 377 ? -10.426 9.099 -24.255 1.00 41.50 377 GLU A N 1
ATOM 2870 C CA . GLU A 1 377 ? -9.305 8.193 -24.520 1.00 41.50 377 GLU A CA 1
ATOM 2871 C C . GLU A 1 377 ? -9.436 6.842 -23.788 1.00 41.50 377 GLU A C 1
ATOM 2873 O O . GLU A 1 377 ? -8.963 5.826 -24.292 1.00 41.50 377 GLU A O 1
ATOM 2878 N N . PHE A 1 378 ? -10.158 6.801 -22.660 1.00 37.69 378 PHE A N 1
ATOM 2879 C CA . PHE A 1 378 ? -10.499 5.565 -21.943 1.00 37.69 378 PHE A CA 1
ATOM 2880 C C . PHE A 1 378 ? -11.859 4.979 -22.370 1.00 37.69 378 PHE A C 1
ATOM 2882 O O . PHE A 1 378 ? -12.304 3.981 -21.807 1.00 37.69 378 PHE A O 1
ATOM 2889 N N . SER A 1 379 ? -12.539 5.577 -23.360 1.00 38.97 379 SER A N 1
ATOM 2890 C CA . SER A 1 379 ? -13.841 5.109 -23.871 1.00 38.97 379 SER A CA 1
ATOM 2891 C C . SER A 1 379 ? -13.739 3.977 -24.900 1.00 38.97 379 SER A C 1
ATOM 2893 O O . SER A 1 379 ? -14.752 3.372 -25.241 1.00 38.97 379 SER A O 1
ATOM 2895 N N . HIS A 1 380 ? -12.529 3.638 -25.357 1.00 39.66 380 HIS A N 1
ATOM 2896 C CA . HIS A 1 380 ? -12.276 2.544 -26.306 1.00 39.66 380 HIS A CA 1
ATOM 2897 C C . HIS A 1 380 ? -12.294 1.142 -25.672 1.00 39.66 380 HIS A C 1
ATOM 2899 O O . HIS A 1 380 ? -11.957 0.158 -26.330 1.00 39.66 380 HIS A O 1
ATOM 2905 N N . VAL A 1 381 ? -12.718 1.032 -24.410 1.00 36.69 381 VAL A N 1
ATOM 2906 C CA . VAL A 1 381 ? -12.996 -0.249 -23.762 1.00 36.69 381 VAL A CA 1
ATOM 2907 C C . VAL A 1 381 ? -14.337 -0.762 -24.282 1.00 36.69 381 VAL A C 1
ATOM 2909 O O . VAL A 1 381 ? -15.400 -0.445 -23.746 1.00 36.69 381 VAL A O 1
ATOM 2912 N N . ASP A 1 382 ? -14.292 -1.560 -25.348 1.00 31.05 382 ASP A N 1
ATOM 2913 C CA . ASP A 1 382 ? -15.435 -2.372 -25.744 1.00 31.05 382 ASP A CA 1
ATOM 2914 C C . ASP A 1 382 ? -15.726 -3.388 -24.626 1.00 31.05 382 ASP A C 1
ATOM 2916 O O . ASP A 1 382 ? -15.036 -4.396 -24.452 1.00 31.05 382 ASP A O 1
ATOM 2920 N N . MET A 1 383 ? -16.760 -3.096 -23.834 1.00 31.56 383 MET A N 1
ATOM 2921 C CA . MET A 1 383 ? -17.226 -3.938 -22.731 1.00 31.56 383 MET A CA 1
ATOM 2922 C C . MET A 1 383 ? -17.824 -5.283 -23.199 1.00 31.56 383 MET A C 1
ATOM 2924 O O . MET A 1 383 ? -18.302 -6.050 -22.364 1.00 31.56 383 MET A O 1
ATOM 2928 N N . SER A 1 384 ? -17.840 -5.582 -24.505 1.00 26.97 384 SER A N 1
ATOM 2929 C CA . SER A 1 384 ? -18.440 -6.800 -25.067 1.00 26.97 384 SER A CA 1
ATOM 2930 C C . SER A 1 384 ? -17.481 -7.994 -25.212 1.00 26.97 384 SER A C 1
ATOM 2932 O O . SER A 1 384 ? -17.915 -9.097 -25.554 1.00 26.97 384 SER A O 1
ATOM 2934 N N . GLY A 1 385 ? -16.193 -7.841 -24.883 1.00 26.28 385 GLY A N 1
ATOM 2935 C CA . GLY A 1 385 ? -15.245 -8.962 -24.879 1.00 26.28 385 GLY A CA 1
ATOM 2936 C C . GLY A 1 385 ? -14.806 -9.437 -26.271 1.00 26.28 385 GLY A C 1
ATOM 2937 O O . GLY A 1 385 ? -14.429 -10.602 -26.429 1.00 26.28 385 GLY A O 1
ATOM 2938 N N . VAL A 1 386 ? -14.817 -8.553 -27.273 1.00 22.72 386 VAL A N 1
ATOM 2939 C CA . VAL A 1 386 ? -14.257 -8.801 -28.611 1.00 22.72 386 VAL A CA 1
ATOM 2940 C C . VAL A 1 386 ? -12.968 -7.978 -28.784 1.00 22.72 386 VAL A C 1
ATOM 2942 O O . VAL A 1 386 ? -12.946 -6.803 -28.426 1.00 22.72 386 VAL A O 1
ATOM 2945 N N . PRO A 1 387 ? -11.861 -8.551 -29.298 1.00 24.53 387 PRO A N 1
ATOM 2946 C CA . PRO A 1 387 ? -10.626 -7.797 -29.487 1.00 24.53 387 PRO A CA 1
ATOM 2947 C C . PRO A 1 387 ? -10.749 -6.866 -30.698 1.00 24.53 387 PRO A C 1
ATOM 2949 O O . PRO A 1 387 ? -10.976 -7.335 -31.813 1.00 24.53 387 PRO A O 1
ATOM 2952 N N . ILE A 1 388 ? -10.541 -5.562 -30.506 1.00 28.41 388 ILE A N 1
ATOM 2953 C CA . ILE A 1 388 ? -10.481 -4.604 -31.615 1.00 28.41 388 ILE A CA 1
ATOM 2954 C C . ILE A 1 388 ? -9.025 -4.418 -32.050 1.00 28.41 388 ILE A C 1
ATOM 2956 O O . ILE A 1 388 ? -8.169 -3.935 -31.311 1.00 28.41 388 ILE A O 1
ATOM 2960 N N . THR A 1 389 ? -8.742 -4.823 -33.285 1.00 32.16 389 THR A N 1
ATOM 2961 C CA . THR A 1 389 ? -7.503 -4.529 -34.007 1.00 32.16 389 THR A CA 1
ATOM 2962 C C . THR A 1 389 ? -7.575 -3.166 -34.709 1.00 32.16 389 THR A C 1
ATOM 2964 O O . THR A 1 389 ? -8.587 -2.895 -35.350 1.00 32.16 389 THR A O 1
ATOM 2967 N N . LYS A 1 390 ? -6.435 -2.447 -34.719 1.00 29.31 390 LYS A N 1
ATOM 2968 C CA . LYS A 1 390 ? -5.963 -1.379 -35.648 1.00 29.31 390 LYS A CA 1
ATOM 2969 C C . LYS A 1 390 ? -5.902 0.082 -35.141 1.00 29.31 390 LYS A C 1
ATOM 2971 O O . LYS A 1 390 ? -6.873 0.818 -35.174 1.00 29.31 390 LYS A O 1
ATOM 2976 N N . SER A 1 391 ? -4.679 0.466 -34.752 1.00 29.97 391 SER A N 1
ATOM 2977 C CA . SER A 1 391 ? -3.803 1.556 -35.259 1.00 29.97 391 SER A CA 1
ATOM 2978 C C . SER A 1 391 ? -4.327 2.941 -35.728 1.00 29.97 391 SER A C 1
ATOM 2980 O O . SER A 1 391 ? -4.952 3.022 -36.782 1.00 29.97 391 SER A O 1
ATOM 2982 N N . ALA A 1 392 ? -3.734 3.977 -35.085 1.00 25.36 392 ALA A N 1
ATOM 2983 C CA . ALA A 1 392 ? -3.163 5.260 -35.595 1.00 25.36 392 ALA A CA 1
ATOM 2984 C C . ALA A 1 392 ? -4.063 6.518 -35.760 1.00 25.36 392 ALA A C 1
ATOM 2986 O O . ALA A 1 392 ? -5.260 6.359 -35.975 1.00 25.36 392 ALA A O 1
ATOM 2987 N N . PRO A 1 393 ? -3.510 7.766 -35.821 1.00 36.56 393 PRO A N 1
ATOM 2988 C CA . PRO A 1 393 ? -2.280 8.351 -35.244 1.00 36.56 393 PRO A CA 1
ATOM 2989 C C . PRO A 1 393 ? -2.536 9.634 -34.392 1.00 36.56 393 PRO A C 1
ATOM 2991 O O . PRO A 1 393 ? -3.658 10.107 -34.244 1.00 36.56 393 PRO A O 1
ATOM 2994 N N . ALA A 1 394 ? -1.462 10.196 -33.822 1.00 41.69 394 ALA A N 1
ATOM 2995 C CA . ALA A 1 394 ? -1.444 11.375 -32.949 1.00 41.69 394 ALA A CA 1
ATOM 2996 C C . ALA A 1 394 ? -1.872 12.700 -33.621 1.00 41.69 394 ALA A C 1
ATOM 2998 O O . ALA A 1 394 ? -1.444 13.005 -34.732 1.00 41.69 394 ALA A O 1
ATOM 2999 N N . SER A 1 395 ? -2.577 13.559 -32.875 1.00 24.55 395 SER A N 1
ATOM 3000 C CA . SER A 1 395 ? -2.596 15.011 -33.099 1.00 24.55 395 SER A CA 1
ATOM 3001 C C . SER A 1 395 ? -2.692 15.752 -31.765 1.00 24.55 395 SER A C 1
ATOM 3003 O O . SER A 1 395 ? -3.540 15.439 -30.931 1.00 24.55 395 SER A O 1
ATOM 3005 N N . GLY A 1 396 ? -1.778 16.701 -31.566 1.00 27.83 396 GLY A N 1
ATOM 3006 C CA . GLY A 1 396 ? -1.587 17.436 -30.323 1.00 27.83 396 GLY A CA 1
ATOM 3007 C C . GLY A 1 396 ? -2.723 18.385 -29.942 1.00 27.83 396 GLY A C 1
ATOM 3008 O O . GLY A 1 396 ? -3.518 18.830 -30.763 1.00 27.83 396 GLY A O 1
ATOM 3009 N N . GLY A 1 397 ? -2.737 18.724 -28.658 1.00 20.81 397 GLY A N 1
ATOM 3010 C CA . GLY A 1 397 ? -3.591 19.744 -28.068 1.00 20.81 397 GLY A CA 1
ATOM 3011 C C . GLY A 1 397 ? -3.309 19.821 -26.573 1.00 20.81 397 GLY A C 1
ATOM 3012 O O . GLY A 1 397 ? -3.529 18.857 -25.847 1.00 20.81 397 GLY A O 1
ATOM 3013 N N . ALA A 1 398 ? -2.748 20.946 -26.136 1.00 30.52 398 ALA A N 1
ATOM 3014 C CA . ALA A 1 398 ? -2.324 21.217 -24.768 1.00 30.52 398 ALA A CA 1
ATOM 3015 C C . ALA A 1 398 ? -3.399 20.867 -23.725 1.00 30.52 398 ALA A C 1
ATOM 3017 O O . ALA A 1 398 ? -4.529 21.332 -23.851 1.00 30.52 398 ALA A O 1
ATOM 3018 N N . ARG A 1 399 ? -3.041 20.123 -22.665 1.00 22.47 399 ARG A N 1
ATOM 3019 C CA . ARG A 1 399 ? -3.893 19.944 -21.478 1.00 22.47 399 ARG A CA 1
ATOM 3020 C C . ARG A 1 399 ? -3.087 19.690 -20.199 1.00 22.47 399 ARG A C 1
ATOM 3022 O O . ARG A 1 399 ? -2.315 18.745 -20.100 1.00 22.47 399 ARG A O 1
ATOM 3029 N N . VAL A 1 400 ? -3.314 20.607 -19.258 1.00 21.52 400 VAL A N 1
ATOM 3030 C CA . VAL A 1 400 ? -3.278 20.532 -17.788 1.00 21.52 400 VAL A CA 1
ATOM 3031 C C . VAL A 1 400 ? -2.596 19.298 -17.184 1.00 21.52 400 VAL A C 1
ATOM 3033 O O . VAL A 1 400 ? -3.133 18.193 -17.171 1.00 21.52 400 VAL A O 1
ATOM 3036 N N . THR A 1 401 ? -1.439 19.544 -16.573 1.00 22.67 401 THR A N 1
ATOM 3037 C CA . THR A 1 401 ? -0.709 18.619 -15.708 1.00 22.67 401 THR A CA 1
ATOM 3038 C C . THR A 1 401 ? -1.515 18.324 -14.441 1.00 22.67 401 THR A C 1
ATOM 3040 O O . THR A 1 401 ? -1.445 19.066 -13.462 1.00 22.67 401 THR A O 1
ATOM 3043 N N . SER A 1 402 ? -2.274 17.233 -14.446 1.00 22.02 402 SER A N 1
ATOM 3044 C CA . SER A 1 402 ? -2.687 16.557 -13.218 1.00 22.02 402 SER A CA 1
ATOM 3045 C C . SER A 1 402 ? -1.935 15.231 -13.166 1.00 22.02 402 SER A C 1
ATOM 3047 O O . SER A 1 402 ? -2.113 14.361 -14.016 1.00 22.02 402 SER A O 1
ATOM 3049 N N . GLY A 1 403 ? -0.977 15.147 -12.243 1.00 22.48 403 GLY A N 1
ATOM 3050 C CA . GLY A 1 403 ? -0.305 13.895 -11.927 1.00 22.48 403 GLY A CA 1
ATOM 3051 C C . GLY A 1 403 ? -1.308 12.981 -11.238 1.00 22.48 403 GLY A C 1
ATOM 3052 O O . GLY A 1 403 ? -1.853 13.357 -10.204 1.00 22.48 403 GLY A O 1
ATOM 3053 N N . TRP A 1 404 ? -1.564 11.821 -11.833 1.00 24.97 404 TRP A N 1
ATOM 3054 C CA . TRP A 1 404 ? -2.359 10.753 -11.239 1.00 24.97 404 TRP A CA 1
ATOM 3055 C C . TRP A 1 404 ? -1.486 9.499 -11.194 1.00 24.97 404 TRP A C 1
ATOM 3057 O O . TRP A 1 404 ? -1.265 8.863 -12.224 1.00 24.97 404 TRP A O 1
ATOM 3067 N N . PHE A 1 405 ? -0.893 9.249 -10.029 1.00 34.56 405 PHE A N 1
ATOM 3068 C CA . PHE A 1 405 ? -1.273 8.162 -9.127 1.00 34.56 405 PHE A CA 1
ATOM 3069 C C . PHE A 1 405 ? -1.139 8.654 -7.695 1.00 34.56 405 PHE A C 1
ATOM 3071 O O . PHE A 1 405 ? -0.251 9.501 -7.433 1.00 34.56 405 PHE A O 1
#

Sequence (405 aa):
MTRNILVPLALVATLMGCNKDSPKQAPEPQKAVKALKEDAPKASPSSAAAIPAASAPVASEVAAPGADKPKVSAKEEKAQKLKEDVAKAKGKRKLIYGASGRMAVSAFEAKNYFGSIVATVEGWRPNFYPDNIGSAVAFGYNVGMQQKASVKNVMDKSGVASSDTNKIMYLVGDKGHPKLPSAAEFSMSEEQGLKNIEVLKETIYEKTARAALGKDFDRLKPWQQAVATYHVYKTGNYANWKSLTYAIKKCAATNGEDKTVCGQAAQQFTYSYMLNGQRVKDTRSNTYMAALFQDPEAYAYLIGVGGVPVDMPKVNKNLETKIDTKSDVKPAEQIEAHDDFNPLKDVMIDRAVDTGKTFDLVPQSLFEKPFLKAHPEFSHVDMSGVPITKSAPASGGARVTSGWF

pLDDT: mean 72.9, std 27.35, range [20.11, 98.69]

Secondary structure (DSSP, 8-state):
-------------------------PPP------------------------------------TT-------HHHHHHHHHHHHHHHHHHHHHHHHHHHHHHHHHHHHTT-HHHHHHHHHH--EEEEEE-SSSEEEETTEESTTS-HHHHHHHHHHTT--HHHHHHHTTSTT--S-PPPPPTTT----HHHHHHHHHHHIIIIIHHHHHHHHGGGGGGS-HHHHHHHHHHHHHHS-STT-HHHHHHHHHHHHTTT--HHHHHHHHTT---EEEETTEEEE-HHHHHHHHHHHH-HHHHHHHTT-SS--TTHHHHHTT-SSPP-TTSSS-HHHHHHHT--HHHHHHHHHHHHHHH-----EEEGGG-SHHHHHH-GGGTT--TT---------------------

Radius of gyration: 28.44 Å; chains: 1; bounding box: 47×126×78 Å